Protein AF-A0AAC9XLI1-F1 (afdb_monomer)

Sequence (571 aa):
MSKKYRKLLLIYFIIYIFILFSLFILGKVSRVGYLSDISINTDDTLRLNNINIETTKKLFSSNDKSDYSSLTNYIFTNNSITNYLYNFRISYYDKVFRNSDIYGVYLNTNNLPNYIKDIKFVNKGSPFGTLISSDKIEGNINNIKYSLKLKLTFLITILLFFIFALLIRPIILEFVSLIKIRINLKNIYVYILIIFLCFLIMPNIIYILFGSYFDNTNYENRLKANKPILSINNLSKYPNEYEKYFNDYLPFRNELIQLKNIIDFLIFNNILSQSAILGKNKWVFFKEIRYVIQNYIGIYRFSDEELENAENNLLHFRNELRKKNIDFVFMICPDKTLIYTDYMPYYVKRKTMINAAEQFVNYIRKNTDIKIVYPKEELLKYKDTYLLYYKYDYHWNYLGAYIGYSEFMKTVGINVPEIYNRNIILTNMLPFYKDLTGFINLYSFLKKDIEKIYTISGYNNYNIIEGTNVFSQYVLVKPKLNTNVINRKLFVIRDSFSQAMFEYLSSSFSQASYRHIDRYKNSEIIKEYPDIVLFETVDSFLKERLFKVIPNYKIEEINKDLETNSATSNN

Solvent-accessible surface area (backbone atoms only — not comparable to full-atom values): 31889 Å² total; per-residue (Å²): 131,59,74,67,55,55,52,51,51,49,50,52,51,49,54,48,51,49,51,55,50,50,51,52,54,62,21,61,50,78,42,60,20,25,39,30,78,63,39,77,39,66,67,62,19,33,53,74,53,75,40,62,59,69,65,55,47,51,77,50,32,76,83,91,45,61,47,49,66,60,54,52,48,48,58,77,67,39,84,81,55,58,50,42,33,28,33,34,29,65,43,68,75,67,77,79,81,62,96,39,80,49,49,22,40,44,75,45,73,90,56,57,62,87,49,55,77,48,77,47,57,77,44,95,40,40,48,39,30,38,36,32,20,58,54,90,83,83,72,62,50,69,75,32,38,30,30,34,41,72,29,68,67,40,56,48,54,52,50,50,50,53,50,46,61,59,64,47,42,61,56,52,51,51,53,49,49,60,46,41,79,77,47,89,68,94,53,71,66,56,56,53,49,49,51,52,50,43,65,69,47,44,55,53,54,50,35,72,79,47,43,88,82,49,75,81,77,71,47,74,74,64,89,73,57,65,84,69,80,91,46,92,92,38,64,87,52,44,63,63,46,41,49,49,20,48,68,69,68,42,66,63,47,53,61,52,49,24,54,50,43,49,46,31,43,72,77,66,69,40,54,98,52,72,60,35,38,55,25,44,97,75,27,39,43,68,39,56,64,64,50,38,49,40,28,48,24,32,78,38,69,72,51,71,70,53,48,51,52,38,48,53,44,49,52,50,53,42,49,48,36,43,79,73,67,22,44,56,35,45,34,41,42,71,46,54,64,73,66,50,50,90,36,48,35,88,87,70,62,62,62,33,84,63,31,36,57,58,53,49,51,56,49,46,61,72,77,47,90,68,46,70,38,65,48,52,68,64,48,56,74,41,51,86,83,38,76,31,50,44,55,56,29,67,47,60,30,42,43,36,24,46,50,45,48,47,48,45,35,48,75,76,74,38,91,65,82,56,75,89,80,47,64,71,38,82,46,88,78,71,72,90,63,48,61,48,23,22,54,55,51,39,35,89,68,53,68,73,70,71,69,88,38,43,32,69,69,89,36,78,44,48,41,78,76,39,64,87,45,84,84,76,36,59,29,34,32,30,44,43,88,95,59,87,52,45,94,45,30,39,33,36,38,22,59,76,68,52,63,48,25,42,45,57,54,33,31,39,23,55,26,30,34,40,29,36,56,97,72,62,55,54,68,55,54,62,71,66,60,38,46,28,39,39,41,40,42,46,44,57,46,44,68,53,43,44,71,67,42,61,64,70,55,56,58,60,68,68,46,58,68,58,60,61,54,61,66,63,74,75,114

Secondary structure (DSSP, 8-state):
--HHHHHHHHHHHHHHHHHHHHHHHHHHS-EEEEEEEEEE-HHHHHHHTT--HHHHHHHT-SSS---HHHHHHHHHH-TT---EEEEEEEEESS-TTTT-SSEEEEE-GGGS-TTEEEEEESSTT-SEEEEEESS---S-EEEEEEEEEE-HHHHHHHHHHHHHHHHHHHHHHHHHHHHHHHS--S-HHHHHHHHHHHHHHHHHHHHHHHGGGS----TT--PPPPPPPP-GGGTTTHHHHHHHHHHHS-TTHHHHHHHHHHHHHHTS-----SSEEE-GGG-EEE-SSTTHHHHHHT-----HHHHHHHHHHHHHHHHHHHTTT-EEEEEEEPPHHHH-GGGS-TTS--S-S--HHHHHHHHHHHH---EEE-THHHHHHHTTTS--B-SSSSSB-HHHHHHHHHHHHHHTT-----GGGS-EEEE-------SHHHHTT-HHHHTTS---EEEETT---EEEEE-S-TTTS-EEEEEPTT---EEEEEEEEE-SGGGGGHHHHHTTEEEEEEEEGGG--HHHHHHH--SEEEEEEEGGGHHHIIIIIGGGG-GGGGGHHHHHHHTTTT-

Foldseek 3Di:
DDPVVVVVVVVVVVVVVVVVVVLQVQQADKFWFKKFPWAWDLQVQCVVLVHDPVVLQVVCCPDNWRQLVVSVVCLVPDPSRQKIKIKIFTGHDDPPPPPDLFKFKFWDPVQAPPQWPDWAAPDVSGRITMTMGRDDDDGMGGTTMMGIHTDPVNVVVVVVVVVVVVVCVVVLVVVVVVVCVVPVDPDPVVSVVVVVVCVVVVLVVCCVVPVVVADLDPLQPDDQQDQDDDDPVCPPPNVVSNVSNCQNPPRNNLVVLQVVQVCCVPPVVFFPAQQWGAWPPRFIFGHHQQCPLVQLLAVDADDPVLLVLLLVLVCVLQVLCVVLLAHEEEEAEEWPCLQPVVRGHPVSHHSTNDGHVNVNVVSCVVPHPHHYQDLNVVSNVCVVVDPQCDRQAGEGALVVLVSSVCSVCVSVVHHDDDPVPFDKDFDPDDPPRSPRCSSSSCCVPCVVVDDGGIHTPDLQFKDWPDDDDLQADKTKIAGHPPADEDAWEEEEAEHRRCVSVCSVVRNHHRMYIYHHQVPDALVVCLVRVGNYYYYYDYPSCSSCCSPPRSVVRPNNVSCPVVVVVVVVVPD

Nearest PDB structures (foldseek):
  5v8d-assembly1_A  TM=6.867E-01  e=1.684E-13  Bacillus cereus ATCC 10987
  5v8e-assembly2_B  TM=6.730E-01  e=6.885E-14  Bacillus cereus ATCC 10987
  4nzk-assembly1_A  TM=7.128E-01  e=5.230E-13  [Eubacterium] siraeum DSM 15702
  4o8v-assembly1_A  TM=6.058E-01  e=1.263E-10  Pseudomonas putida KT2440
  4o8v-assembly2_B  TM=6.020E-01  e=9.371E-11  Pseudomonas putida KT2440

pLDDT: mean 86.0, std 11.85, range [36.41, 98.75]

Mean predicted aligned error: 14.26 Å

InterPro domains:
  IPR031811 AlgX/AlgJ, SGNH hydrolase-like domain [PF16822] (277-412)

Radius of gyration: 31.11 Å; Cα contacts (8 Å, |Δi|>4): 840; chains: 1; bounding box: 75×73×107 Å

Organism: NCBI:txid1287055

Structure (mmCIF, N/CA/C/O backbone):
data_AF-A0AAC9XLI1-F1
#
_entry.id   AF-A0AAC9XLI1-F1
#
loop_
_atom_site.group_PDB
_atom_site.id
_atom_site.type_symbol
_atom_site.label_atom_id
_atom_site.label_alt_id
_atom_site.label_comp_id
_atom_site.label_asym_id
_atom_site.label_entity_id
_atom_site.label_seq_id
_atom_site.pdbx_PDB_ins_code
_atom_site.Cartn_x
_atom_site.Cartn_y
_atom_site.Cartn_z
_atom_site.occupancy
_atom_site.B_iso_or_equiv
_atom_site.auth_seq_id
_atom_site.auth_comp_id
_atom_site.auth_asym_id
_atom_site.auth_atom_id
_atom_site.pdbx_PDB_model_num
ATOM 1 N N . MET A 1 1 ? 24.984 16.748 -49.968 1.00 54.59 1 MET A N 1
ATOM 2 C CA . MET A 1 1 ? 25.602 15.724 -49.079 1.00 54.59 1 MET A CA 1
ATOM 3 C C . MET A 1 1 ? 27.012 15.390 -49.583 1.00 54.59 1 MET A C 1
ATOM 5 O O . MET A 1 1 ? 27.127 14.943 -50.724 1.00 54.59 1 MET A O 1
ATOM 9 N N . SER A 1 2 ? 28.081 15.643 -48.810 1.00 65.69 2 SER A N 1
ATOM 10 C CA . SER A 1 2 ? 29.460 15.437 -49.298 1.00 65.69 2 SER A CA 1
ATOM 11 C C . SER A 1 2 ? 29.729 13.958 -49.622 1.00 65.69 2 SER A C 1
ATOM 13 O O . SER A 1 2 ? 29.228 13.058 -48.943 1.00 65.69 2 SER A O 1
ATOM 15 N N . LYS A 1 3 ? 30.507 13.689 -50.677 1.00 65.62 3 LYS A N 1
ATOM 16 C CA . LYS A 1 3 ? 30.817 12.325 -51.156 1.00 65.62 3 LYS A CA 1
ATOM 17 C C . LYS A 1 3 ? 31.483 11.468 -50.062 1.00 65.62 3 LYS A C 1
ATOM 19 O O . LYS A 1 3 ? 31.211 10.277 -49.960 1.00 65.62 3 LYS A O 1
ATOM 24 N N . LYS A 1 4 ? 32.286 12.096 -49.193 1.00 62.53 4 LYS A N 1
ATOM 25 C CA . LYS A 1 4 ? 32.974 11.462 -48.052 1.00 62.53 4 LYS A CA 1
ATOM 26 C C . LYS A 1 4 ? 32.005 11.016 -46.946 1.00 62.53 4 LYS A C 1
ATOM 28 O O . LYS A 1 4 ? 32.154 9.924 -46.416 1.00 62.53 4 LYS A O 1
ATOM 33 N N . TYR A 1 5 ? 30.974 11.812 -46.656 1.00 59.34 5 TYR A N 1
ATOM 34 C CA . TYR A 1 5 ? 29.959 11.465 -45.656 1.00 59.34 5 TYR A CA 1
ATOM 35 C C . TYR A 1 5 ? 29.033 10.335 -46.126 1.00 59.34 5 TYR A C 1
ATOM 37 O O . TYR A 1 5 ? 28.717 9.443 -45.348 1.00 59.34 5 TYR A O 1
ATOM 45 N N . ARG A 1 6 ? 28.665 10.318 -47.418 1.00 62.88 6 ARG A N 1
ATOM 46 C CA . ARG A 1 6 ? 27.916 9.195 -48.011 1.00 62.88 6 ARG A CA 1
ATOM 47 C C . ARG A 1 6 ? 28.679 7.874 -47.894 1.00 62.88 6 ARG A C 1
ATOM 49 O O . ARG A 1 6 ? 28.077 6.870 -47.545 1.00 62.88 6 ARG A O 1
ATOM 56 N N . LYS A 1 7 ? 30.001 7.890 -48.107 1.00 70.88 7 LYS A N 1
ATOM 57 C CA . LYS A 1 7 ? 30.858 6.712 -47.893 1.00 70.88 7 LYS A CA 1
ATOM 58 C C . LYS A 1 7 ? 30.894 6.271 -46.427 1.00 70.88 7 LYS A C 1
ATOM 60 O O . LYS A 1 7 ? 30.792 5.083 -46.163 1.00 70.88 7 LYS A O 1
ATOM 65 N N . LEU A 1 8 ? 31.005 7.207 -45.483 1.00 69.00 8 LEU A N 1
ATOM 66 C CA . LEU A 1 8 ? 31.045 6.879 -44.054 1.00 69.00 8 LEU A CA 1
ATOM 67 C C . LEU A 1 8 ? 29.713 6.293 -43.560 1.00 69.00 8 LEU A C 1
ATOM 69 O O . LEU A 1 8 ? 29.707 5.276 -42.878 1.00 69.00 8 LEU A O 1
ATOM 73 N N . LEU A 1 9 ? 28.583 6.893 -43.950 1.00 66.19 9 LEU A N 1
ATOM 74 C CA . LEU A 1 9 ? 27.252 6.352 -43.657 1.00 6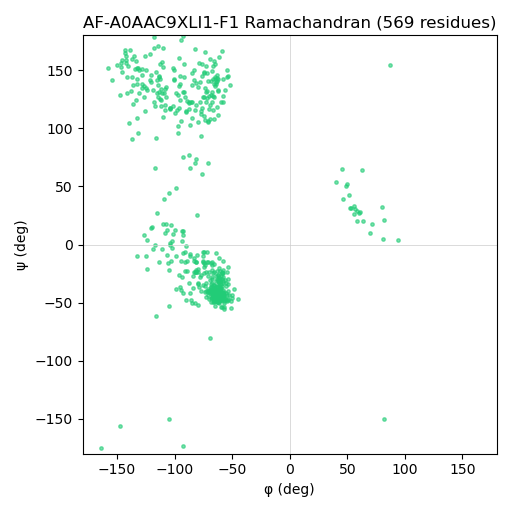6.19 9 LEU A CA 1
ATOM 75 C C . LEU A 1 9 ? 27.042 4.979 -44.280 1.00 66.19 9 LEU A C 1
ATOM 77 O O . LEU A 1 9 ? 26.458 4.121 -43.636 1.00 66.19 9 LEU A O 1
ATOM 81 N N . LEU A 1 10 ? 27.528 4.768 -45.504 1.00 74.75 10 LEU A N 1
ATOM 82 C CA . LEU A 1 10 ? 27.474 3.462 -46.146 1.00 74.75 10 LEU A CA 1
ATOM 83 C C . LEU A 1 10 ? 28.268 2.428 -45.338 1.00 74.75 10 LEU A C 1
ATOM 85 O O . LEU A 1 10 ? 27.761 1.342 -45.097 1.00 74.75 10 LEU A O 1
ATOM 89 N N . ILE A 1 11 ? 29.463 2.777 -44.850 1.00 77.38 11 ILE A N 1
ATOM 90 C CA . ILE A 1 11 ? 30.265 1.900 -43.984 1.00 77.38 11 ILE A CA 1
ATOM 91 C C . ILE A 1 11 ? 29.525 1.596 -42.675 1.00 77.38 11 ILE A C 1
ATOM 93 O O . ILE A 1 11 ? 29.402 0.430 -42.313 1.00 77.38 11 ILE A O 1
ATOM 97 N N . TYR A 1 12 ? 28.980 2.606 -41.988 1.00 74.88 12 TYR A N 1
ATOM 98 C CA . TYR A 1 12 ? 28.197 2.386 -40.766 1.00 74.88 12 TYR A CA 1
ATOM 99 C C . TYR A 1 12 ? 26.956 1.537 -41.018 1.00 74.88 12 TYR A C 1
ATOM 101 O O . TYR A 1 12 ? 26.662 0.651 -40.226 1.00 74.88 12 TYR A O 1
ATOM 109 N N . PHE A 1 13 ? 26.256 1.769 -42.125 1.00 78.06 13 PHE A N 1
ATOM 110 C CA . PHE A 1 13 ? 25.093 0.989 -42.527 1.00 78.06 13 PHE A CA 1
ATOM 111 C C . PHE A 1 13 ? 25.461 -0.466 -42.849 1.00 78.06 13 PHE A C 1
ATOM 113 O O . PHE A 1 13 ? 24.734 -1.379 -42.472 1.00 78.06 13 PHE A O 1
ATOM 120 N N . ILE A 1 14 ? 26.618 -0.705 -43.472 1.00 82.12 14 ILE A N 1
ATOM 121 C CA . ILE A 1 14 ? 27.140 -2.054 -43.725 1.00 82.12 14 ILE A CA 1
ATOM 122 C C . ILE A 1 14 ? 27.492 -2.755 -42.409 1.00 82.12 14 ILE A C 1
ATOM 124 O O . ILE A 1 14 ? 27.047 -3.879 -42.191 1.00 82.12 14 ILE A O 1
ATOM 128 N N . ILE A 1 15 ? 28.235 -2.097 -41.511 1.00 80.69 15 ILE A N 1
ATOM 129 C CA . ILE A 1 15 ? 28.565 -2.640 -40.180 1.00 80.69 15 ILE A CA 1
ATOM 130 C C . ILE A 1 15 ? 27.280 -2.949 -39.408 1.00 80.69 15 ILE A C 1
ATOM 132 O O . ILE A 1 15 ? 27.149 -3.995 -38.780 1.00 80.69 15 ILE A O 1
ATOM 136 N N . TYR A 1 16 ? 26.306 -2.053 -39.495 1.00 79.56 16 TYR A N 1
ATOM 137 C CA . TYR A 1 16 ? 25.006 -2.190 -38.866 1.00 79.56 16 TYR A CA 1
ATOM 138 C C . TYR A 1 16 ? 24.227 -3.410 -39.375 1.00 79.56 16 TYR A C 1
ATOM 140 O O . TYR A 1 16 ? 23.777 -4.231 -38.573 1.00 79.56 16 TYR A O 1
ATOM 148 N N . ILE A 1 17 ? 24.116 -3.570 -40.699 1.00 84.12 17 ILE A N 1
ATOM 149 C CA . ILE A 1 17 ? 23.511 -4.758 -41.312 1.00 84.12 17 ILE A CA 1
ATOM 150 C C . ILE A 1 17 ? 24.264 -6.010 -40.876 1.00 84.12 17 ILE A C 1
ATOM 152 O O . ILE A 1 17 ? 23.636 -7.005 -40.528 1.00 84.12 17 ILE A O 1
ATOM 156 N N . PHE A 1 18 ? 25.595 -5.959 -40.848 1.00 88.06 18 PHE A N 1
ATOM 157 C CA . PHE A 1 18 ? 26.419 -7.088 -40.442 1.00 88.06 18 PHE A CA 1
ATOM 158 C C . PHE A 1 18 ? 26.163 -7.500 -38.985 1.00 88.06 18 PHE A C 1
ATOM 160 O O . PHE A 1 18 ? 26.018 -8.690 -38.706 1.00 88.06 18 PHE A O 1
ATOM 167 N N . ILE A 1 19 ? 26.034 -6.543 -38.058 1.00 83.81 19 ILE A N 1
ATOM 168 C CA . ILE A 1 19 ? 25.693 -6.813 -36.652 1.00 83.81 19 ILE A CA 1
ATOM 169 C C . ILE A 1 19 ? 24.294 -7.425 -36.544 1.00 83.81 19 ILE A C 1
ATOM 171 O O . ILE A 1 19 ? 24.129 -8.452 -35.888 1.00 83.81 19 ILE A O 1
ATOM 175 N N . LEU A 1 20 ? 23.291 -6.840 -37.208 1.00 84.44 20 LEU A N 1
ATOM 176 C CA . LEU A 1 20 ? 21.928 -7.382 -37.213 1.00 84.44 20 LEU A CA 1
ATOM 177 C C . LEU A 1 20 ? 21.878 -8.797 -37.784 1.00 84.44 20 LEU A C 1
ATOM 179 O O . LEU A 1 20 ? 21.208 -9.665 -37.228 1.00 84.44 20 LEU A O 1
ATOM 183 N N . PHE A 1 21 ? 22.604 -9.037 -38.872 1.00 88.44 21 PHE A N 1
ATOM 184 C CA . PHE A 1 21 ? 22.698 -10.342 -39.506 1.00 88.44 21 PHE A CA 1
ATOM 185 C C . PHE A 1 21 ? 23.403 -11.358 -38.602 1.00 88.44 21 PHE A C 1
ATOM 187 O O . PHE A 1 21 ? 22.918 -12.476 -38.440 1.00 88.44 21 PHE A O 1
ATOM 194 N N . SER A 1 22 ? 24.481 -10.951 -37.928 1.00 87.00 22 SER A N 1
ATOM 195 C CA . SER A 1 22 ? 25.189 -11.777 -36.946 1.00 87.00 22 SER A CA 1
ATOM 196 C C . SER A 1 22 ? 24.284 -12.150 -35.770 1.00 87.00 22 SER A C 1
ATOM 198 O O . SER A 1 22 ? 24.196 -13.321 -35.409 1.00 87.00 22 SER A O 1
ATOM 200 N N . LEU A 1 23 ? 23.541 -11.187 -35.213 1.00 86.94 23 LEU A N 1
ATOM 201 C CA . LEU A 1 23 ? 22.548 -11.439 -34.165 1.00 86.94 23 LEU A CA 1
ATOM 202 C C . LEU A 1 23 ? 21.430 -12.366 -34.667 1.00 86.94 23 LEU A C 1
ATOM 204 O O . LEU A 1 23 ? 21.046 -13.325 -34.001 1.00 86.94 23 LEU A O 1
ATOM 208 N N . PHE A 1 24 ? 20.935 -12.150 -35.881 1.00 89.94 24 PHE A N 1
ATOM 209 C CA . PHE A 1 24 ? 19.933 -13.026 -36.477 1.00 89.94 24 PHE A CA 1
ATOM 210 C C . PHE A 1 24 ? 20.428 -14.478 -36.611 1.00 89.94 24 PHE A C 1
ATOM 212 O O . PHE A 1 24 ? 19.702 -15.405 -36.240 1.00 89.94 24 PHE A O 1
ATOM 219 N N . ILE A 1 25 ? 21.666 -14.683 -37.078 1.00 88.81 25 ILE A N 1
ATOM 220 C CA . ILE A 1 25 ? 22.298 -16.008 -37.166 1.00 88.81 25 ILE A CA 1
ATOM 221 C C . ILE A 1 25 ? 22.452 -16.626 -35.773 1.00 88.81 25 ILE A C 1
ATOM 223 O O . ILE A 1 25 ? 22.022 -17.760 -35.559 1.00 88.81 25 ILE A O 1
ATOM 227 N N . LEU A 1 26 ? 22.997 -15.876 -34.810 1.00 86.31 26 LEU A N 1
ATOM 228 C CA . LEU A 1 26 ? 23.167 -16.336 -33.429 1.00 86.31 26 LEU A CA 1
ATOM 229 C C . LEU A 1 26 ? 21.829 -16.727 -32.791 1.00 86.31 26 LEU A C 1
ATOM 231 O O . LEU A 1 26 ? 21.761 -17.691 -32.025 1.00 86.31 26 LEU A O 1
ATOM 235 N N . GLY A 1 27 ? 20.749 -16.017 -33.116 1.00 85.88 27 GLY A N 1
ATOM 236 C CA . GLY A 1 27 ? 19.406 -16.334 -32.646 1.00 85.88 27 GLY A CA 1
ATOM 237 C C . GLY A 1 27 ? 18.931 -17.719 -33.100 1.00 85.88 27 GLY A C 1
ATOM 238 O O . GLY A 1 27 ? 18.426 -18.498 -32.286 1.00 85.88 27 GLY A O 1
ATOM 239 N N . LYS A 1 28 ? 19.173 -18.066 -34.372 1.00 86.06 28 LYS A N 1
ATOM 240 C CA . LYS A 1 28 ? 18.735 -19.332 -34.986 1.00 86.06 28 LYS A CA 1
ATOM 241 C C . LYS A 1 28 ? 19.412 -20.585 -34.431 1.00 86.06 28 LYS A C 1
ATOM 243 O O . LYS A 1 28 ? 18.884 -21.675 -34.637 1.00 86.06 28 LYS A O 1
ATOM 248 N N . VAL A 1 29 ? 20.543 -20.454 -33.739 1.00 87.56 29 VAL A N 1
ATOM 249 C CA . VAL A 1 29 ? 21.232 -21.595 -33.122 1.00 87.56 29 VAL A CA 1
ATOM 250 C C . VAL A 1 29 ? 20.290 -22.299 -32.138 1.00 87.56 29 VAL A C 1
ATOM 252 O O . VAL A 1 29 ? 19.778 -21.680 -31.200 1.00 87.56 29 VAL A O 1
ATOM 255 N N . SER A 1 30 ? 20.050 -23.596 -32.354 1.00 86.56 30 SER A N 1
ATOM 256 C CA . SER A 1 30 ? 19.256 -24.415 -31.433 1.00 86.56 30 SER A CA 1
ATOM 257 C C . SER A 1 30 ? 20.009 -24.579 -30.119 1.00 86.56 30 SER A C 1
ATOM 259 O O . SER A 1 30 ? 21.180 -24.944 -30.105 1.00 86.56 30 SER A O 1
ATOM 261 N N . ARG A 1 31 ? 19.318 -24.341 -29.009 1.00 89.94 31 ARG A N 1
ATOM 262 C CA . ARG A 1 31 ? 19.852 -24.424 -27.648 1.00 89.94 31 ARG A CA 1
ATOM 263 C C . ARG A 1 31 ? 19.060 -25.434 -26.840 1.00 89.94 31 ARG A C 1
ATOM 265 O O . ARG A 1 31 ? 17.952 -25.797 -27.224 1.00 89.94 31 ARG A O 1
ATOM 272 N N . VAL A 1 32 ? 19.631 -25.855 -25.717 1.00 91.69 32 VAL A N 1
ATOM 273 C CA . VAL A 1 32 ? 18.999 -26.781 -24.775 1.00 91.69 32 VAL A CA 1
ATOM 274 C C . VAL A 1 32 ? 18.745 -26.059 -23.450 1.00 91.69 32 VAL A C 1
ATOM 276 O O . VAL A 1 32 ? 19.569 -25.269 -22.980 1.00 91.69 32 VAL A O 1
ATOM 279 N N . GLY A 1 33 ? 17.566 -26.280 -22.879 1.00 91.69 33 GLY A N 1
ATOM 280 C CA . GLY A 1 33 ? 17.107 -25.695 -21.624 1.00 91.69 33 GLY A CA 1
ATOM 281 C C . GLY A 1 33 ? 16.192 -26.652 -20.870 1.00 91.69 33 GLY A C 1
ATOM 282 O O . GLY A 1 33 ? 16.236 -27.862 -21.081 1.00 91.69 33 GLY A O 1
ATOM 283 N N . TYR A 1 34 ? 15.351 -26.099 -20.006 1.00 93.75 34 TYR A N 1
ATOM 284 C CA . TYR A 1 34 ? 14.377 -26.855 -19.224 1.00 93.75 34 TYR A CA 1
ATOM 285 C C . TYR A 1 34 ? 13.106 -26.036 -19.003 1.00 93.75 34 TYR A C 1
ATOM 287 O O . TYR A 1 34 ? 13.150 -24.807 -18.992 1.00 93.75 34 TYR A O 1
ATOM 295 N N . LEU A 1 35 ? 11.968 -26.698 -18.822 1.00 94.31 35 LEU A N 1
ATOM 296 C CA . LEU A 1 35 ? 10.755 -26.055 -18.329 1.00 94.31 35 LEU A CA 1
ATOM 297 C C . LEU A 1 35 ? 10.808 -26.042 -16.800 1.00 94.31 35 LEU A C 1
ATOM 299 O O . LEU A 1 35 ? 10.963 -27.093 -16.182 1.00 94.31 35 LEU A O 1
ATOM 303 N N . SER A 1 36 ? 10.717 -24.855 -16.210 1.00 92.06 36 SER A N 1
ATOM 304 C CA . SER A 1 36 ? 10.694 -24.616 -14.767 1.00 92.06 36 SER A CA 1
ATOM 305 C C . SER A 1 36 ? 9.390 -23.970 -14.328 1.00 92.06 36 SER A C 1
ATOM 307 O O . SER A 1 36 ? 8.537 -23.648 -15.158 1.00 92.06 36 SER A O 1
ATOM 309 N N . ASP A 1 37 ? 9.256 -23.746 -13.019 1.00 90.44 37 ASP A N 1
ATOM 310 C CA . ASP A 1 37 ? 8.090 -23.090 -12.413 1.00 90.44 37 ASP A CA 1
ATOM 311 C C . ASP A 1 37 ? 6.773 -23.798 -12.777 1.00 90.44 37 ASP A C 1
ATOM 313 O O . ASP A 1 37 ? 5.721 -23.168 -12.941 1.00 90.44 37 ASP A O 1
ATOM 317 N N . ILE A 1 38 ? 6.859 -25.128 -12.924 1.00 91.75 38 ILE A N 1
ATOM 318 C CA . ILE A 1 38 ? 5.736 -25.994 -13.261 1.00 91.75 38 ILE A CA 1
ATOM 319 C C . ILE A 1 38 ? 4.707 -25.896 -12.139 1.00 91.75 38 ILE A C 1
ATOM 321 O O . ILE A 1 38 ? 4.950 -26.310 -11.008 1.00 91.75 38 ILE A O 1
ATOM 325 N N . SER A 1 39 ? 3.562 -25.293 -12.447 1.00 90.00 39 SER A N 1
ATOM 326 C CA . SER A 1 39 ? 2.499 -25.047 -11.471 1.00 90.00 39 SER A CA 1
ATOM 327 C C . SER A 1 39 ? 1.143 -25.387 -12.062 1.00 90.00 39 SER A C 1
ATOM 329 O O . SER A 1 39 ? 0.734 -24.819 -13.081 1.00 90.00 39 SER A O 1
ATOM 331 N N . ILE A 1 40 ? 0.444 -26.323 -11.420 1.00 91.12 40 ILE A N 1
ATOM 332 C CA . ILE A 1 40 ? -0.861 -26.784 -11.884 1.00 91.12 40 ILE A CA 1
ATOM 333 C C . ILE A 1 40 ? -1.885 -25.652 -11.831 1.00 91.12 40 ILE A C 1
ATOM 335 O O . ILE A 1 40 ? -1.918 -24.858 -10.889 1.00 91.12 40 ILE A O 1
ATOM 339 N N . ASN A 1 41 ? -2.707 -25.569 -12.869 1.00 89.81 41 ASN A N 1
ATOM 340 C CA . ASN A 1 41 ? -3.867 -24.701 -12.913 1.00 89.81 41 ASN A CA 1
ATOM 341 C C . ASN A 1 41 ? -5.090 -25.534 -12.541 1.00 89.81 41 ASN A C 1
ATOM 343 O O . ASN A 1 41 ? -5.568 -26.327 -13.352 1.00 89.81 41 ASN A O 1
ATOM 347 N N . THR A 1 42 ? -5.554 -25.399 -11.303 1.00 88.56 42 THR A N 1
ATOM 348 C CA . THR A 1 42 ? -6.583 -26.278 -10.742 1.00 88.56 42 THR A CA 1
ATOM 349 C C . THR A 1 42 ? -7.907 -26.161 -11.489 1.00 88.56 42 THR A C 1
ATOM 351 O O . THR A 1 42 ? -8.465 -27.170 -11.908 1.00 88.56 42 THR A O 1
ATOM 354 N N . ASP A 1 43 ? -8.379 -24.938 -11.725 1.00 88.31 43 ASP A N 1
ATOM 355 C CA . ASP A 1 43 ? -9.690 -24.687 -12.331 1.00 88.31 43 ASP A CA 1
ATOM 356 C C . ASP A 1 43 ? -9.721 -25.122 -13.794 1.00 88.31 43 ASP A C 1
ATOM 358 O O . ASP A 1 43 ? -10.642 -25.821 -14.220 1.00 88.31 43 ASP A O 1
ATOM 362 N N . ASP A 1 44 ? -8.684 -24.762 -14.554 1.00 90.31 44 ASP A N 1
ATOM 363 C CA . ASP A 1 44 ? -8.601 -25.152 -15.958 1.00 90.31 44 ASP A CA 1
ATOM 364 C C . ASP A 1 44 ? -8.359 -26.658 -16.113 1.00 90.31 44 ASP A C 1
ATOM 366 O O . ASP A 1 44 ? -8.858 -27.251 -17.065 1.00 90.31 44 ASP A O 1
ATOM 370 N N . THR A 1 45 ? -7.668 -27.305 -15.166 1.00 93.31 45 THR A N 1
ATOM 371 C CA . THR A 1 45 ? -7.529 -28.771 -15.143 1.00 93.31 45 THR A CA 1
ATOM 372 C C . THR A 1 45 ? -8.880 -29.450 -14.918 1.00 93.31 45 THR A C 1
ATOM 374 O O . THR A 1 45 ? -9.224 -30.375 -15.651 1.00 93.31 45 THR A O 1
ATOM 377 N N . LEU A 1 46 ? -9.689 -28.983 -13.963 1.00 91.88 46 LEU A N 1
ATOM 378 C CA . LEU A 1 46 ? -11.037 -29.525 -13.749 1.00 91.88 46 LEU A CA 1
ATOM 379 C C . LEU A 1 46 ? -11.916 -29.333 -14.990 1.00 91.88 46 LEU A C 1
ATOM 381 O O . LEU A 1 46 ? -12.542 -30.287 -15.455 1.00 91.88 46 LEU A O 1
ATOM 385 N N . ARG A 1 47 ? -11.891 -28.132 -15.582 1.00 91.62 47 ARG A N 1
ATOM 386 C CA . ARG A 1 47 ? -12.626 -27.823 -16.817 1.00 91.62 47 ARG A CA 1
ATOM 387 C C . ARG A 1 47 ? -12.208 -28.727 -17.974 1.00 91.62 47 ARG A C 1
ATOM 389 O O . ARG A 1 47 ? -13.068 -29.223 -18.691 1.00 91.62 47 ARG A O 1
ATOM 396 N N . LEU A 1 48 ? -10.906 -28.966 -18.136 1.00 93.94 48 LEU A N 1
ATOM 397 C CA . LEU A 1 48 ? -10.352 -29.811 -19.195 1.00 93.94 48 LEU A CA 1
ATOM 398 C C . LEU A 1 48 ? -10.819 -31.273 -19.099 1.00 93.94 48 LEU A C 1
ATOM 400 O O . LEU A 1 48 ? -10.876 -31.960 -20.113 1.00 93.94 48 LEU A O 1
ATOM 404 N N . ASN A 1 49 ? -11.175 -31.738 -17.898 1.00 94.00 49 ASN A N 1
ATOM 405 C CA . ASN A 1 49 ? -11.689 -33.089 -17.656 1.00 94.00 49 ASN A CA 1
ATOM 406 C C . ASN A 1 49 ? -13.216 -33.116 -17.457 1.00 94.00 49 ASN A C 1
ATOM 408 O O . ASN A 1 49 ? -13.742 -34.100 -16.947 1.00 94.00 49 ASN A O 1
ATOM 412 N N . ASN A 1 50 ? -13.935 -32.056 -17.853 1.00 92.75 50 ASN A N 1
ATOM 413 C CA . ASN A 1 50 ? -15.393 -31.930 -17.715 1.00 92.75 50 ASN A CA 1
ATOM 414 C C . ASN A 1 50 ? -15.908 -32.086 -16.270 1.00 92.75 50 ASN A C 1
ATOM 416 O O . ASN A 1 50 ? -17.032 -32.534 -16.046 1.00 92.75 50 ASN A O 1
ATOM 420 N N . ILE A 1 51 ? -15.102 -31.703 -15.278 1.00 90.00 51 ILE A N 1
ATOM 421 C CA . ILE A 1 51 ? -15.485 -31.733 -13.865 1.00 90.00 51 ILE A CA 1
ATOM 422 C C . ILE A 1 51 ? -16.053 -30.368 -13.467 1.00 90.00 51 ILE A C 1
ATOM 424 O O . ILE A 1 51 ? -15.451 -29.324 -13.735 1.00 90.00 51 ILE A O 1
ATOM 428 N N . ASN A 1 52 ? -17.215 -30.362 -12.803 1.00 88.38 52 ASN A N 1
ATOM 429 C CA . ASN A 1 52 ? -17.850 -29.126 -12.348 1.00 88.38 52 ASN A CA 1
ATOM 430 C C . ASN A 1 52 ? -17.001 -28.446 -11.259 1.00 88.38 52 ASN A C 1
ATOM 432 O O . ASN A 1 52 ? -16.828 -28.978 -10.158 1.00 88.38 52 ASN A O 1
ATOM 436 N N . ILE A 1 53 ? -16.489 -27.254 -11.573 1.00 84.69 53 ILE A N 1
ATOM 437 C CA . ILE A 1 53 ? -15.592 -26.487 -10.701 1.00 84.69 53 ILE A CA 1
ATOM 438 C C . ILE A 1 53 ? -16.301 -26.069 -9.409 1.00 84.69 53 ILE A C 1
ATOM 440 O O . ILE A 1 53 ? -15.725 -26.209 -8.333 1.00 84.69 53 ILE A O 1
ATOM 444 N N . GLU A 1 54 ? -17.536 -25.570 -9.490 1.00 81.81 54 GLU A N 1
ATOM 445 C CA . GLU A 1 54 ? -18.271 -25.062 -8.326 1.00 81.81 54 GLU A CA 1
ATOM 446 C C . GLU A 1 54 ? -18.617 -26.184 -7.351 1.00 81.81 54 GLU A C 1
ATOM 448 O O . GLU A 1 54 ? -18.382 -26.051 -6.151 1.00 81.81 54 GLU A O 1
ATOM 453 N N . THR A 1 55 ? -19.117 -27.313 -7.859 1.00 81.94 55 THR A N 1
ATOM 454 C CA . THR A 1 55 ? -19.425 -28.485 -7.030 1.00 81.94 55 THR A CA 1
ATOM 455 C C . THR A 1 55 ? -18.160 -29.036 -6.380 1.00 81.94 55 THR A C 1
ATOM 457 O O . THR A 1 55 ? -18.153 -29.318 -5.186 1.00 81.94 55 THR A O 1
ATOM 460 N N . THR A 1 56 ? -17.062 -29.122 -7.137 1.00 80.44 56 THR A N 1
ATOM 461 C CA . THR A 1 56 ? -15.783 -29.633 -6.624 1.00 80.44 56 THR A CA 1
ATOM 462 C C . THR A 1 56 ? -15.200 -28.710 -5.562 1.00 80.44 56 THR A C 1
ATOM 464 O O . THR A 1 56 ? -14.785 -29.174 -4.507 1.00 80.44 56 THR A O 1
ATOM 467 N N . LYS A 1 57 ? -15.215 -27.391 -5.780 1.00 79.38 57 LYS A N 1
ATOM 468 C CA . LYS A 1 57 ? -14.753 -26.428 -4.774 1.00 79.38 57 LYS A CA 1
ATOM 469 C C . LYS A 1 57 ? -15.598 -26.488 -3.505 1.00 79.38 57 LYS A C 1
ATOM 471 O O . LYS A 1 57 ? -15.017 -26.434 -2.426 1.00 79.38 57 LYS A O 1
ATOM 476 N N . LYS A 1 58 ? -16.921 -26.672 -3.614 1.00 78.31 58 LYS A N 1
ATOM 477 C CA . LYS A 1 58 ? -17.821 -26.852 -2.458 1.00 78.31 58 LYS A CA 1
ATOM 478 C C . LYS A 1 58 ? -17.454 -28.069 -1.601 1.00 78.31 58 LYS A C 1
ATOM 480 O O . LYS A 1 58 ? -17.497 -27.957 -0.382 1.00 78.31 58 LYS A O 1
ATOM 485 N N . LEU A 1 59 ? -17.021 -29.182 -2.205 1.00 73.56 59 LEU A N 1
ATOM 486 C CA . LEU A 1 59 ? -16.570 -30.376 -1.464 1.00 73.56 59 LEU A CA 1
ATOM 487 C C . LEU A 1 59 ? -15.349 -30.107 -0.570 1.00 73.56 59 LEU A C 1
ATOM 489 O O . LEU A 1 59 ? -15.194 -30.749 0.463 1.00 73.56 59 LEU A O 1
ATOM 493 N N . PHE A 1 60 ? -14.510 -29.142 -0.947 1.00 68.94 60 PHE A N 1
ATOM 494 C CA . PHE A 1 60 ? -13.328 -28.718 -0.184 1.00 68.94 60 PHE A CA 1
ATOM 495 C C . PHE A 1 60 ? -13.521 -27.352 0.485 1.00 68.94 60 PHE A C 1
ATOM 497 O O . PHE A 1 60 ? -12.551 -26.701 0.866 1.00 68.94 60 PHE A O 1
ATOM 504 N N . SER A 1 61 ? -14.776 -26.914 0.604 1.00 55.84 61 SER A N 1
ATOM 505 C CA . SER A 1 61 ? -15.181 -25.683 1.275 1.00 55.84 61 SER A CA 1
ATOM 506 C C . SER A 1 61 ? -16.057 -26.038 2.472 1.00 55.84 61 SER A C 1
ATOM 508 O O . SER A 1 61 ? -17.244 -25.735 2.511 1.00 55.84 61 SER A O 1
ATOM 510 N N . SER A 1 62 ? -15.481 -26.699 3.473 1.00 45.06 62 SER A N 1
ATOM 511 C CA . SER A 1 62 ? -16.064 -26.685 4.814 1.00 45.06 62 SER A CA 1
ATOM 512 C C . SER A 1 62 ? -15.717 -25.336 5.461 1.00 45.06 62 SER A C 1
ATOM 514 O O . SER A 1 62 ? -14.544 -25.073 5.729 1.00 45.06 62 SER A O 1
ATOM 516 N N . ASN A 1 63 ? -16.730 -24.491 5.684 1.00 41.56 63 ASN A N 1
ATOM 517 C CA . ASN A 1 63 ? -16.658 -23.146 6.286 1.00 41.56 63 ASN A CA 1
ATOM 518 C C . ASN A 1 63 ? -15.821 -22.101 5.507 1.00 41.56 63 ASN A C 1
ATOM 520 O O . ASN A 1 63 ? -14.817 -21.604 6.016 1.00 41.56 63 ASN A O 1
ATOM 524 N N . ASP A 1 64 ? -16.252 -21.755 4.284 1.00 42.25 64 ASP A N 1
ATOM 525 C CA . ASP A 1 64 ? -15.807 -20.582 3.491 1.00 42.25 64 ASP A CA 1
ATOM 526 C C . ASP A 1 64 ? -14.300 -20.446 3.205 1.00 42.25 64 ASP A C 1
ATOM 528 O O . ASP A 1 64 ? -13.770 -19.367 2.935 1.00 42.25 64 ASP A O 1
ATOM 532 N N . LYS A 1 65 ? -13.575 -21.565 3.193 1.00 42.91 65 LYS A N 1
ATOM 533 C CA . LYS A 1 65 ? -12.124 -21.589 2.993 1.00 42.91 65 LYS A CA 1
ATOM 534 C C . LYS A 1 65 ? -11.738 -22.633 1.950 1.00 42.91 65 LYS A C 1
ATOM 536 O O . LYS A 1 65 ? -11.560 -23.796 2.284 1.00 42.91 65 LYS A O 1
ATOM 541 N N . SER A 1 66 ? -11.571 -22.226 0.684 1.00 48.12 66 SER A N 1
ATOM 542 C CA . SER A 1 66 ? -11.012 -23.126 -0.335 1.00 48.12 66 SER A CA 1
ATOM 543 C C . SER A 1 66 ? -9.522 -23.339 -0.058 1.00 48.12 66 SER A C 1
ATOM 545 O O . SER A 1 66 ? -8.695 -22.450 -0.300 1.00 48.12 66 SER A O 1
ATOM 547 N N . ASP A 1 67 ? -9.165 -24.510 0.446 1.00 60.84 67 ASP A N 1
ATOM 548 C CA . ASP A 1 67 ? -7.774 -24.901 0.614 1.00 60.84 67 ASP A CA 1
ATOM 549 C C . ASP A 1 67 ? -7.198 -25.368 -0.734 1.00 60.84 67 ASP A C 1
ATOM 551 O O . ASP A 1 67 ? -7.501 -26.450 -1.241 1.00 60.84 67 ASP A O 1
ATOM 555 N N . TYR A 1 68 ? -6.364 -24.523 -1.347 1.00 59.09 68 TYR A N 1
ATOM 556 C CA . TYR A 1 68 ? -5.707 -24.812 -2.627 1.00 59.09 68 TYR A CA 1
ATOM 557 C C . TYR A 1 68 ? -4.855 -26.092 -2.562 1.00 59.09 68 TYR A C 1
ATOM 559 O O . TYR A 1 68 ? -4.685 -26.768 -3.581 1.00 59.09 68 TYR A O 1
ATOM 567 N N . SER A 1 69 ? -4.334 -26.447 -1.378 1.00 66.00 69 SER A N 1
ATOM 568 C CA . SER A 1 69 ? -3.550 -27.671 -1.186 1.00 66.00 69 SER A CA 1
ATOM 569 C C . SER A 1 69 ? -4.432 -28.921 -1.264 1.00 66.00 69 SER A C 1
ATOM 571 O O . SER A 1 69 ? -4.110 -29.846 -2.012 1.00 66.00 69 SER A O 1
ATOM 573 N N . SER A 1 70 ? -5.605 -28.890 -0.629 1.00 74.25 70 SER A N 1
ATOM 574 C CA . SER A 1 70 ? -6.619 -29.948 -0.699 1.00 74.25 70 SER A CA 1
ATOM 575 C C . SER A 1 70 ? -7.177 -30.139 -2.113 1.00 74.25 70 SER A C 1
ATOM 577 O O . SER A 1 70 ? -7.284 -31.270 -2.588 1.00 74.25 70 SER A O 1
ATOM 579 N N . LEU A 1 71 ? -7.448 -29.048 -2.840 1.00 81.56 71 LEU A N 1
ATOM 580 C CA . LEU A 1 71 ? -7.925 -29.125 -4.228 1.00 81.56 71 LEU A CA 1
ATOM 581 C C . LEU A 1 71 ? -6.865 -29.706 -5.175 1.00 81.56 71 LEU A C 1
ATOM 583 O O . LEU A 1 71 ? -7.174 -30.513 -6.051 1.00 81.56 71 LEU A O 1
ATOM 587 N N . THR A 1 72 ? -5.604 -29.316 -4.989 1.00 82.81 72 THR A N 1
ATOM 588 C CA . THR A 1 72 ? -4.482 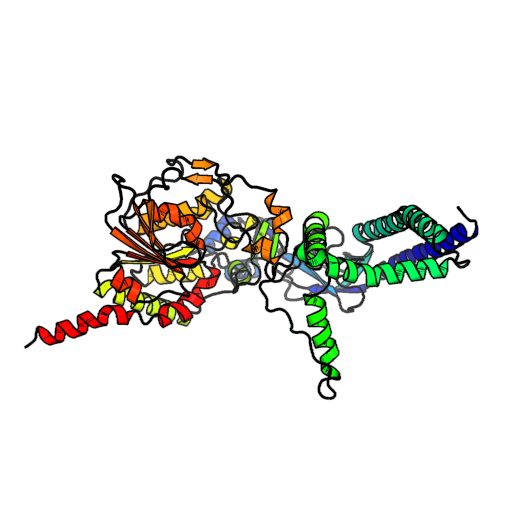-29.876 -5.752 1.00 82.81 72 THR A CA 1
ATOM 589 C C . THR A 1 72 ? -4.313 -31.368 -5.454 1.00 82.81 72 THR A C 1
ATOM 591 O O . THR A 1 72 ? -4.129 -32.160 -6.377 1.00 82.81 72 THR A O 1
ATOM 594 N N . ASN A 1 73 ? -4.445 -31.771 -4.186 1.00 84.38 73 ASN A N 1
ATOM 595 C CA . ASN A 1 73 ? -4.384 -33.174 -3.788 1.00 84.38 73 ASN A CA 1
ATOM 596 C C . ASN A 1 73 ? -5.532 -33.993 -4.401 1.00 84.38 73 ASN A C 1
ATOM 598 O O . ASN A 1 73 ? -5.296 -35.070 -4.943 1.00 84.38 73 ASN A O 1
ATOM 602 N N . TYR A 1 74 ? -6.759 -33.462 -4.412 1.00 87.62 74 TYR A N 1
ATOM 603 C CA . TYR A 1 74 ? -7.888 -34.086 -5.111 1.00 87.62 74 TYR A CA 1
ATOM 604 C C . TYR A 1 74 ? -7.586 -34.302 -6.596 1.00 87.62 74 TYR A C 1
ATOM 606 O O . TYR A 1 74 ? -7.795 -35.393 -7.119 1.00 87.62 74 TYR A O 1
ATOM 614 N N . ILE A 1 75 ? -7.029 -33.290 -7.267 1.00 89.56 75 ILE A N 1
ATOM 615 C CA . ILE A 1 75 ? -6.666 -33.393 -8.683 1.00 89.56 75 ILE A CA 1
ATOM 616 C C . ILE A 1 75 ? -5.638 -34.506 -8.924 1.00 89.56 75 ILE A C 1
ATOM 618 O O . ILE A 1 75 ? -5.745 -35.247 -9.899 1.00 89.56 75 ILE A O 1
ATOM 622 N N . PHE A 1 76 ? -4.653 -34.649 -8.036 1.00 89.25 76 PHE A N 1
ATOM 623 C CA . PHE A 1 76 ? -3.621 -35.673 -8.168 1.00 89.25 76 PHE A CA 1
ATOM 624 C C . PHE A 1 76 ? -4.032 -37.060 -7.672 1.00 89.25 76 PHE A C 1
ATOM 626 O O . PHE A 1 76 ? -3.355 -38.024 -8.016 1.00 89.25 76 PHE A O 1
ATOM 633 N N . THR A 1 77 ? -5.112 -37.207 -6.914 1.00 88.06 77 THR A N 1
ATOM 634 C CA . THR A 1 77 ? -5.570 -38.514 -6.401 1.00 88.06 77 THR A CA 1
ATOM 635 C C . THR A 1 77 ? -6.808 -39.042 -7.118 1.00 88.06 77 THR A C 1
ATOM 637 O O . THR A 1 77 ? -7.091 -40.236 -7.045 1.00 88.06 77 THR A O 1
ATOM 640 N N . ASN A 1 78 ? -7.530 -38.193 -7.854 1.00 89.12 78 ASN A N 1
ATOM 641 C CA . ASN A 1 78 ? -8.712 -38.599 -8.597 1.00 89.12 78 ASN A CA 1
ATOM 642 C C . ASN A 1 78 ? -8.357 -39.236 -9.953 1.00 89.12 78 ASN A C 1
ATOM 644 O O . ASN A 1 78 ? -7.880 -38.570 -10.872 1.00 89.12 78 ASN A O 1
ATOM 648 N N . ASN A 1 79 ? -8.687 -40.520 -10.096 1.00 88.44 79 ASN A N 1
ATOM 649 C CA . ASN A 1 79 ? -8.444 -41.311 -11.303 1.00 88.44 79 ASN A CA 1
ATOM 650 C C . ASN A 1 79 ? -9.277 -40.884 -12.527 1.00 88.44 79 ASN A C 1
ATOM 652 O O . ASN A 1 79 ? -8.948 -41.285 -13.641 1.00 88.44 79 ASN A O 1
ATOM 656 N N . SER A 1 80 ? -10.339 -40.083 -12.363 1.00 89.69 80 SER A N 1
ATOM 657 C CA . SER A 1 80 ? -11.105 -39.554 -13.503 1.00 89.69 80 SER A CA 1
ATOM 658 C C . SER A 1 80 ? -10.385 -38.418 -14.239 1.00 89.69 80 SER A C 1
ATOM 660 O O . SER A 1 80 ? -10.757 -38.076 -15.363 1.00 89.69 80 SER A O 1
ATOM 662 N N . ILE A 1 81 ? -9.348 -37.835 -13.631 1.00 92.44 81 ILE A N 1
ATOM 663 C CA . ILE A 1 81 ? -8.553 -36.756 -14.218 1.00 92.44 81 ILE A CA 1
ATOM 664 C C . ILE A 1 81 ? -7.390 -37.371 -14.989 1.00 92.44 81 ILE A C 1
ATOM 666 O O . ILE A 1 81 ? -6.481 -37.956 -14.410 1.00 92.44 81 ILE A O 1
ATOM 670 N N . THR A 1 82 ? -7.416 -37.202 -16.308 1.00 93.25 82 THR A N 1
ATOM 671 C CA . THR A 1 82 ? -6.441 -37.794 -17.243 1.00 93.25 82 THR A CA 1
ATOM 672 C C . THR A 1 82 ? -5.659 -36.747 -18.036 1.00 93.25 82 THR A C 1
ATOM 674 O O . THR A 1 82 ? -4.781 -37.086 -18.830 1.00 93.25 82 THR A O 1
ATOM 677 N N . ASN A 1 83 ? -5.985 -35.464 -17.855 1.00 95.75 83 ASN A N 1
ATOM 678 C CA . ASN A 1 83 ? -5.292 -34.345 -18.482 1.00 95.75 83 ASN A CA 1
ATOM 679 C C . ASN A 1 83 ? -5.006 -33.261 -17.446 1.00 95.75 83 ASN A C 1
ATOM 681 O O . ASN A 1 83 ? -5.927 -32.739 -16.829 1.00 95.75 83 ASN A O 1
ATOM 685 N N . TYR A 1 84 ? -3.749 -32.874 -17.295 1.00 96.12 84 TYR A N 1
ATOM 686 C CA . TYR A 1 84 ? -3.301 -31.889 -16.318 1.00 96.12 84 TYR A CA 1
ATOM 687 C C . TYR A 1 84 ? -2.818 -30.634 -17.033 1.00 96.12 84 TYR A C 1
ATOM 689 O O . TYR A 1 84 ? -1.937 -30.711 -17.893 1.00 96.12 84 TYR A O 1
ATOM 697 N N . LEU A 1 85 ? -3.377 -29.473 -16.684 1.00 96.25 85 LEU A N 1
ATOM 698 C CA . LEU A 1 85 ? -2.944 -28.199 -17.246 1.00 96.25 85 LEU A CA 1
ATOM 699 C C . LEU A 1 85 ? -1.949 -27.526 -16.301 1.00 96.25 85 LEU A C 1
ATOM 701 O O . LEU A 1 85 ? -2.285 -27.151 -15.178 1.00 96.25 85 LEU A O 1
ATOM 705 N N . TYR A 1 86 ? -0.725 -27.326 -16.776 1.00 95.12 86 TYR A N 1
ATOM 706 C CA . TYR A 1 86 ? 0.350 -26.683 -16.029 1.00 95.12 86 TYR A CA 1
ATOM 707 C C . TYR A 1 86 ? 0.725 -25.350 -16.653 1.00 95.12 86 TYR A C 1
ATOM 709 O O . TYR A 1 86 ? 0.761 -25.207 -17.869 1.00 95.12 86 TYR A O 1
ATOM 717 N N . ASN A 1 87 ? 1.078 -24.378 -15.822 1.00 93.81 87 ASN A N 1
ATOM 718 C CA . ASN A 1 87 ? 1.862 -23.230 -16.251 1.00 93.81 87 ASN A CA 1
ATOM 719 C C . ASN A 1 87 ? 3.340 -23.594 -16.196 1.00 93.81 87 ASN A C 1
ATOM 721 O O . ASN A 1 87 ? 3.747 -24.338 -15.308 1.00 93.81 87 ASN A O 1
ATOM 725 N N . PHE A 1 88 ? 4.136 -23.027 -17.093 1.00 93.94 88 PHE A N 1
ATOM 726 C CA . PHE A 1 88 ? 5.577 -23.231 -17.117 1.00 93.94 88 PHE A CA 1
ATOM 727 C C . PHE A 1 88 ? 6.318 -21.954 -17.513 1.00 93.94 88 PHE A C 1
ATOM 729 O O . PHE A 1 88 ? 5.761 -21.021 -18.106 1.00 93.94 88 PHE A O 1
ATOM 736 N N . ARG A 1 89 ? 7.623 -21.964 -17.250 1.00 92.50 89 ARG A N 1
ATOM 737 C CA . ARG A 1 89 ? 8.600 -21.018 -17.779 1.00 92.50 89 ARG A CA 1
ATOM 738 C C . ARG A 1 89 ? 9.718 -21.768 -18.498 1.00 92.50 89 ARG A C 1
ATOM 740 O O . ARG A 1 89 ? 10.280 -22.709 -17.955 1.00 92.50 89 ARG A O 1
ATOM 747 N N . ILE A 1 90 ? 10.094 -21.330 -19.697 1.00 90.62 90 ILE A N 1
ATOM 748 C CA . ILE A 1 90 ? 11.334 -21.766 -20.338 1.00 90.62 90 ILE A CA 1
ATOM 749 C C . ILE A 1 90 ? 12.501 -21.160 -19.565 1.00 90.62 90 ILE A C 1
ATOM 751 O O . ILE A 1 90 ? 12.695 -19.941 -19.525 1.00 90.62 90 ILE A O 1
ATOM 755 N N . SER A 1 91 ? 13.286 -22.050 -18.989 1.00 88.56 91 SER A N 1
ATOM 756 C CA . SER A 1 91 ? 14.558 -21.791 -18.350 1.00 88.56 91 SER A CA 1
ATOM 757 C C . SER A 1 91 ? 15.675 -22.479 -19.133 1.00 88.56 91 SER A C 1
ATOM 759 O O . SER A 1 91 ? 15.467 -23.195 -20.112 1.00 88.56 91 SER A O 1
ATOM 761 N N . TYR A 1 92 ? 16.910 -22.173 -18.771 1.00 87.81 92 TYR A N 1
ATOM 762 C CA . TYR A 1 92 ? 18.039 -22.319 -19.680 1.00 87.81 92 TYR A CA 1
ATOM 763 C C . TYR A 1 92 ? 19.257 -22.857 -18.903 1.00 87.81 92 TYR A C 1
ATOM 765 O O . TYR A 1 92 ? 19.386 -22.569 -17.706 1.00 87.81 92 TYR A O 1
ATOM 773 N N . TYR A 1 93 ? 20.186 -23.560 -19.571 1.00 85.75 93 TYR A N 1
ATOM 774 C CA . TYR A 1 93 ? 21.453 -24.038 -18.969 1.00 85.75 93 TYR A CA 1
ATOM 775 C C . TYR A 1 93 ? 22.651 -23.097 -19.178 1.00 85.75 93 TYR A C 1
ATOM 777 O O . TYR A 1 93 ? 23.315 -22.750 -18.204 1.00 85.75 93 TYR A O 1
ATOM 785 N N . ASP A 1 94 ? 22.782 -22.487 -20.363 1.00 75.38 94 ASP A N 1
ATOM 786 C CA . ASP A 1 94 ? 23.768 -21.427 -20.667 1.00 75.38 94 ASP A CA 1
ATOM 787 C C . ASP A 1 94 ? 23.232 -20.002 -20.421 1.00 75.38 94 ASP A C 1
ATOM 789 O O . ASP A 1 94 ? 22.137 -19.690 -20.891 1.00 75.38 94 ASP A O 1
ATOM 793 N N . LYS A 1 95 ? 23.939 -19.176 -19.631 1.00 67.00 95 LYS A N 1
ATOM 794 C CA . LYS A 1 95 ? 23.556 -17.805 -19.230 1.00 67.00 95 LYS A CA 1
ATOM 795 C C . LYS A 1 95 ? 23.633 -16.775 -20.363 1.00 67.00 95 LYS A C 1
ATOM 797 O O . LYS A 1 95 ? 23.050 -15.699 -20.226 1.00 67.00 95 LYS A O 1
ATOM 802 N N . VAL A 1 96 ? 24.291 -17.090 -21.473 1.00 59.84 96 VAL A N 1
ATOM 803 C CA . VAL A 1 96 ? 24.496 -16.162 -22.588 1.00 59.84 96 VAL A CA 1
ATOM 804 C C . VAL A 1 96 ? 23.165 -15.902 -23.331 1.00 59.84 96 VAL A C 1
ATOM 806 O O . VAL A 1 96 ? 22.456 -16.826 -23.720 1.00 59.84 96 VAL A O 1
ATOM 809 N N . PHE A 1 97 ? 22.809 -14.620 -23.510 1.00 62.19 97 PHE A N 1
ATOM 810 C CA . PHE A 1 97 ? 21.572 -14.104 -24.146 1.00 62.19 97 PHE A CA 1
ATOM 811 C C . PHE A 1 97 ? 20.229 -14.302 -23.405 1.00 62.19 97 PHE A C 1
ATOM 813 O O . PHE A 1 97 ? 19.172 -13.991 -23.970 1.00 62.19 97 PHE A O 1
ATOM 820 N N . ARG A 1 98 ? 20.223 -14.736 -22.137 1.00 57.12 98 ARG A N 1
ATOM 821 C CA . ARG A 1 98 ? 18.986 -14.809 -21.326 1.00 57.12 98 ARG A CA 1
ATOM 822 C C . ARG A 1 98 ? 18.476 -13.427 -20.917 1.00 57.12 98 ARG A C 1
ATOM 824 O O . ARG A 1 98 ? 19.276 -12.542 -20.645 1.00 57.12 98 ARG A O 1
ATOM 831 N N . ASN A 1 99 ? 17.152 -13.270 -20.798 1.00 55.19 99 ASN A N 1
ATOM 832 C CA . ASN A 1 99 ? 16.484 -12.027 -20.367 1.00 55.19 99 ASN A CA 1
ATOM 833 C C . ASN A 1 99 ? 16.895 -10.781 -21.175 1.00 55.19 99 ASN A C 1
ATOM 835 O O . ASN A 1 99 ? 16.929 -9.678 -20.642 1.00 55.19 99 ASN A O 1
ATOM 839 N N . SER A 1 100 ? 17.221 -10.948 -22.457 1.00 63.19 100 SER A N 1
ATOM 840 C CA . SER A 1 100 ? 17.618 -9.817 -23.286 1.00 63.19 100 SER A CA 1
ATOM 841 C C . SER A 1 100 ? 16.397 -9.075 -23.835 1.00 63.19 100 SER A C 1
ATOM 843 O O . SER A 1 100 ? 15.411 -9.670 -24.290 1.00 63.19 100 SER A O 1
ATOM 845 N N . ASP A 1 101 ? 16.490 -7.749 -23.884 1.00 73.88 101 ASP A N 1
ATOM 846 C CA . ASP A 1 101 ? 15.572 -6.904 -24.659 1.00 73.88 101 ASP A CA 1
ATOM 847 C C . ASP A 1 101 ? 15.675 -7.169 -26.170 1.00 73.88 101 ASP A C 1
ATOM 849 O O . ASP A 1 101 ? 14.845 -6.714 -26.950 1.00 73.88 101 ASP A O 1
ATOM 853 N N . ILE A 1 102 ? 16.659 -7.981 -26.567 1.00 81.44 102 ILE A N 1
ATOM 854 C CA . ILE A 1 102 ? 17.023 -8.327 -27.937 1.00 81.44 102 ILE A CA 1
ATOM 855 C C . ILE A 1 102 ? 16.187 -9.498 -28.473 1.00 81.44 102 ILE A C 1
ATOM 857 O O . ILE A 1 102 ? 15.618 -9.389 -29.560 1.00 81.44 102 ILE A O 1
ATOM 861 N N . TYR A 1 103 ? 16.086 -10.617 -27.740 1.00 88.12 103 TYR A N 1
ATOM 862 C CA . TYR A 1 103 ? 15.480 -11.859 -28.246 1.00 88.12 103 TYR A CA 1
ATOM 863 C C . TYR A 1 103 ? 14.197 -12.271 -27.518 1.00 88.12 103 TYR A C 1
ATOM 865 O O . TYR A 1 103 ? 14.084 -12.181 -26.297 1.00 88.12 103 TYR A O 1
ATOM 873 N N . GLY A 1 104 ? 13.233 -12.783 -28.284 1.00 89.12 104 GLY A N 1
ATOM 874 C CA . GLY A 1 104 ? 12.157 -13.644 -27.800 1.00 89.12 104 GLY A CA 1
ATOM 875 C C . GLY A 1 104 ? 12.557 -15.116 -27.911 1.00 89.12 104 GLY A C 1
ATOM 876 O O . GLY A 1 104 ? 13.395 -15.475 -28.743 1.00 89.12 104 GLY A O 1
ATOM 877 N N . VAL A 1 105 ? 11.948 -15.963 -27.088 1.00 89.56 105 VAL A N 1
ATOM 878 C CA . VAL A 1 105 ? 12.281 -17.390 -26.972 1.00 89.56 105 VAL A CA 1
ATOM 879 C C . VAL A 1 105 ? 11.189 -18.243 -27.604 1.00 89.56 105 VAL A C 1
ATOM 881 O O . VAL A 1 105 ? 10.003 -17.985 -27.415 1.00 89.56 105 VAL A O 1
ATOM 884 N N . TYR A 1 106 ? 11.596 -19.248 -28.377 1.00 90.56 106 TYR A N 1
ATOM 885 C CA . TYR A 1 106 ? 10.704 -20.100 -29.158 1.00 90.56 106 TYR A CA 1
ATOM 886 C C . TYR A 1 106 ? 11.078 -21.562 -28.949 1.00 90.56 106 TYR A C 1
ATOM 888 O O . TYR A 1 106 ? 12.117 -22.022 -29.429 1.00 90.56 106 TYR A O 1
ATOM 896 N N . LEU A 1 107 ? 10.226 -22.279 -28.227 1.00 91.06 107 LEU A N 1
ATOM 897 C CA . LEU A 1 107 ? 10.381 -23.704 -27.966 1.00 91.06 107 LEU A CA 1
ATOM 898 C C . LEU A 1 107 ? 10.222 -24.524 -29.248 1.00 91.06 107 LEU A C 1
ATOM 900 O O . LEU A 1 107 ? 9.373 -24.218 -30.084 1.00 91.06 107 LEU A O 1
ATOM 904 N N . ASN A 1 108 ? 11.012 -25.586 -29.379 1.00 91.12 108 ASN A N 1
ATOM 905 C CA . ASN A 1 108 ? 10.773 -26.623 -30.369 1.00 91.12 108 ASN A CA 1
ATOM 906 C C . ASN A 1 108 ? 9.801 -27.654 -29.780 1.00 91.12 108 ASN A C 1
ATOM 908 O O . ASN A 1 108 ? 10.192 -28.495 -28.973 1.00 91.12 108 ASN A O 1
ATOM 912 N N . THR A 1 109 ? 8.537 -27.582 -30.188 1.00 88.50 109 THR A N 1
ATOM 913 C CA . THR A 1 109 ? 7.462 -28.445 -29.680 1.00 88.50 109 THR A CA 1
ATOM 914 C C . THR A 1 109 ? 7.652 -29.917 -30.042 1.00 88.50 109 THR A C 1
ATOM 916 O O . THR A 1 109 ? 7.191 -30.781 -29.310 1.00 88.50 109 THR A O 1
ATOM 919 N N . ASN A 1 110 ? 8.404 -30.219 -31.104 1.00 87.75 110 ASN A N 1
ATOM 920 C CA . ASN A 1 110 ? 8.663 -31.594 -31.548 1.00 87.75 110 ASN A CA 1
ATOM 921 C C . ASN A 1 110 ? 9.660 -32.341 -30.645 1.00 87.75 110 ASN A C 1
ATOM 923 O O . ASN A 1 110 ? 9.939 -33.513 -30.868 1.00 87.75 110 ASN A O 1
ATOM 927 N N . ASN A 1 111 ? 10.265 -31.653 -29.675 1.00 90.06 111 ASN A N 1
ATOM 928 C CA . ASN A 1 111 ? 11.251 -32.211 -28.751 1.00 90.06 111 ASN A CA 1
ATOM 929 C C . ASN A 1 111 ? 10.682 -32.405 -27.334 1.00 90.06 111 ASN A C 1
ATOM 931 O O . ASN A 1 111 ? 11.434 -32.620 -26.388 1.00 90.06 111 ASN A O 1
ATOM 935 N N . LEU A 1 112 ? 9.365 -32.300 -27.173 1.00 92.69 112 LEU A N 1
ATOM 936 C CA . LEU A 1 112 ? 8.722 -32.479 -25.880 1.00 92.69 112 LEU A CA 1
ATOM 937 C C . LEU A 1 112 ? 8.490 -33.963 -25.568 1.00 92.69 112 LEU A C 1
ATOM 939 O O . LEU A 1 112 ? 8.311 -34.755 -26.493 1.00 92.69 112 LEU A O 1
ATOM 943 N N . PRO A 1 113 ? 8.496 -34.351 -24.279 1.00 92.62 113 PRO A N 1
ATOM 944 C CA . PRO A 1 113 ? 8.088 -35.688 -23.866 1.00 92.62 113 PRO A CA 1
ATOM 945 C C . PRO A 1 113 ? 6.694 -36.053 -24.387 1.00 92.62 113 PRO A C 1
ATOM 947 O O . PRO A 1 113 ? 5.806 -35.203 -24.420 1.00 92.62 113 PRO A O 1
ATOM 950 N N . ASN A 1 114 ? 6.488 -37.330 -24.717 1.00 94.12 114 ASN A N 1
ATOM 951 C CA . ASN A 1 114 ? 5.249 -37.823 -25.336 1.00 94.12 114 ASN A CA 1
ATOM 952 C C . ASN A 1 114 ? 3.992 -37.610 -24.477 1.00 94.12 114 ASN A C 1
ATOM 954 O O . ASN A 1 114 ? 2.889 -37.571 -25.015 1.00 94.12 114 ASN A O 1
ATOM 958 N N . TYR A 1 115 ? 4.146 -37.464 -23.157 1.00 94.00 115 TYR A N 1
ATOM 959 C CA . TYR A 1 115 ? 3.032 -37.165 -22.259 1.00 94.00 115 TYR A CA 1
ATOM 960 C C . TYR A 1 115 ? 2.516 -35.723 -22.402 1.00 94.00 115 TYR A C 1
ATOM 962 O O . TYR A 1 115 ? 1.424 -35.417 -21.930 1.00 94.00 115 TYR A O 1
ATOM 970 N N . ILE A 1 116 ? 3.257 -34.817 -23.051 1.00 94.94 116 ILE A N 1
ATOM 971 C CA . ILE A 1 116 ? 2.814 -33.441 -23.298 1.00 94.94 116 ILE A CA 1
ATOM 972 C C . ILE A 1 116 ? 1.970 -33.408 -24.572 1.00 94.94 116 ILE A C 1
ATOM 974 O O . ILE A 1 116 ? 2.485 -33.542 -25.679 1.00 94.94 116 ILE A O 1
ATOM 978 N N . LYS A 1 117 ? 0.662 -33.201 -24.405 1.00 93.75 117 LYS A N 1
ATOM 979 C CA . LYS A 1 117 ? -0.333 -33.228 -25.488 1.00 93.75 117 LYS A CA 1
ATOM 980 C C . LYS A 1 117 ? -0.446 -31.907 -26.237 1.00 93.75 117 LYS A C 1
ATOM 982 O O . LYS A 1 117 ? -0.669 -31.902 -27.441 1.00 93.75 117 LYS A O 1
ATOM 987 N N . ASP A 1 118 ? -0.344 -30.794 -25.518 1.00 94.31 118 ASP A N 1
ATOM 988 C CA . ASP A 1 118 ? -0.477 -29.454 -26.090 1.00 94.31 118 ASP A CA 1
ATOM 989 C C . ASP A 1 118 ? 0.369 -28.451 -25.305 1.00 94.31 118 ASP A C 1
ATOM 991 O O . ASP A 1 118 ? 0.653 -28.642 -24.119 1.00 94.31 118 ASP A O 1
ATOM 995 N N . ILE A 1 119 ? 0.767 -27.367 -25.964 1.00 93.81 119 ILE A N 1
ATOM 996 C CA . ILE A 1 119 ? 1.531 -26.285 -25.356 1.00 93.81 119 ILE A CA 1
ATOM 997 C C . ILE A 1 119 ? 1.183 -24.939 -25.992 1.00 93.81 119 ILE A C 1
ATOM 999 O O . ILE A 1 119 ? 1.236 -24.753 -27.207 1.00 93.81 119 ILE A O 1
ATOM 1003 N N . LYS A 1 120 ? 0.860 -23.957 -25.150 1.00 92.75 120 LYS A N 1
ATOM 1004 C CA . LYS A 1 120 ? 0.472 -22.603 -25.548 1.00 92.75 120 LYS A CA 1
ATOM 1005 C C . LYS A 1 120 ? 1.336 -21.576 -24.839 1.00 92.75 120 LYS A C 1
ATOM 1007 O O . LYS A 1 120 ? 1.581 -21.657 -23.643 1.00 92.75 120 LYS A O 1
ATOM 1012 N N . PHE A 1 121 ? 1.791 -20.571 -25.574 1.00 89.62 121 PHE A N 1
ATOM 1013 C CA . PHE A 1 121 ? 2.570 -19.466 -25.014 1.00 89.62 121 PHE A CA 1
ATOM 1014 C C . PHE A 1 121 ? 1.665 -18.288 -24.678 1.00 89.62 121 PHE A C 1
ATOM 1016 O O . PHE A 1 121 ? 0.730 -18.011 -25.423 1.00 89.62 121 PHE A O 1
ATOM 1023 N N . VAL A 1 122 ? 1.982 -17.560 -23.599 1.00 84.19 122 VAL A N 1
ATOM 1024 C CA . VAL A 1 122 ? 1.223 -16.360 -23.193 1.00 84.19 122 VAL A CA 1
ATOM 1025 C C . VAL A 1 122 ? 1.196 -15.333 -24.324 1.00 84.19 122 VAL A C 1
ATOM 1027 O O . VAL A 1 122 ? 0.147 -14.798 -24.645 1.00 84.19 122 VAL A O 1
ATOM 1030 N N . ASN A 1 123 ? 2.358 -15.087 -24.935 1.00 85.00 123 ASN A N 1
ATOM 1031 C CA . ASN A 1 123 ? 2.546 -14.213 -26.089 1.00 85.00 123 ASN A CA 1
ATOM 1032 C C . ASN A 1 123 ? 3.657 -14.788 -26.978 1.00 85.00 123 ASN A C 1
ATOM 1034 O O . ASN A 1 123 ? 4.525 -15.531 -26.511 1.00 85.00 123 ASN A O 1
ATOM 1038 N N . LYS A 1 124 ? 3.690 -14.404 -28.256 1.00 82.94 124 LYS A N 1
ATOM 1039 C CA . LYS A 1 124 ? 4.731 -14.842 -29.198 1.00 82.94 124 LYS A CA 1
ATOM 1040 C C . LYS A 1 124 ? 6.127 -14.414 -28.716 1.00 82.94 124 LYS A C 1
ATOM 1042 O O . LYS A 1 124 ? 6.384 -13.228 -28.526 1.00 82.94 124 LYS A O 1
ATOM 1047 N N . GLY A 1 125 ? 7.032 -15.377 -28.533 1.00 86.19 125 GLY A N 1
ATOM 1048 C CA . GLY A 1 125 ? 8.387 -15.129 -28.025 1.00 86.19 125 GLY A CA 1
ATOM 1049 C C . GLY A 1 125 ? 8.491 -14.984 -26.499 1.00 86.19 125 GLY A C 1
ATOM 1050 O O . GLY A 1 125 ? 9.574 -14.670 -26.000 1.00 86.19 125 GLY A O 1
ATOM 1051 N N . SER A 1 126 ? 7.389 -15.183 -25.765 1.00 86.62 126 SER A N 1
ATOM 1052 C CA . SER A 1 126 ? 7.376 -15.231 -24.301 1.00 86.62 126 SER A CA 1
ATOM 1053 C C . SER A 1 126 ? 8.045 -16.514 -23.798 1.00 86.62 126 SER A C 1
ATOM 1055 O O . SER A 1 126 ? 7.790 -17.580 -24.357 1.00 86.62 126 SER A O 1
ATOM 1057 N N . PRO A 1 127 ? 8.834 -16.463 -22.710 1.00 89.62 127 PRO A N 1
ATOM 1058 C CA . PRO A 1 127 ? 9.296 -17.677 -22.050 1.00 89.62 127 PRO A CA 1
ATOM 1059 C C . PRO A 1 127 ? 8.188 -18.343 -21.220 1.00 89.62 127 PRO A C 1
ATOM 1061 O O . PRO A 1 127 ? 8.392 -19.446 -20.737 1.00 89.62 127 PRO A O 1
ATOM 1064 N N . PHE A 1 128 ? 7.039 -17.693 -21.021 1.00 91.75 128 PHE A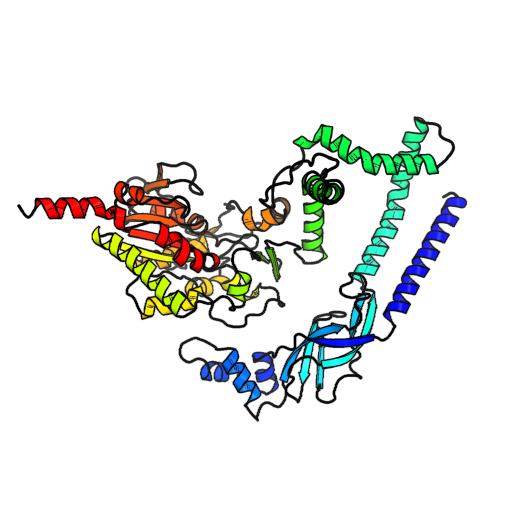 N 1
ATOM 1065 C CA . PHE A 1 128 ? 5.939 -18.207 -20.204 1.00 91.75 128 PHE A CA 1
ATOM 1066 C C . PHE A 1 128 ? 4.830 -18.808 -21.065 1.00 91.75 128 PHE A C 1
ATOM 1068 O O . PHE A 1 128 ? 4.468 -18.243 -22.106 1.00 91.75 128 PHE A O 1
ATOM 1075 N N . GLY A 1 129 ? 4.241 -19.900 -20.586 1.00 93.25 129 GLY A N 1
ATOM 1076 C CA . GLY A 1 129 ? 3.135 -20.574 -21.252 1.00 93.25 129 GLY A CA 1
ATOM 1077 C C . GLY A 1 129 ? 2.381 -21.545 -20.351 1.00 93.25 129 GLY A C 1
ATOM 1078 O O . GLY A 1 129 ? 2.654 -21.654 -19.155 1.00 93.25 129 GLY A O 1
ATOM 1079 N N . THR A 1 130 ? 1.431 -22.249 -20.955 1.00 95.75 130 THR A N 1
ATOM 1080 C CA . THR A 1 130 ? 0.707 -23.379 -20.384 1.00 95.75 130 THR A CA 1
ATOM 1081 C C . THR A 1 130 ? 0.917 -24.630 -21.227 1.00 95.75 130 THR A C 1
ATOM 1083 O O . THR A 1 130 ? 1.054 -24.549 -22.444 1.00 95.75 130 THR A O 1
ATOM 1086 N N . LEU A 1 131 ? 0.967 -25.793 -20.591 1.00 96.00 131 LEU A N 1
ATOM 1087 C CA . LEU A 1 131 ? 1.051 -27.091 -21.251 1.00 96.00 131 LEU A CA 1
ATOM 1088 C C . LEU A 1 131 ? -0.031 -28.021 -20.710 1.00 96.00 131 LEU A C 1
ATOM 1090 O O . LEU A 1 131 ? -0.443 -27.887 -19.557 1.00 96.00 131 LEU A O 1
ATOM 1094 N N . ILE A 1 132 ? -0.476 -28.954 -21.544 1.00 96.81 132 ILE A N 1
ATOM 1095 C CA . ILE A 1 132 ? -1.391 -30.034 -21.180 1.00 96.81 132 ILE A CA 1
ATOM 1096 C C . ILE A 1 132 ? -0.595 -31.336 -21.159 1.00 96.81 132 ILE A C 1
ATOM 1098 O O . ILE A 1 132 ? 0.066 -31.666 -22.141 1.00 96.81 132 ILE A O 1
ATOM 1102 N N . SER A 1 133 ? -0.673 -32.074 -20.056 1.00 96.25 133 SER A N 1
ATOM 1103 C CA . SER A 1 133 ? 0.039 -33.334 -19.834 1.00 96.25 133 SER A CA 1
ATOM 1104 C C . SER A 1 133 ? -0.938 -34.485 -19.572 1.00 96.25 133 SER A C 1
ATOM 1106 O O . SER A 1 133 ? -1.917 -34.274 -18.859 1.00 96.25 133 SER A O 1
ATOM 1108 N N . SER A 1 134 ? -0.698 -35.691 -20.102 1.00 95.50 134 SER A N 1
ATOM 1109 C CA . SER A 1 134 ? -1.372 -36.915 -19.617 1.00 95.50 134 SER A CA 1
ATOM 1110 C C . SER A 1 134 ? -0.881 -37.340 -18.240 1.00 95.50 134 SER A C 1
ATOM 1112 O O . SER A 1 134 ? -1.622 -37.968 -17.492 1.00 95.50 134 SER A O 1
ATOM 1114 N N . ASP A 1 135 ? 0.361 -36.990 -17.917 1.00 94.25 135 ASP A N 1
ATOM 1115 C CA . ASP A 1 135 ? 1.059 -37.494 -16.743 1.00 94.25 135 ASP A CA 1
ATOM 1116 C C . ASP A 1 135 ? 1.220 -36.375 -15.714 1.00 94.25 135 ASP A C 1
ATOM 1118 O O . ASP A 1 135 ? 1.285 -35.185 -16.053 1.00 94.25 135 ASP A O 1
ATOM 1122 N N . LYS A 1 136 ? 1.312 -36.752 -14.439 1.00 93.44 136 LYS A N 1
ATOM 1123 C CA . LYS A 1 136 ? 1.609 -35.812 -13.355 1.00 93.44 136 LYS A CA 1
ATOM 1124 C C . LYS A 1 136 ? 3.075 -35.402 -13.463 1.00 93.44 136 LYS A C 1
ATOM 1126 O O . LYS A 1 136 ? 3.956 -36.255 -13.515 1.00 93.44 136 LYS A O 1
ATOM 1131 N N . ILE A 1 137 ? 3.334 -34.099 -13.505 1.00 91.69 137 ILE A N 1
ATOM 1132 C CA . ILE A 1 137 ? 4.692 -33.558 -13.599 1.00 91.69 137 ILE A CA 1
ATOM 1133 C C . ILE A 1 137 ? 5.133 -33.075 -12.221 1.00 91.69 137 ILE A C 1
ATOM 1135 O O . ILE A 1 137 ? 4.546 -32.142 -11.668 1.00 91.69 137 ILE A O 1
ATOM 1139 N N . GLU A 1 138 ? 6.206 -33.676 -11.713 1.00 83.44 138 GLU A N 1
ATOM 1140 C CA . GLU A 1 138 ? 6.899 -33.240 -10.504 1.00 83.44 138 GLU A CA 1
ATOM 1141 C C . GLU A 1 138 ? 8.251 -32.621 -10.880 1.00 83.44 138 GLU A C 1
ATOM 1143 O O . GLU A 1 138 ? 9.136 -33.275 -11.430 1.00 83.44 138 GLU A O 1
ATOM 1148 N N . GLY A 1 139 ? 8.409 -31.326 -10.604 1.00 87.75 139 GLY A N 1
ATOM 1149 C CA . GLY A 1 139 ? 9.650 -30.601 -10.870 1.00 87.75 139 GLY A CA 1
ATOM 1150 C C . GLY A 1 139 ? 9.813 -30.127 -12.319 1.00 87.75 139 GLY A C 1
ATOM 1151 O O . GLY A 1 139 ? 8.849 -29.764 -12.990 1.00 87.75 139 GLY A O 1
ATOM 1152 N N . ASN A 1 140 ? 11.067 -30.041 -12.770 1.00 93.50 140 ASN A N 1
ATOM 1153 C CA . ASN A 1 140 ? 11.431 -29.433 -14.052 1.00 93.50 140 ASN A CA 1
ATOM 1154 C C . ASN A 1 140 ? 11.471 -30.465 -15.188 1.00 93.50 140 ASN A C 1
ATOM 1156 O O . ASN A 1 140 ? 11.974 -31.572 -15.010 1.00 93.50 140 ASN A O 1
ATOM 1160 N N . ILE A 1 141 ? 11.068 -30.058 -16.395 1.00 93.38 141 ILE A N 1
ATOM 1161 C CA . ILE A 1 141 ? 11.222 -30.879 -17.606 1.00 93.38 141 ILE A CA 1
ATOM 1162 C C . ILE A 1 141 ? 12.521 -30.483 -18.298 1.00 93.38 141 ILE A C 1
ATOM 1164 O O . ILE A 1 141 ? 12.620 -29.409 -18.889 1.00 93.38 141 ILE A O 1
ATOM 1168 N N . ASN A 1 142 ? 13.528 -31.342 -18.204 1.00 93.81 142 ASN A N 1
ATOM 1169 C CA . ASN A 1 142 ? 14.873 -31.071 -18.702 1.00 93.81 142 ASN A CA 1
ATOM 1170 C C . ASN A 1 142 ? 15.027 -31.335 -20.207 1.00 93.81 142 ASN A C 1
ATOM 1172 O O . ASN A 1 142 ? 14.186 -31.966 -20.840 1.00 93.81 142 ASN A O 1
ATOM 1176 N N . ASN A 1 143 ? 16.152 -30.881 -20.761 1.00 91.88 143 ASN A N 1
ATOM 1177 C CA . ASN A 1 143 ? 16.609 -31.182 -22.122 1.00 91.88 143 ASN A CA 1
ATOM 1178 C C . ASN A 1 143 ? 15.681 -30.744 -23.266 1.00 91.88 143 ASN A C 1
ATOM 1180 O O . ASN A 1 143 ? 15.748 -31.299 -24.362 1.00 91.88 143 ASN A O 1
ATOM 1184 N N . ILE A 1 144 ? 14.881 -29.700 -23.054 1.00 92.12 144 ILE A N 1
ATOM 1185 C CA . ILE A 1 144 ? 14.033 -29.134 -24.106 1.00 92.12 144 ILE A CA 1
ATOM 1186 C C . ILE A 1 144 ? 14.824 -28.222 -25.046 1.00 92.12 144 ILE A C 1
ATOM 1188 O O . ILE A 1 144 ? 15.604 -27.363 -24.619 1.00 92.12 144 ILE A O 1
ATOM 1192 N N . LYS A 1 145 ? 14.597 -28.368 -26.350 1.00 93.06 145 LYS A N 1
ATOM 1193 C CA . LYS A 1 145 ? 15.221 -27.524 -27.373 1.00 93.06 145 LYS A CA 1
ATOM 1194 C C . LYS A 1 145 ? 14.443 -26.234 -27.598 1.00 93.06 145 LYS A C 1
ATOM 1196 O O . LYS A 1 145 ? 13.224 -26.245 -27.740 1.00 93.06 145 LYS A O 1
ATOM 1201 N N . TYR A 1 146 ? 15.151 -25.119 -27.718 1.00 91.50 146 TYR A N 1
ATOM 1202 C CA . TYR A 1 146 ? 14.566 -23.827 -28.075 1.00 91.50 146 TYR A CA 1
ATOM 1203 C C . TYR A 1 146 ? 15.485 -23.032 -29.005 1.00 91.50 146 TYR A C 1
ATOM 1205 O O . TYR A 1 146 ? 16.683 -23.290 -29.120 1.00 91.50 146 TYR A O 1
ATOM 1213 N N . SER A 1 147 ? 14.908 -22.038 -29.667 1.00 90.38 147 SER A N 1
ATOM 1214 C CA . SER A 1 147 ? 15.600 -21.063 -30.508 1.00 90.38 147 SER A CA 1
ATOM 1215 C C . SER A 1 147 ? 15.261 -19.645 -30.060 1.00 90.38 147 SER A C 1
ATOM 1217 O O . SER A 1 147 ? 14.283 -19.417 -29.341 1.00 90.38 147 SER A O 1
ATOM 1219 N N . LEU A 1 148 ? 16.076 -18.681 -30.478 1.00 90.50 148 LEU A N 1
ATOM 1220 C CA . LEU A 1 148 ? 15.876 -17.268 -30.188 1.00 90.50 148 LEU A CA 1
ATOM 1221 C C . LEU A 1 148 ? 15.545 -16.523 -31.486 1.00 90.50 148 LEU A C 1
ATOM 1223 O O . LEU A 1 148 ? 16.100 -16.809 -32.545 1.00 90.50 148 LEU A O 1
ATOM 1227 N N . LYS A 1 149 ? 14.646 -15.539 -31.428 1.00 89.75 149 LYS A N 1
ATOM 1228 C CA . LYS A 1 149 ? 14.387 -14.634 -32.564 1.00 89.75 149 LYS A CA 1
ATOM 1229 C C . LYS A 1 149 ? 14.380 -13.195 -32.088 1.00 89.75 149 LYS A C 1
ATOM 1231 O O . LYS A 1 149 ? 13.894 -12.926 -30.993 1.00 89.75 149 LYS A O 1
ATOM 1236 N N . LEU A 1 150 ? 14.914 -12.286 -32.902 1.00 89.50 150 LEU A N 1
ATOM 1237 C CA . LEU A 1 150 ? 14.933 -10.859 -32.581 1.00 89.50 150 LEU A CA 1
ATOM 1238 C C . LEU A 1 150 ? 13.509 -10.356 -32.326 1.00 89.50 150 LEU A C 1
ATOM 1240 O O . LEU A 1 150 ? 12.586 -10.664 -33.085 1.00 89.50 150 LEU A O 1
ATOM 1244 N N . LYS A 1 151 ? 13.326 -9.605 -31.240 1.00 87.31 151 LYS A N 1
ATOM 1245 C CA . LYS A 1 151 ? 12.047 -8.970 -30.926 1.00 87.31 151 LYS A CA 1
ATOM 1246 C C . LYS A 1 151 ? 11.769 -7.872 -31.945 1.00 87.31 151 LYS A C 1
ATOM 1248 O O . LYS A 1 151 ? 12.656 -7.103 -32.308 1.00 87.31 151 LYS A O 1
ATOM 1253 N N . LEU A 1 152 ? 10.508 -7.757 -32.355 1.00 83.12 152 LEU A N 1
ATOM 1254 C CA . LEU A 1 152 ? 10.081 -6.665 -33.226 1.00 83.12 152 LEU A CA 1
ATOM 1255 C C . LEU A 1 152 ? 10.305 -5.302 -32.555 1.00 83.12 152 LEU A C 1
ATOM 1257 O O . LEU A 1 152 ? 10.747 -4.368 -33.212 1.00 83.12 152 LEU A O 1
ATOM 1261 N N . THR A 1 153 ? 10.083 -5.213 -31.240 1.00 80.12 153 THR A N 1
ATOM 1262 C CA . THR A 1 153 ? 10.351 -4.001 -30.453 1.00 80.12 153 THR A CA 1
ATOM 1263 C C . THR A 1 153 ? 11.808 -3.567 -30.564 1.00 80.12 153 THR A C 1
ATOM 1265 O O . THR A 1 153 ? 12.062 -2.410 -30.866 1.00 80.12 153 THR A O 1
ATOM 1268 N N . PHE A 1 154 ? 12.756 -4.496 -30.428 1.00 82.62 154 PHE A N 1
ATOM 1269 C CA . PHE A 1 154 ? 14.184 -4.221 -30.587 1.00 82.62 154 PHE A CA 1
ATOM 1270 C C . PHE A 1 154 ? 14.524 -3.703 -31.989 1.00 82.62 154 PHE A C 1
ATOM 1272 O O . PHE A 1 154 ? 15.204 -2.688 -32.122 1.00 82.62 154 PHE A O 1
ATOM 1279 N N . LEU A 1 155 ? 14.006 -4.353 -33.038 1.00 83.50 155 LEU A N 1
ATOM 1280 C CA . LEU A 1 155 ? 14.207 -3.910 -34.423 1.00 83.50 155 LEU A CA 1
ATOM 1281 C C . LEU A 1 155 ? 13.668 -2.489 -34.650 1.00 83.50 155 LEU A C 1
ATOM 1283 O O . LEU A 1 155 ? 14.339 -1.674 -35.279 1.00 83.50 155 LEU A O 1
ATOM 1287 N N . ILE A 1 156 ? 12.490 -2.179 -34.098 1.00 80.94 156 ILE A N 1
ATOM 1288 C CA . ILE A 1 156 ? 11.890 -0.841 -34.164 1.00 80.94 156 ILE A CA 1
ATOM 1289 C C . ILE A 1 156 ? 12.745 0.176 -33.401 1.00 80.94 156 ILE A C 1
ATOM 1291 O O . ILE A 1 156 ? 13.039 1.233 -33.948 1.00 80.94 156 ILE A O 1
ATOM 1295 N N . THR A 1 157 ? 13.185 -0.124 -32.175 1.00 77.00 157 THR A N 1
ATOM 1296 C CA . THR A 1 157 ? 14.024 0.784 -31.373 1.00 77.00 157 THR A CA 1
ATOM 1297 C C . THR A 1 157 ? 15.305 1.152 -32.108 1.00 77.00 157 THR A C 1
ATOM 1299 O O . THR A 1 157 ? 15.691 2.319 -32.153 1.00 77.00 157 THR A O 1
ATOM 1302 N N . ILE A 1 158 ? 15.949 0.169 -32.730 1.00 78.56 158 ILE A N 1
ATOM 1303 C CA . ILE A 1 158 ? 17.168 0.410 -33.486 1.00 78.56 158 ILE A CA 1
ATOM 1304 C C . ILE A 1 158 ? 16.885 1.212 -34.763 1.00 78.56 158 ILE A C 1
ATOM 1306 O O . ILE A 1 158 ? 17.631 2.140 -35.077 1.00 78.56 158 ILE A O 1
ATOM 1310 N N . LEU A 1 159 ? 15.803 0.908 -35.484 1.00 80.94 159 LEU A N 1
ATOM 1311 C CA . LEU A 1 159 ? 15.391 1.699 -36.643 1.00 80.94 159 LEU A CA 1
ATOM 1312 C C . LEU A 1 159 ? 15.135 3.162 -36.254 1.00 80.94 159 LEU A C 1
ATOM 1314 O O . LEU A 1 159 ? 15.6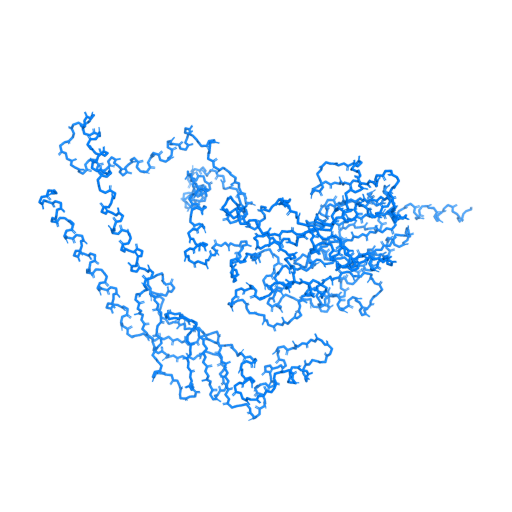06 4.067 -36.937 1.00 80.94 159 LEU A O 1
ATOM 1318 N N . LEU A 1 160 ? 14.447 3.397 -35.135 1.00 78.50 160 LEU A N 1
ATOM 1319 C CA . LEU A 1 160 ? 14.211 4.735 -34.595 1.00 78.50 160 LEU A CA 1
ATOM 1320 C C . LEU A 1 160 ? 15.520 5.434 -34.223 1.00 78.50 160 LEU A C 1
ATOM 1322 O O . LEU A 1 160 ? 15.673 6.609 -34.535 1.00 78.50 160 LEU A O 1
ATOM 1326 N N . PHE A 1 161 ? 16.486 4.726 -33.631 1.00 76.19 161 PHE A N 1
ATOM 1327 C CA . PHE A 1 161 ? 17.814 5.276 -33.353 1.00 76.19 161 PHE A CA 1
ATOM 1328 C C . PHE A 1 161 ? 18.554 5.664 -34.641 1.00 76.19 161 PHE A C 1
ATOM 1330 O O . PHE A 1 161 ? 19.153 6.736 -34.716 1.00 76.19 161 PHE A O 1
ATOM 1337 N N . PHE A 1 162 ? 18.475 4.831 -35.682 1.00 74.06 162 PHE A N 1
ATOM 1338 C CA . PHE A 1 162 ? 19.062 5.131 -36.987 1.00 74.06 162 PHE A CA 1
ATOM 1339 C C . PHE A 1 162 ? 18.402 6.353 -37.643 1.00 74.06 162 PHE A C 1
ATOM 1341 O O . PHE A 1 162 ? 19.097 7.250 -38.119 1.00 74.06 162 PHE A O 1
ATOM 1348 N N . ILE A 1 163 ? 17.068 6.436 -37.614 1.00 76.81 163 ILE A N 1
ATOM 1349 C CA . ILE A 1 163 ? 16.312 7.599 -38.101 1.00 76.81 163 ILE A CA 1
ATOM 1350 C C . ILE A 1 163 ? 16.680 8.847 -37.292 1.00 76.81 163 ILE A C 1
ATOM 1352 O O . ILE A 1 163 ? 16.973 9.885 -37.876 1.00 76.81 163 ILE A O 1
ATOM 1356 N N . PHE A 1 164 ? 16.743 8.751 -35.965 1.00 72.75 164 PHE A N 1
ATOM 1357 C CA . PHE A 1 164 ? 17.153 9.847 -35.090 1.00 72.75 164 PHE A CA 1
ATOM 1358 C C . PHE A 1 164 ? 18.571 10.334 -35.411 1.00 72.75 164 PHE A C 1
ATOM 1360 O O . PHE A 1 164 ? 18.788 11.535 -35.543 1.00 72.75 164 PHE A O 1
ATOM 1367 N N . ALA A 1 165 ? 19.522 9.422 -35.638 1.00 68.19 165 ALA A N 1
ATOM 1368 C CA . ALA A 1 165 ? 20.882 9.764 -36.053 1.00 68.19 165 ALA A CA 1
ATOM 1369 C C . ALA A 1 165 ? 20.924 10.495 -37.412 1.00 68.19 165 ALA A C 1
ATOM 1371 O O . ALA A 1 165 ? 21.771 11.367 -37.625 1.00 68.19 165 ALA A O 1
ATOM 1372 N N . LEU A 1 166 ? 20.000 10.184 -38.328 1.00 71.12 166 LEU A N 1
ATOM 1373 C CA . LEU A 1 166 ? 19.840 10.917 -39.587 1.00 71.12 166 LEU A CA 1
ATOM 1374 C C . LEU A 1 166 ? 19.193 12.296 -39.380 1.00 71.12 166 LEU A C 1
ATOM 1376 O O . LEU A 1 166 ? 19.645 13.270 -39.986 1.00 71.12 166 LEU A O 1
ATOM 1380 N N . LEU A 1 167 ? 18.176 12.390 -38.518 1.00 72.31 167 LEU A N 1
ATOM 1381 C CA . LEU A 1 167 ? 17.423 13.617 -38.228 1.00 72.31 167 LEU A CA 1
ATOM 1382 C C . LEU A 1 167 ? 18.213 14.632 -37.394 1.00 72.31 167 LEU A C 1
ATOM 1384 O O . LEU A 1 167 ? 18.074 15.832 -37.606 1.00 72.31 167 LEU A O 1
ATOM 1388 N N . ILE A 1 168 ? 19.083 14.181 -36.488 1.00 69.81 168 ILE A N 1
ATOM 1389 C CA . ILE A 1 168 ? 19.911 15.073 -35.665 1.00 69.81 168 ILE A CA 1
ATOM 1390 C C . ILE A 1 168 ? 21.061 15.698 -36.465 1.00 69.81 168 ILE A C 1
ATOM 1392 O O . ILE A 1 168 ? 21.645 16.700 -36.064 1.00 69.81 168 ILE A O 1
ATOM 1396 N N . ARG A 1 169 ? 21.384 15.144 -37.640 1.00 68.31 169 ARG A N 1
ATOM 1397 C CA . ARG A 1 169 ? 22.462 15.628 -38.506 1.00 68.31 169 ARG A CA 1
ATOM 1398 C C . ARG A 1 169 ? 22.310 17.087 -38.953 1.00 68.31 169 ARG A C 1
ATOM 1400 O O . ARG A 1 169 ? 23.295 17.805 -38.813 1.00 68.31 169 ARG A O 1
ATOM 1407 N N . PRO A 1 170 ? 21.191 17.537 -39.558 1.00 67.81 170 PRO A N 1
ATOM 1408 C CA . PRO A 1 170 ? 21.022 18.943 -39.927 1.00 67.81 170 PRO A CA 1
ATOM 1409 C C . PRO A 1 170 ? 21.212 19.861 -38.720 1.00 67.81 170 PRO A C 1
ATOM 1411 O O . PRO A 1 170 ? 21.962 20.819 -38.838 1.00 67.81 170 PRO A O 1
ATOM 1414 N N . ILE A 1 171 ? 20.677 19.484 -37.556 1.00 66.50 171 ILE A N 1
ATOM 1415 C CA . ILE A 1 171 ? 20.828 20.230 -36.299 1.00 66.50 171 ILE A CA 1
ATOM 1416 C C . ILE A 1 171 ? 22.307 20.317 -35.894 1.00 66.50 171 ILE A C 1
ATOM 1418 O O . ILE A 1 171 ? 22.810 21.399 -35.613 1.00 66.50 171 ILE A O 1
ATOM 1422 N N . ILE A 1 172 ? 23.043 19.200 -35.933 1.00 65.38 172 ILE A N 1
ATOM 1423 C CA . ILE A 1 172 ? 24.489 19.182 -35.662 1.00 65.38 172 ILE A CA 1
ATOM 1424 C C . ILE A 1 172 ? 25.244 20.041 -36.680 1.00 65.38 172 ILE A C 1
ATOM 1426 O O . ILE A 1 172 ? 26.144 20.777 -36.301 1.00 65.38 172 ILE A O 1
ATOM 1430 N N . LEU A 1 173 ? 24.919 19.959 -37.972 1.00 67.62 173 LEU A N 1
ATOM 1431 C CA . LEU A 1 173 ? 25.603 20.733 -39.011 1.00 67.62 173 LEU A CA 1
ATOM 1432 C C . LEU A 1 173 ? 25.333 22.232 -38.884 1.00 67.62 173 LEU A C 1
ATOM 1434 O O . LEU A 1 173 ? 26.257 23.019 -39.068 1.00 67.62 173 LEU A O 1
ATOM 1438 N N . GLU A 1 174 ? 24.105 22.613 -38.553 1.00 67.88 174 GLU A N 1
ATOM 1439 C CA . GLU A 1 174 ? 23.699 23.990 -38.301 1.00 67.88 174 GLU A CA 1
ATOM 1440 C C . GLU A 1 174 ? 24.395 24.528 -37.048 1.00 67.88 174 GLU A C 1
ATOM 1442 O O . GLU A 1 174 ? 25.061 25.559 -37.107 1.00 67.88 174 GLU A O 1
ATOM 1447 N N . PHE A 1 175 ? 24.411 23.753 -35.963 1.00 64.38 175 PHE A N 1
ATOM 1448 C CA . PHE A 1 175 ? 25.166 24.070 -34.752 1.00 64.38 175 PHE A CA 1
ATOM 1449 C C . PHE A 1 175 ? 26.677 24.207 -35.016 1.00 64.38 175 PHE A C 1
ATOM 1451 O O . PHE A 1 175 ? 27.302 25.184 -34.605 1.00 64.38 175 PHE A O 1
ATOM 1458 N N . VAL A 1 176 ? 27.277 23.285 -35.779 1.00 65.19 176 VAL A N 1
ATOM 1459 C CA . VAL A 1 176 ? 28.683 23.376 -36.210 1.00 65.19 176 VAL A CA 1
ATOM 1460 C C . VAL A 1 176 ? 28.915 24.595 -37.098 1.00 65.19 176 VAL A C 1
ATOM 1462 O O . VAL A 1 176 ? 29.975 25.205 -36.997 1.00 65.19 176 VAL A O 1
ATOM 1465 N N . SER A 1 177 ? 27.964 24.968 -37.958 1.00 65.56 177 SER A N 1
ATOM 1466 C CA . SER A 1 177 ? 28.073 26.164 -38.800 1.00 65.56 177 SER A CA 1
ATOM 1467 C C . SER A 1 177 ? 28.057 27.449 -37.967 1.00 65.56 177 SER A C 1
ATOM 1469 O O . SER A 1 177 ? 28.908 28.312 -38.177 1.00 65.56 177 SER A O 1
ATOM 1471 N N . LEU A 1 178 ? 27.198 27.522 -36.946 1.00 64.06 178 LEU A N 1
ATOM 1472 C CA . LEU A 1 178 ? 27.139 28.628 -35.989 1.00 64.06 178 LEU A CA 1
ATOM 1473 C C . LEU A 1 178 ? 28.440 28.746 -35.179 1.00 64.06 178 LEU A C 1
ATOM 1475 O O . LEU A 1 178 ? 28.954 29.849 -34.991 1.00 64.06 178 LEU A O 1
ATOM 1479 N N . ILE A 1 179 ? 29.025 27.618 -34.758 1.00 61.28 179 ILE A N 1
ATOM 1480 C CA . ILE A 1 179 ? 30.332 27.605 -34.083 1.00 61.28 179 ILE A CA 1
ATOM 1481 C C . ILE A 1 179 ? 31.458 27.965 -35.058 1.00 61.28 179 ILE A C 1
ATOM 1483 O O . ILE A 1 179 ? 32.352 28.714 -34.682 1.00 61.28 179 ILE A O 1
ATOM 1487 N N . LYS A 1 180 ? 31.428 27.487 -36.310 1.00 60.41 180 LYS A N 1
ATOM 1488 C CA . LYS A 1 180 ? 32.423 27.807 -37.353 1.00 60.41 180 LYS A CA 1
ATOM 1489 C C . LYS A 1 180 ? 32.534 29.297 -37.634 1.00 60.41 180 LYS A C 1
ATOM 1491 O O . LYS A 1 180 ? 33.644 29.780 -37.831 1.00 60.41 180 LYS A O 1
ATOM 1496 N N . ILE A 1 181 ? 31.403 30.003 -37.633 1.00 59.34 181 ILE A N 1
ATOM 1497 C CA . ILE A 1 181 ? 31.352 31.463 -37.790 1.00 59.34 181 ILE A CA 1
ATOM 1498 C C . ILE A 1 181 ? 32.119 32.164 -36.655 1.00 59.34 181 ILE A C 1
ATOM 1500 O O . ILE A 1 181 ? 32.708 33.216 -36.880 1.00 59.34 181 ILE A O 1
ATOM 1504 N N . ARG A 1 182 ? 32.167 31.571 -35.453 1.00 56.78 182 ARG A N 1
ATOM 1505 C CA . ARG A 1 182 ? 32.876 32.121 -34.284 1.00 56.78 182 ARG A CA 1
ATOM 1506 C C . ARG A 1 182 ? 34.289 31.556 -34.073 1.00 56.78 182 ARG A C 1
ATOM 1508 O O . ARG A 1 182 ? 35.116 32.231 -33.473 1.00 56.78 182 ARG A O 1
ATOM 1515 N N . ILE A 1 183 ? 34.577 30.337 -34.537 1.00 57.31 183 ILE A N 1
ATOM 1516 C CA . ILE A 1 183 ? 35.847 29.620 -34.338 1.00 57.31 183 ILE A CA 1
ATOM 1517 C C . ILE A 1 183 ? 36.234 28.904 -35.647 1.00 57.31 183 ILE A C 1
ATOM 1519 O O . ILE A 1 183 ? 35.669 27.866 -36.012 1.00 57.31 183 ILE A O 1
ATOM 1523 N N . ASN A 1 184 ? 37.220 29.452 -36.364 1.00 59.44 184 ASN A N 1
ATOM 1524 C CA . ASN A 1 184 ? 37.649 28.987 -37.689 1.00 59.44 184 ASN A CA 1
ATOM 1525 C C . ASN A 1 184 ? 38.606 27.775 -37.610 1.00 59.44 184 ASN A C 1
ATOM 1527 O O . ASN A 1 184 ? 39.813 27.899 -37.817 1.00 59.44 184 ASN A O 1
ATOM 1531 N N . LEU A 1 185 ? 38.085 26.585 -37.287 1.00 61.06 185 LEU A N 1
ATOM 1532 C CA . LEU A 1 185 ? 38.865 25.341 -37.225 1.00 61.06 185 LEU A CA 1
ATOM 1533 C C . LEU A 1 185 ? 38.686 24.513 -38.509 1.00 61.06 185 LEU A C 1
ATOM 1535 O O . LEU A 1 185 ? 37.575 24.223 -38.957 1.00 61.06 185 LEU A O 1
ATOM 1539 N N . LYS A 1 186 ? 39.799 24.070 -39.110 1.00 64.25 186 LYS A N 1
ATOM 1540 C CA . LYS A 1 186 ? 39.791 23.333 -40.392 1.00 64.25 186 LYS A CA 1
ATOM 1541 C C . LYS A 1 186 ? 39.314 21.872 -40.275 1.00 64.25 186 LYS A C 1
ATOM 1543 O O . LYS A 1 186 ? 38.918 21.285 -41.281 1.00 64.25 186 LYS A O 1
ATOM 1548 N N . ASN A 1 187 ? 39.324 21.271 -39.079 1.00 74.56 187 ASN A N 1
ATOM 1549 C CA . ASN A 1 187 ? 39.088 19.833 -38.882 1.00 74.56 187 ASN A CA 1
ATOM 1550 C C . ASN A 1 187 ? 37.718 19.519 -38.238 1.00 74.56 187 ASN A C 1
ATOM 1552 O O . ASN A 1 187 ? 37.453 19.903 -37.102 1.00 74.56 187 ASN A O 1
ATOM 1556 N N . ILE A 1 188 ? 36.870 18.755 -38.944 1.00 69.94 188 ILE A N 1
ATOM 1557 C CA . ILE A 1 188 ? 35.523 18.336 -38.499 1.00 69.94 188 ILE A CA 1
ATOM 1558 C C . ILE A 1 188 ? 35.537 17.549 -37.175 1.00 69.94 188 ILE A C 1
ATOM 1560 O O . ILE A 1 188 ? 34.602 17.672 -36.388 1.00 69.94 188 ILE A O 1
ATOM 1564 N N . TYR A 1 189 ? 36.599 16.785 -36.896 1.00 72.75 189 TYR A N 1
ATOM 1565 C CA . TYR A 1 189 ? 36.703 15.992 -35.667 1.00 72.75 189 TYR A CA 1
ATOM 1566 C C . TYR A 1 189 ? 36.823 16.860 -34.415 1.00 72.75 189 TYR A C 1
ATOM 1568 O O . TYR A 1 189 ? 36.348 16.462 -33.357 1.00 72.75 189 TYR A O 1
ATOM 1576 N N . VAL A 1 190 ? 37.379 18.069 -34.540 1.00 74.00 190 VAL A N 1
ATOM 1577 C CA . VAL A 1 190 ? 37.460 19.009 -33.415 1.00 74.00 190 VAL A CA 1
ATOM 1578 C C . VAL A 1 190 ? 36.067 19.507 -33.036 1.00 74.00 190 VAL A C 1
ATOM 1580 O O . VAL A 1 190 ? 35.764 19.614 -31.858 1.00 74.00 190 VAL A O 1
ATOM 1583 N N . TYR A 1 191 ? 35.173 19.713 -34.005 1.00 68.88 191 TYR A N 1
ATOM 1584 C CA . TYR A 1 191 ? 33.781 20.071 -33.714 1.00 68.88 191 TYR A CA 1
ATOM 1585 C C . TYR A 1 191 ? 33.015 18.935 -33.039 1.00 68.88 191 TYR A C 1
ATOM 1587 O O . TYR A 1 191 ? 32.257 19.185 -32.110 1.00 68.88 191 TYR A O 1
ATOM 1595 N N . ILE A 1 192 ? 33.228 17.691 -33.478 1.00 74.81 192 ILE A N 1
ATOM 1596 C CA . ILE A 1 192 ? 32.632 16.514 -32.828 1.00 74.81 192 ILE A CA 1
ATOM 1597 C C . ILE A 1 192 ? 33.134 16.405 -31.385 1.00 74.81 192 ILE A C 1
ATOM 1599 O O . ILE A 1 192 ? 32.330 16.191 -30.483 1.00 74.81 192 ILE A O 1
ATOM 1603 N N . LEU A 1 193 ? 34.436 16.609 -31.161 1.00 79.56 193 LEU A N 1
ATOM 1604 C CA . LEU A 1 193 ? 35.024 16.629 -29.825 1.00 79.56 193 LEU A CA 1
ATOM 1605 C C . LEU A 1 193 ? 34.441 17.758 -28.966 1.00 79.56 193 LEU A C 1
ATOM 1607 O O . LEU A 1 193 ? 34.060 17.502 -27.832 1.00 79.56 193 LEU A O 1
ATOM 1611 N N . ILE A 1 194 ? 34.313 18.976 -29.503 1.00 78.25 194 ILE A N 1
ATOM 1612 C CA . ILE A 1 194 ? 33.689 20.107 -28.800 1.00 78.25 194 ILE A CA 1
ATOM 1613 C C . ILE A 1 194 ? 32.247 19.767 -28.429 1.00 78.25 194 ILE A C 1
ATOM 1615 O O . ILE A 1 194 ? 31.874 19.944 -27.281 1.00 78.25 194 ILE A O 1
ATOM 1619 N N . ILE A 1 195 ? 31.449 19.230 -29.355 1.00 78.44 195 ILE A N 1
ATOM 1620 C CA . ILE A 1 195 ? 30.060 18.838 -29.080 1.00 78.44 195 ILE A CA 1
ATOM 1621 C C . ILE A 1 195 ? 29.998 17.752 -28.008 1.00 78.44 195 ILE A C 1
ATOM 1623 O O . ILE A 1 195 ? 29.165 17.835 -27.113 1.00 78.44 195 ILE A O 1
ATOM 1627 N N . PHE A 1 196 ? 30.878 16.754 -28.072 1.00 79.44 196 PHE A N 1
ATOM 1628 C CA . PHE A 1 196 ? 30.958 15.699 -27.067 1.00 79.44 196 PHE A CA 1
ATOM 1629 C C . PHE A 1 196 ? 31.325 16.260 -25.686 1.00 79.44 196 PHE A C 1
ATOM 1631 O O . PHE A 1 196 ? 30.650 15.965 -24.705 1.00 79.44 196 PHE A O 1
ATOM 1638 N N . LEU A 1 197 ? 32.334 17.130 -25.609 1.00 84.62 197 LEU A N 1
ATOM 1639 C CA . LEU A 1 197 ? 32.716 17.801 -24.366 1.00 84.62 197 LEU A CA 1
ATOM 1640 C C . LEU A 1 197 ? 31.596 18.714 -23.853 1.00 84.62 197 LEU A C 1
ATOM 1642 O O . LEU A 1 197 ? 31.289 18.686 -22.667 1.00 84.62 197 LEU A O 1
ATOM 1646 N N . CYS A 1 198 ? 30.927 19.465 -24.731 1.00 80.44 198 CYS A N 1
ATOM 1647 C CA . CYS A 1 198 ? 29.744 20.244 -24.381 1.00 80.44 198 CYS A CA 1
ATOM 1648 C C . CYS A 1 198 ? 28.636 19.338 -23.841 1.00 80.44 198 CYS A C 1
ATOM 1650 O O . CYS A 1 198 ? 28.050 19.656 -22.819 1.00 80.44 198 CYS A O 1
ATOM 1652 N N . PHE A 1 199 ? 28.374 18.187 -24.454 1.00 82.50 199 PHE A N 1
ATOM 1653 C CA . PHE A 1 199 ? 27.369 17.245 -23.967 1.00 82.50 199 PHE A CA 1
ATOM 1654 C C . PHE A 1 199 ? 27.688 16.714 -22.559 1.00 82.50 199 PHE A C 1
ATOM 1656 O O . PHE A 1 199 ? 26.776 16.542 -21.758 1.00 82.50 199 PHE A O 1
ATOM 1663 N N . LEU A 1 200 ? 28.967 16.511 -22.224 1.00 82.69 200 LEU A N 1
ATOM 1664 C CA . LEU A 1 200 ? 29.387 16.079 -20.885 1.00 82.69 200 LEU A CA 1
ATOM 1665 C C . LEU A 1 200 ? 29.359 17.214 -19.846 1.00 82.69 200 LEU A C 1
ATOM 1667 O O . LEU A 1 200 ? 28.979 17.007 -18.693 1.00 82.69 200 LEU A O 1
ATOM 1671 N N . ILE A 1 201 ? 29.780 18.417 -20.237 1.00 85.88 201 ILE A N 1
ATOM 1672 C CA . ILE A 1 201 ? 30.029 19.529 -19.308 1.00 85.88 201 ILE A CA 1
ATOM 1673 C C . ILE A 1 201 ? 28.791 20.421 -19.155 1.00 85.88 201 ILE A C 1
ATOM 1675 O O . ILE A 1 201 ? 28.454 20.840 -18.049 1.00 85.88 201 ILE A O 1
ATOM 1679 N N . MET A 1 202 ? 28.093 20.711 -20.251 1.00 83.62 202 MET A N 1
ATOM 1680 C CA . MET A 1 202 ? 27.002 21.685 -20.293 1.00 83.62 202 MET A CA 1
ATOM 1681 C C . MET A 1 202 ? 25.828 21.328 -19.371 1.00 83.62 202 MET A C 1
ATOM 1683 O O . MET A 1 202 ? 25.340 22.248 -18.721 1.00 83.62 202 MET A O 1
ATOM 1687 N N . PRO A 1 203 ? 25.402 20.056 -19.206 1.00 84.50 203 PRO A N 1
ATOM 1688 C CA . PRO A 1 203 ? 24.377 19.714 -18.222 1.00 84.50 203 PRO A CA 1
ATOM 1689 C C . PRO A 1 203 ? 24.754 20.143 -16.799 1.00 84.50 203 PRO A C 1
ATOM 1691 O O . PRO A 1 203 ? 23.925 20.707 -16.092 1.00 84.50 203 PRO A O 1
ATOM 1694 N N . ASN A 1 204 ? 26.018 19.959 -16.402 1.00 84.38 204 ASN A N 1
ATOM 1695 C CA . ASN A 1 204 ? 26.508 20.397 -15.095 1.00 84.38 204 ASN A CA 1
ATOM 1696 C C . ASN A 1 204 ? 26.484 21.926 -14.974 1.00 84.38 204 ASN A C 1
ATOM 1698 O O . ASN A 1 204 ? 26.019 22.448 -13.966 1.00 84.38 204 ASN A O 1
ATOM 1702 N N . ILE A 1 205 ? 26.926 22.650 -16.009 1.00 86.19 205 ILE A N 1
ATOM 1703 C CA . ILE A 1 205 ? 26.893 24.124 -16.021 1.00 86.19 205 ILE A CA 1
ATOM 1704 C C . ILE A 1 205 ? 25.452 24.640 -15.923 1.00 86.19 205 ILE A C 1
ATOM 1706 O O . ILE A 1 205 ? 25.169 25.507 -15.100 1.00 86.19 205 ILE A O 1
ATOM 1710 N N . ILE A 1 206 ? 24.532 24.096 -16.726 1.00 85.50 206 ILE A N 1
ATOM 1711 C CA . ILE A 1 206 ? 23.115 24.482 -16.698 1.00 85.50 206 ILE A CA 1
ATOM 1712 C C . ILE A 1 206 ? 22.537 24.214 -15.309 1.00 85.50 206 ILE A C 1
ATOM 1714 O O . ILE A 1 206 ? 21.851 25.069 -14.763 1.00 85.50 206 ILE A O 1
ATOM 1718 N N . TYR A 1 207 ? 22.837 23.063 -14.712 1.00 84.38 207 TYR A N 1
ATOM 1719 C CA . TYR A 1 207 ? 22.330 22.725 -13.387 1.00 84.38 207 TYR A CA 1
ATOM 1720 C C . TYR A 1 207 ? 22.923 23.599 -12.277 1.00 84.38 207 TYR A C 1
ATOM 1722 O O . TYR A 1 207 ? 22.219 23.950 -11.340 1.00 84.38 207 TYR A O 1
ATOM 1730 N N . ILE A 1 208 ? 24.185 24.022 -12.383 1.00 86.56 208 ILE A N 1
ATOM 1731 C CA . ILE A 1 208 ? 24.771 24.993 -11.446 1.00 86.56 208 ILE A CA 1
ATOM 1732 C C . ILE A 1 208 ? 24.050 26.346 -11.540 1.00 86.56 208 ILE A C 1
ATOM 1734 O O . ILE A 1 208 ? 23.757 26.952 -10.514 1.00 86.56 208 ILE A O 1
ATOM 1738 N N . LEU A 1 209 ? 23.751 26.815 -12.755 1.00 85.44 209 LEU A N 1
ATOM 1739 C CA . LEU A 1 209 ? 23.144 28.132 -12.982 1.00 85.44 209 LEU A CA 1
ATOM 1740 C C . LEU A 1 209 ? 21.629 28.162 -12.729 1.00 85.44 209 LEU A C 1
ATOM 1742 O O . LEU A 1 209 ? 21.099 29.172 -12.276 1.00 85.44 209 LEU A O 1
ATOM 1746 N N . PHE A 1 210 ? 20.932 27.067 -13.030 1.00 85.56 210 PHE A N 1
ATOM 1747 C CA . PHE A 1 210 ? 19.468 27.002 -13.068 1.00 85.56 210 PHE A CA 1
ATOM 1748 C C . PHE A 1 210 ? 18.887 25.866 -12.213 1.00 85.56 210 PHE A C 1
ATOM 1750 O O . PHE A 1 210 ? 17.687 25.614 -12.268 1.00 85.56 210 PHE A O 1
ATOM 1757 N N . GLY A 1 211 ? 19.703 25.183 -11.405 1.00 80.00 211 GLY A N 1
ATOM 1758 C CA . GLY A 1 211 ? 19.322 24.019 -10.591 1.00 80.00 211 GLY A CA 1
ATOM 1759 C C . GLY A 1 211 ? 18.118 24.236 -9.677 1.00 80.00 211 GLY A C 1
ATOM 1760 O O . GLY A 1 211 ? 17.365 23.299 -9.425 1.00 80.00 211 GLY A O 1
ATOM 1761 N N . SER A 1 212 ? 17.902 25.470 -9.216 1.00 84.50 212 SER A N 1
ATOM 1762 C CA . SER A 1 212 ? 16.750 25.850 -8.388 1.00 84.50 212 SER A CA 1
ATOM 1763 C C . SER A 1 212 ? 15.408 25.785 -9.124 1.00 84.50 212 SER A C 1
ATOM 1765 O O . SER A 1 212 ? 14.376 25.659 -8.471 1.00 84.50 212 SER A O 1
ATOM 1767 N N . TYR A 1 213 ? 15.411 25.848 -10.459 1.00 83.31 213 TYR A N 1
ATOM 1768 C CA . TYR A 1 213 ? 14.213 25.711 -11.293 1.00 83.31 213 TYR A CA 1
ATOM 1769 C C . TYR A 1 213 ? 13.879 24.249 -11.628 1.00 83.31 213 TYR A C 1
ATOM 1771 O O . TYR A 1 213 ? 12.803 23.984 -12.164 1.00 83.31 213 TYR A O 1
ATOM 1779 N N . PHE A 1 214 ? 14.782 23.309 -11.328 1.00 84.75 214 PHE A N 1
ATOM 1780 C CA . PHE A 1 214 ? 14.600 21.876 -11.568 1.00 84.75 214 PHE A CA 1
ATOM 1781 C C . PHE A 1 214 ? 14.086 21.148 -10.323 1.00 84.75 214 PHE A C 1
ATOM 1783 O O . PHE A 1 214 ? 14.177 21.638 -9.191 1.00 84.75 214 PHE A O 1
ATOM 1790 N N . ASP A 1 215 ? 13.512 19.966 -10.533 1.00 84.38 215 ASP A N 1
ATOM 1791 C CA . ASP A 1 215 ? 12.898 19.194 -9.464 1.00 84.38 215 ASP A CA 1
ATOM 1792 C C . ASP A 1 215 ? 13.964 18.543 -8.577 1.00 84.38 215 ASP A C 1
ATOM 1794 O O . ASP A 1 215 ? 14.635 17.588 -8.964 1.00 84.38 215 ASP A O 1
ATOM 1798 N N . ASN A 1 216 ? 14.081 19.024 -7.340 1.00 83.56 216 ASN A N 1
ATOM 1799 C CA . ASN A 1 216 ? 15.026 18.521 -6.342 1.00 83.56 216 ASN A CA 1
ATOM 1800 C C . ASN A 1 216 ? 14.372 17.591 -5.298 1.00 83.56 216 ASN A C 1
ATOM 1802 O O . ASN A 1 216 ? 15.005 17.225 -4.301 1.00 83.56 216 ASN A O 1
ATOM 1806 N N . THR A 1 217 ? 13.109 17.205 -5.504 1.00 84.50 217 THR A N 1
ATOM 1807 C CA . THR A 1 217 ? 12.320 16.416 -4.548 1.00 84.50 217 THR A CA 1
ATOM 1808 C C . THR A 1 217 ? 12.926 15.028 -4.329 1.00 84.50 217 THR A C 1
ATOM 1810 O O . THR A 1 217 ? 13.367 14.359 -5.265 1.00 84.50 217 THR A O 1
ATOM 1813 N N . ASN A 1 218 ? 12.927 14.559 -3.079 1.00 82.69 218 ASN A N 1
ATOM 1814 C CA . ASN A 1 218 ? 13.338 13.200 -2.733 1.00 82.69 218 ASN A CA 1
ATOM 1815 C C . ASN A 1 218 ? 12.159 12.217 -2.831 1.00 82.69 218 ASN A C 1
ATOM 1817 O O . ASN A 1 218 ? 11.580 11.822 -1.822 1.00 82.69 218 ASN A O 1
ATOM 1821 N N . TYR A 1 219 ? 11.802 11.838 -4.057 1.00 79.69 219 TYR A N 1
ATOM 1822 C CA . TYR A 1 219 ? 10.688 10.928 -4.349 1.00 79.69 219 TYR A CA 1
ATOM 1823 C C . TYR A 1 219 ? 10.833 9.533 -3.732 1.00 79.69 219 TYR A C 1
ATOM 1825 O O . TYR A 1 219 ? 9.853 8.953 -3.279 1.00 79.69 219 TYR A O 1
ATOM 1833 N N . GLU A 1 220 ? 12.056 9.006 -3.677 1.00 72.75 220 GLU A N 1
ATOM 1834 C CA . GLU A 1 220 ? 12.355 7.679 -3.121 1.00 72.75 220 GLU A CA 1
ATOM 1835 C C . GLU A 1 220 ? 12.310 7.663 -1.576 1.00 72.75 220 GLU A C 1
ATOM 1837 O O . GLU A 1 220 ? 12.437 6.600 -0.975 1.00 72.75 220 GLU A O 1
ATOM 1842 N N . ASN A 1 221 ? 12.146 8.828 -0.928 1.00 74.69 221 ASN A N 1
ATOM 1843 C CA . ASN A 1 221 ? 12.144 9.016 0.529 1.00 74.69 221 ASN A CA 1
ATOM 1844 C C . ASN A 1 221 ? 13.293 8.285 1.255 1.00 74.69 221 ASN A C 1
ATOM 1846 O O . ASN A 1 221 ? 13.121 7.715 2.333 1.00 74.69 221 ASN A O 1
ATOM 1850 N N . ARG A 1 222 ? 14.483 8.289 0.644 1.00 78.62 222 ARG A N 1
ATOM 1851 C CA . ARG A 1 222 ? 15.695 7.672 1.200 1.00 78.62 222 ARG A CA 1
ATOM 1852 C C . ARG A 1 222 ? 16.724 8.713 1.603 1.00 78.62 222 ARG A C 1
ATOM 1854 O O . ARG A 1 222 ? 16.757 9.814 1.060 1.00 78.62 222 ARG A O 1
ATOM 1861 N N . LEU A 1 223 ? 17.616 8.349 2.514 1.00 86.31 223 LEU A N 1
ATOM 1862 C CA . LEU A 1 223 ? 18.771 9.182 2.831 1.00 86.31 223 LEU A CA 1
ATOM 1863 C C . LEU A 1 223 ? 19.712 9.236 1.616 1.00 86.31 223 LEU A C 1
ATOM 1865 O O . LEU A 1 223 ? 20.073 8.194 1.061 1.00 86.31 223 LEU A O 1
ATOM 1869 N N . LYS A 1 224 ? 20.078 10.450 1.189 1.00 88.25 224 LYS A N 1
ATOM 1870 C CA . LYS A 1 224 ? 21.066 10.655 0.122 1.00 88.25 224 LYS A CA 1
ATOM 1871 C C . LYS A 1 224 ? 22.476 10.422 0.666 1.00 88.25 224 LYS A C 1
ATOM 1873 O O . LYS A 1 224 ? 22.756 10.722 1.826 1.00 88.25 224 LYS A O 1
ATOM 1878 N N . ALA A 1 225 ? 23.354 9.876 -0.163 1.00 90.69 225 ALA A N 1
ATOM 1879 C CA . ALA A 1 225 ? 24.746 9.640 0.172 1.00 90.69 225 ALA A CA 1
ATOM 1880 C C . ALA A 1 225 ? 25.486 10.966 0.391 1.00 90.69 225 ALA A C 1
ATOM 1882 O O . ALA A 1 225 ? 25.360 11.900 -0.392 1.00 90.69 225 ALA A O 1
ATOM 1883 N N . ASN A 1 226 ? 26.307 11.047 1.434 1.00 91.81 226 ASN A N 1
ATOM 1884 C CA . ASN A 1 226 ? 27.181 12.201 1.630 1.00 91.81 226 ASN A CA 1
ATOM 1885 C C . ASN A 1 226 ? 28.340 12.176 0.624 1.00 91.81 226 ASN A C 1
ATOM 1887 O O . ASN A 1 226 ? 28.763 11.107 0.184 1.00 91.81 226 ASN A O 1
ATOM 1891 N N . LYS A 1 227 ? 28.891 13.352 0.293 1.00 92.88 227 LYS A N 1
ATOM 1892 C CA . LYS A 1 227 ? 30.084 13.450 -0.559 1.00 92.88 227 LYS A CA 1
ATOM 1893 C C . LYS A 1 227 ? 31.277 12.784 0.145 1.00 92.88 227 LYS A C 1
ATOM 1895 O O . LYS A 1 227 ? 31.661 13.261 1.215 1.00 92.88 227 LYS A O 1
ATOM 1900 N N . PRO A 1 228 ? 31.879 11.723 -0.421 1.00 92.06 228 PRO A N 1
ATOM 1901 C CA . PRO A 1 228 ? 33.000 11.048 0.220 1.00 92.06 228 PRO A CA 1
ATOM 1902 C C . PRO A 1 228 ? 34.284 11.873 0.114 1.00 92.06 228 PRO A C 1
ATOM 1904 O O . PRO A 1 228 ? 34.521 12.572 -0.876 1.00 92.06 228 PRO A O 1
ATOM 1907 N N . ILE A 1 229 ? 35.139 11.751 1.128 1.00 93.94 229 ILE A N 1
ATOM 1908 C CA . ILE A 1 229 ? 36.469 12.364 1.163 1.00 93.94 229 ILE A CA 1
ATOM 1909 C C . ILE A 1 229 ? 37.484 11.311 0.721 1.00 93.94 229 ILE A C 1
ATOM 1911 O O . ILE A 1 229 ? 37.487 10.190 1.231 1.00 93.94 229 ILE A O 1
ATOM 1915 N N . LEU A 1 230 ? 38.333 11.661 -0.244 1.00 93.19 230 LEU A N 1
ATOM 1916 C CA . LEU A 1 230 ? 39.406 10.782 -0.694 1.00 93.19 230 LEU A CA 1
ATOM 1917 C C . LEU A 1 230 ? 40.522 10.763 0.357 1.00 93.19 230 LEU A C 1
ATOM 1919 O O . LEU A 1 230 ? 41.021 11.815 0.751 1.00 93.19 230 LEU A O 1
ATOM 1923 N N . SER A 1 231 ? 40.923 9.573 0.794 1.00 92.19 231 SER A N 1
ATOM 1924 C CA . SER A 1 231 ? 42.009 9.354 1.748 1.00 92.19 231 SER A CA 1
ATOM 1925 C C . SER A 1 231 ? 42.806 8.104 1.379 1.00 92.19 231 SER A C 1
ATOM 1927 O O . SER A 1 231 ? 42.298 7.196 0.720 1.00 92.19 231 SER A O 1
ATOM 1929 N N . ILE A 1 232 ? 44.048 8.012 1.859 1.00 92.00 232 ILE A N 1
ATOM 1930 C CA . ILE A 1 232 ? 44.896 6.835 1.617 1.00 92.00 232 ILE A CA 1
ATOM 1931 C C . ILE A 1 232 ? 44.243 5.543 2.157 1.00 92.00 232 ILE A C 1
ATOM 1933 O O . ILE A 1 232 ? 44.399 4.471 1.583 1.00 92.00 232 ILE A O 1
ATOM 1937 N N . ASN A 1 233 ? 43.436 5.662 3.217 1.00 90.38 233 ASN A N 1
ATOM 1938 C CA . ASN A 1 233 ? 42.819 4.538 3.921 1.00 90.38 233 ASN A CA 1
ATOM 1939 C C . ASN A 1 233 ? 41.522 4.029 3.260 1.00 90.38 233 ASN A C 1
ATOM 1941 O O . ASN A 1 233 ? 41.056 2.944 3.606 1.00 90.38 233 ASN A O 1
ATOM 1945 N N . ASN A 1 234 ? 40.920 4.780 2.324 1.00 89.75 234 ASN A N 1
ATOM 1946 C CA . ASN A 1 234 ? 39.674 4.394 1.643 1.00 89.75 234 ASN A CA 1
ATOM 1947 C C . ASN A 1 234 ? 39.802 4.268 0.118 1.00 89.75 234 ASN A C 1
ATOM 1949 O O . ASN A 1 234 ? 38.779 4.151 -0.548 1.00 89.75 234 ASN A O 1
ATOM 1953 N N . LEU A 1 235 ? 41.017 4.213 -0.440 1.00 91.62 235 LEU A N 1
ATOM 1954 C CA . LEU A 1 235 ? 41.267 4.095 -1.888 1.00 91.62 235 LEU A CA 1
ATOM 1955 C C . LEU A 1 235 ? 40.443 2.992 -2.579 1.00 91.62 235 LEU A C 1
ATOM 1957 O O . LEU A 1 235 ? 39.946 3.197 -3.683 1.00 91.62 235 LEU A O 1
ATOM 1961 N N . SER A 1 236 ? 40.251 1.840 -1.927 1.00 90.31 236 SER A N 1
ATOM 1962 C CA . SER A 1 236 ? 39.469 0.721 -2.475 1.00 90.31 236 SER A CA 1
ATOM 1963 C C . SER A 1 236 ? 37.949 0.905 -2.372 1.00 90.31 236 SER A C 1
ATOM 1965 O O . SER A 1 236 ? 37.212 0.361 -3.192 1.00 90.31 236 SER A O 1
ATOM 1967 N N . LYS A 1 237 ? 37.460 1.665 -1.383 1.00 89.94 237 LYS A N 1
ATOM 1968 C CA . LYS A 1 237 ? 36.023 1.907 -1.145 1.00 89.94 237 LYS A CA 1
ATOM 1969 C C . LYS A 1 237 ? 35.518 3.180 -1.824 1.00 89.94 237 LYS A C 1
ATOM 1971 O O . LYS A 1 237 ? 3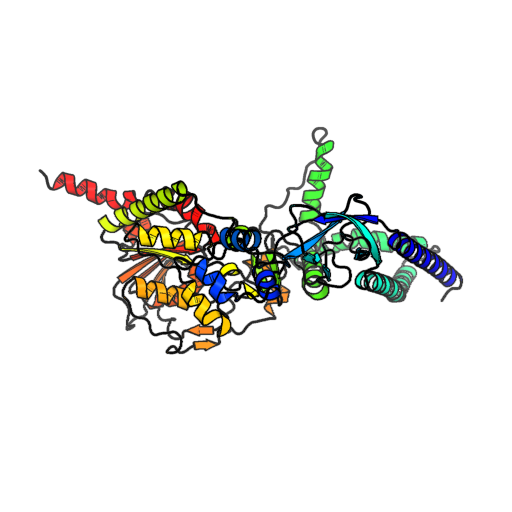4.348 3.241 -2.205 1.00 89.94 237 LYS A O 1
ATOM 1976 N N . TYR A 1 238 ? 36.404 4.155 -2.018 1.00 92.19 238 TYR A N 1
ATOM 1977 C CA . TYR A 1 238 ? 36.098 5.479 -2.546 1.00 92.19 238 TYR A CA 1
ATOM 1978 C C . TYR A 1 238 ? 35.324 5.450 -3.873 1.00 92.19 238 TYR A C 1
ATOM 1980 O O . TYR A 1 238 ? 34.344 6.183 -3.964 1.00 92.19 238 TYR A O 1
ATOM 1988 N N . PRO A 1 239 ? 35.655 4.605 -4.876 1.00 91.50 239 PRO A N 1
ATOM 1989 C CA . PRO A 1 239 ? 34.895 4.578 -6.127 1.00 91.50 239 PRO A CA 1
ATOM 1990 C C . PRO A 1 239 ? 33.406 4.262 -5.927 1.00 91.50 239 PRO A C 1
ATOM 1992 O O . PRO A 1 239 ? 32.561 4.949 -6.488 1.00 91.50 239 PRO A O 1
ATOM 1995 N N . ASN A 1 240 ? 33.077 3.283 -5.078 1.00 90.56 240 ASN A N 1
ATOM 1996 C CA . ASN A 1 240 ? 31.690 2.899 -4.790 1.00 90.56 240 ASN A CA 1
ATOM 1997 C C . ASN A 1 240 ? 30.968 3.972 -3.952 1.00 90.56 240 ASN A C 1
ATOM 1999 O O . ASN A 1 240 ? 29.810 4.300 -4.199 1.00 90.56 240 ASN A O 1
ATOM 2003 N N . GLU A 1 241 ? 31.653 4.563 -2.969 1.00 90.69 241 GLU A N 1
ATOM 2004 C CA . GLU A 1 241 ? 31.106 5.684 -2.190 1.00 90.69 241 GLU A CA 1
ATOM 2005 C C . GLU A 1 241 ? 30.828 6.905 -3.079 1.00 90.69 241 GLU A C 1
ATOM 2007 O O . GLU A 1 241 ? 29.778 7.541 -2.958 1.00 90.69 241 GLU A O 1
ATOM 2012 N N . TYR A 1 242 ? 31.739 7.202 -4.009 1.00 91.69 242 TYR A N 1
ATOM 2013 C CA . TYR A 1 242 ? 31.592 8.296 -4.960 1.00 91.69 242 TYR A CA 1
ATOM 2014 C C . TYR A 1 242 ? 30.488 8.006 -5.969 1.00 91.69 242 TYR A C 1
ATOM 2016 O O . TYR A 1 242 ? 29.712 8.903 -6.261 1.00 91.69 242 TYR A O 1
ATOM 2024 N N . GLU A 1 243 ? 30.361 6.773 -6.461 1.00 89.50 243 GLU A N 1
ATOM 2025 C CA . GLU A 1 243 ? 29.276 6.372 -7.359 1.00 89.50 243 GLU A CA 1
ATOM 2026 C C . GLU A 1 243 ? 27.901 6.554 -6.701 1.00 89.50 243 GLU A C 1
ATOM 2028 O O . GLU A 1 243 ? 26.988 7.098 -7.322 1.00 89.50 243 GLU A O 1
ATOM 2033 N N . LYS A 1 244 ? 27.750 6.179 -5.424 1.00 88.31 244 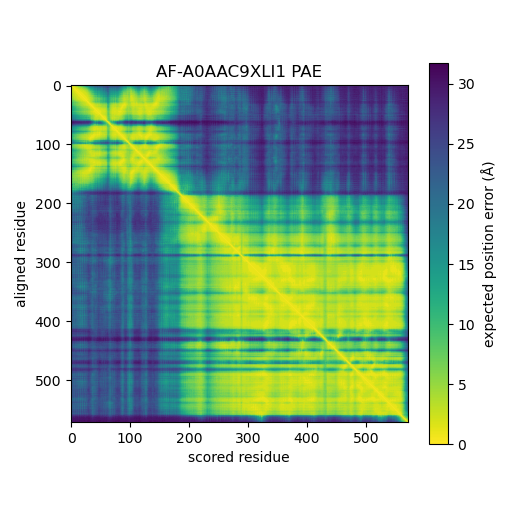LYS A N 1
ATOM 2034 C CA . LYS A 1 244 ? 26.511 6.421 -4.663 1.00 88.31 244 LYS A CA 1
ATOM 2035 C C . LYS A 1 244 ? 26.193 7.909 -4.552 1.00 88.31 244 LYS A C 1
ATOM 2037 O O . LYS A 1 244 ? 25.065 8.306 -4.827 1.00 88.31 244 LYS A O 1
ATOM 2042 N N . TYR A 1 245 ? 27.182 8.726 -4.190 1.00 91.38 245 TYR A N 1
ATOM 2043 C CA . TYR A 1 245 ? 27.029 10.180 -4.172 1.00 91.38 245 TYR A CA 1
ATOM 2044 C C . TYR A 1 245 ? 26.674 10.714 -5.566 1.00 91.38 245 TYR A C 1
ATOM 2046 O O . TYR A 1 245 ? 25.653 11.362 -5.741 1.00 91.38 245 TYR A O 1
ATOM 2054 N N . PHE A 1 246 ? 27.450 10.392 -6.594 1.00 88.75 246 PHE A N 1
ATOM 2055 C CA . PHE A 1 246 ? 27.221 10.852 -7.959 1.00 88.75 246 PHE A CA 1
ATOM 2056 C C . PHE A 1 246 ? 25.809 10.513 -8.453 1.00 88.75 246 PHE A C 1
ATOM 2058 O O . PHE A 1 246 ? 25.124 11.376 -8.997 1.00 88.75 246 PHE A O 1
ATOM 2065 N N . ASN A 1 247 ? 25.334 9.295 -8.187 1.00 86.00 247 ASN A N 1
ATOM 2066 C CA . ASN A 1 247 ? 23.981 8.882 -8.535 1.00 86.00 247 ASN A CA 1
ATOM 2067 C C . ASN A 1 247 ? 22.906 9.732 -7.842 1.00 86.00 247 ASN A C 1
ATOM 2069 O O . ASN A 1 247 ? 21.869 9.974 -8.452 1.00 86.00 247 ASN A O 1
ATOM 2073 N N . ASP A 1 248 ? 23.134 10.227 -6.626 1.00 86.12 248 ASP A N 1
ATOM 2074 C CA . ASP A 1 248 ? 22.160 11.016 -5.855 1.00 86.12 248 ASP A CA 1
ATOM 2075 C C . ASP A 1 248 ? 22.094 12.494 -6.252 1.00 86.12 248 ASP A C 1
ATOM 2077 O O . ASP A 1 248 ? 21.068 13.147 -6.026 1.00 86.12 248 ASP A O 1
ATOM 2081 N N . TYR A 1 249 ? 23.174 13.007 -6.844 1.00 85.56 249 TYR A N 1
ATOM 2082 C CA . TYR A 1 249 ? 23.346 14.418 -7.207 1.00 85.56 249 TYR A CA 1
ATOM 2083 C C . TYR A 1 249 ? 23.546 14.630 -8.715 1.00 85.56 249 TYR A C 1
ATOM 2085 O O . TYR A 1 249 ? 23.971 15.706 -9.134 1.00 85.56 249 TYR A O 1
ATOM 2093 N N . LEU A 1 250 ? 23.236 13.624 -9.538 1.00 87.25 250 LEU A N 1
ATOM 2094 C CA . LEU A 1 250 ? 23.286 13.734 -10.993 1.00 87.25 250 LEU A CA 1
ATOM 2095 C C . LEU A 1 250 ? 22.362 14.878 -11.475 1.00 87.25 250 LEU A C 1
ATOM 2097 O O . LEU A 1 250 ? 21.173 14.874 -11.136 1.00 87.25 250 LEU A O 1
ATOM 2101 N N . PRO A 1 251 ? 22.860 15.831 -12.288 1.00 87.12 251 PRO A N 1
ATOM 2102 C CA . PRO A 1 251 ? 22.027 16.859 -12.901 1.00 87.12 251 PRO A CA 1
ATOM 2103 C C . PRO A 1 251 ? 20.820 16.274 -13.635 1.00 87.12 251 PRO A C 1
ATOM 2105 O O . PRO A 1 251 ? 20.953 15.294 -14.369 1.00 87.12 251 PRO A O 1
ATOM 2108 N N . PHE A 1 252 ? 19.654 16.899 -13.469 1.00 87.19 252 PHE A N 1
ATOM 2109 C CA . PHE A 1 252 ? 18.391 16.481 -14.099 1.00 87.19 252 PHE A CA 1
ATOM 2110 C C . PHE A 1 252 ? 17.941 15.055 -13.757 1.00 87.19 252 PHE A C 1
ATOM 2112 O O . PHE A 1 252 ? 17.170 14.444 -14.503 1.00 87.19 252 PHE A O 1
ATOM 2119 N N . ARG A 1 253 ? 18.445 14.474 -12.658 1.00 86.75 253 ARG A N 1
ATOM 2120 C CA . ARG A 1 253 ? 18.119 13.099 -12.262 1.00 86.75 253 ARG A CA 1
ATOM 2121 C C . ARG A 1 253 ? 16.612 12.864 -12.242 1.00 86.75 253 ARG A C 1
ATOM 2123 O O . ARG A 1 253 ? 16.154 11.867 -12.794 1.00 86.75 253 ARG A O 1
ATOM 2130 N N . ASN A 1 254 ? 15.853 13.752 -11.606 1.00 88.88 254 ASN A N 1
ATOM 2131 C CA . ASN A 1 254 ? 14.416 13.569 -11.442 1.00 88.88 254 ASN A CA 1
ATOM 2132 C C . ASN A 1 254 ? 13.683 13.638 -12.788 1.00 88.88 254 ASN A C 1
ATOM 2134 O O . ASN A 1 254 ? 12.828 12.799 -13.053 1.00 88.88 254 ASN A O 1
ATOM 2138 N N . GLU A 1 255 ? 14.055 14.551 -13.677 1.00 88.75 255 GLU A N 1
ATOM 2139 C CA . GLU A 1 255 ? 13.478 14.679 -15.015 1.00 88.75 255 GLU A CA 1
ATOM 2140 C C . GLU A 1 255 ? 13.795 13.453 -15.883 1.00 88.75 255 GLU A C 1
ATOM 2142 O O . GLU A 1 255 ? 12.912 12.912 -16.549 1.00 88.75 255 GLU A O 1
ATOM 2147 N N . LEU A 1 256 ? 15.040 12.965 -15.837 1.00 88.81 256 LEU A N 1
ATOM 2148 C CA . LEU A 1 256 ? 15.473 11.779 -16.579 1.00 88.81 256 LEU A CA 1
ATOM 2149 C C . LEU A 1 256 ? 14.803 10.502 -16.059 1.00 88.81 256 LEU A C 1
ATOM 2151 O O . LEU A 1 256 ? 14.349 9.677 -16.855 1.00 88.81 256 LEU A O 1
ATOM 2155 N N . ILE A 1 257 ? 14.700 10.342 -14.736 1.00 88.62 257 ILE A N 1
ATOM 2156 C CA . ILE A 1 257 ? 13.989 9.216 -14.115 1.00 88.62 257 ILE A CA 1
ATOM 2157 C C . ILE A 1 257 ? 12.505 9.267 -14.467 1.00 88.62 257 ILE A C 1
ATOM 2159 O O . ILE A 1 257 ? 11.942 8.240 -14.834 1.00 88.62 257 ILE A O 1
ATOM 2163 N N . GLN A 1 258 ? 11.876 10.441 -14.404 1.00 89.81 258 GLN A N 1
ATOM 2164 C CA . GLN A 1 258 ? 10.476 10.601 -14.784 1.00 89.81 258 GLN A CA 1
ATOM 2165 C C . GLN A 1 258 ? 10.260 10.243 -16.254 1.00 89.81 258 GLN A C 1
ATOM 2167 O O . GLN A 1 258 ? 9.376 9.446 -16.554 1.00 89.81 258 GLN A O 1
ATOM 2172 N N . LEU A 1 259 ? 11.088 10.761 -17.168 1.00 90.31 259 LEU A N 1
ATOM 2173 C CA . LEU A 1 259 ? 11.003 10.435 -18.592 1.00 90.31 259 LEU A CA 1
ATOM 2174 C C . LEU A 1 259 ? 11.143 8.928 -18.830 1.00 90.31 259 LEU A C 1
ATOM 2176 O O . LEU A 1 259 ? 10.321 8.336 -19.532 1.00 90.31 259 LEU A O 1
ATOM 2180 N N . LYS A 1 260 ? 12.144 8.294 -18.208 1.00 91.44 260 LYS A N 1
ATOM 2181 C CA . LYS A 1 260 ? 12.324 6.840 -18.256 1.00 91.44 260 LYS A CA 1
ATOM 2182 C C . LYS A 1 260 ? 11.078 6.115 -17.742 1.00 91.44 260 LYS A C 1
ATOM 2184 O O . LYS A 1 260 ? 10.587 5.211 -18.409 1.00 91.44 260 LYS A O 1
ATOM 2189 N N . ASN A 1 261 ? 10.551 6.506 -16.585 1.00 90.50 261 ASN A N 1
ATOM 2190 C CA . ASN A 1 261 ? 9.402 5.842 -15.977 1.00 90.50 261 ASN A CA 1
ATOM 2191 C C . ASN A 1 261 ? 8.120 6.051 -16.798 1.00 90.50 261 ASN A C 1
ATOM 2193 O O . ASN A 1 261 ? 7.305 5.138 -16.870 1.00 90.50 261 ASN A O 1
ATOM 2197 N N . ILE A 1 262 ? 7.950 7.201 -17.464 1.00 91.56 262 ILE A N 1
ATOM 2198 C CA . ILE A 1 262 ? 6.848 7.446 -18.409 1.00 91.56 262 ILE A CA 1
ATOM 2199 C C . ILE A 1 262 ? 6.972 6.502 -19.607 1.00 91.56 262 ILE A C 1
ATOM 2201 O O . ILE A 1 262 ? 5.981 5.895 -20.010 1.00 91.56 262 ILE A O 1
ATOM 2205 N N . ILE A 1 263 ? 8.177 6.347 -20.163 1.00 88.75 263 ILE A N 1
ATOM 2206 C CA . ILE A 1 263 ? 8.447 5.415 -21.265 1.00 88.75 263 ILE A CA 1
ATOM 2207 C C . ILE A 1 263 ? 8.146 3.973 -20.837 1.00 88.75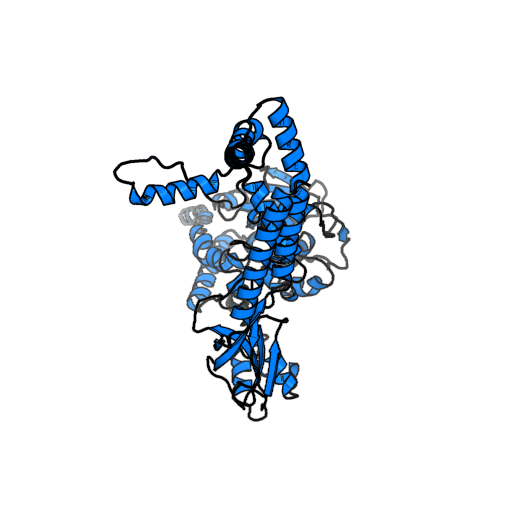 263 ILE A C 1
ATOM 2209 O O . ILE A 1 263 ? 7.415 3.270 -21.536 1.00 88.75 263 ILE A O 1
ATOM 2213 N N . ASP A 1 264 ? 8.641 3.547 -19.674 1.00 89.81 264 ASP A N 1
ATOM 2214 C CA . ASP A 1 264 ? 8.376 2.214 -19.124 1.00 89.81 264 ASP A CA 1
ATOM 2215 C C . ASP A 1 264 ? 6.882 1.978 -18.908 1.00 89.81 264 ASP A C 1
ATOM 2217 O O . ASP A 1 264 ? 6.340 0.940 -19.301 1.00 89.81 264 ASP A O 1
ATOM 2221 N N . PHE A 1 265 ? 6.194 2.972 -18.351 1.00 90.06 265 PHE A N 1
ATOM 2222 C CA . PHE A 1 265 ? 4.772 2.901 -18.084 1.00 90.06 265 PHE A CA 1
ATOM 2223 C C . PHE A 1 265 ? 3.954 2.845 -19.376 1.00 90.06 265 PHE A C 1
ATOM 2225 O O . PHE A 1 265 ? 3.105 1.965 -19.503 1.00 90.06 265 PHE A O 1
ATOM 2232 N N . LEU A 1 266 ? 4.185 3.734 -20.348 1.00 87.56 266 LEU A N 1
ATOM 2233 C CA . LEU A 1 266 ? 3.382 3.836 -21.572 1.00 87.56 266 LEU A CA 1
ATOM 2234 C C . LEU A 1 266 ? 3.746 2.776 -22.614 1.00 87.56 266 LEU A C 1
ATOM 2236 O O . LEU A 1 266 ? 2.855 2.077 -23.097 1.00 87.56 266 LEU A O 1
ATOM 2240 N N . ILE A 1 267 ? 5.035 2.657 -22.945 1.00 85.81 267 ILE A N 1
ATOM 2241 C CA . ILE A 1 267 ? 5.531 1.851 -24.069 1.00 85.81 267 ILE A CA 1
ATOM 2242 C C . ILE A 1 267 ? 5.736 0.400 -23.642 1.00 85.81 267 ILE A C 1
ATOM 2244 O O . ILE A 1 267 ? 5.287 -0.518 -24.327 1.00 85.81 267 ILE A O 1
ATOM 2248 N N . PHE A 1 268 ? 6.403 0.181 -22.508 1.00 86.19 268 PHE A N 1
ATOM 2249 C CA . PHE A 1 268 ? 6.778 -1.166 -22.068 1.00 86.19 268 PHE A CA 1
ATOM 2250 C C . PHE A 1 268 ? 5.760 -1.815 -21.131 1.00 86.19 268 PHE A C 1
ATOM 2252 O O . PHE A 1 268 ? 5.881 -3.004 -20.837 1.00 86.19 268 PHE A O 1
ATOM 2259 N N . ASN A 1 269 ? 4.741 -1.064 -20.698 1.00 86.00 269 ASN A N 1
ATOM 2260 C CA . ASN A 1 269 ? 3.731 -1.514 -19.747 1.00 86.00 269 ASN A CA 1
ATOM 2261 C C . ASN A 1 269 ? 4.373 -2.156 -18.506 1.00 86.00 269 ASN A C 1
ATOM 2263 O O . ASN A 1 269 ? 4.044 -3.285 -18.136 1.00 86.00 269 ASN A O 1
ATOM 2267 N N . ASN A 1 270 ? 5.314 -1.436 -17.891 1.00 86.50 270 ASN A N 1
ATOM 2268 C CA . ASN A 1 270 ? 6.068 -1.897 -16.733 1.00 86.50 270 ASN A CA 1
ATOM 2269 C C . ASN A 1 270 ? 6.323 -0.759 -15.727 1.00 86.50 270 ASN A C 1
ATOM 2271 O O . ASN A 1 270 ? 6.335 0.414 -16.089 1.00 86.50 270 ASN A O 1
ATOM 2275 N N . ILE A 1 271 ? 6.555 -1.119 -14.463 1.00 86.69 271 ILE A N 1
ATOM 2276 C CA . ILE A 1 271 ? 7.097 -0.238 -13.425 1.00 86.69 271 ILE A CA 1
ATOM 2277 C C . ILE A 1 271 ? 8.322 -0.934 -12.830 1.00 86.69 271 ILE A C 1
ATOM 2279 O O . ILE A 1 271 ? 8.211 -1.981 -12.195 1.00 86.69 271 ILE A O 1
ATOM 2283 N N . LEU A 1 272 ? 9.495 -0.334 -13.027 1.00 82.75 272 LEU A N 1
ATOM 2284 C CA . LEU A 1 272 ? 10.755 -0.796 -12.447 1.00 82.75 272 LEU A CA 1
ATOM 2285 C C . LEU A 1 272 ? 11.000 -0.078 -11.117 1.00 82.75 272 LEU A C 1
ATOM 2287 O O . LEU A 1 272 ? 11.797 0.853 -11.041 1.00 82.75 272 LEU A O 1
ATOM 2291 N N . SER A 1 273 ? 10.274 -0.495 -10.080 1.00 82.12 273 SER A N 1
ATOM 2292 C CA . SER A 1 273 ? 10.377 0.071 -8.734 1.00 82.12 273 SER A CA 1
ATOM 2293 C C . SER A 1 273 ? 10.437 -1.016 -7.661 1.00 82.12 273 SER A C 1
ATOM 2295 O O . SER A 1 273 ? 9.901 -2.118 -7.810 1.00 82.12 273 SER A O 1
ATOM 2297 N N . GLN A 1 274 ? 11.111 -0.679 -6.565 1.00 79.12 274 GLN A N 1
ATOM 2298 C CA . GLN A 1 274 ? 11.051 -1.425 -5.314 1.00 79.12 274 GLN A CA 1
ATOM 2299 C C . GLN A 1 274 ? 9.671 -1.252 -4.663 1.00 79.12 274 GLN A C 1
ATOM 2301 O O . GLN A 1 274 ? 8.998 -2.228 -4.354 1.00 79.12 274 GLN A O 1
ATOM 2306 N N . SER A 1 275 ? 9.167 -0.022 -4.578 1.00 82.81 275 SER A N 1
ATOM 2307 C CA . SER A 1 275 ? 7.941 0.292 -3.837 1.00 82.81 275 SER A CA 1
ATOM 2308 C C . SER A 1 275 ? 6.643 -0.096 -4.548 1.00 82.81 275 SER A C 1
ATOM 2310 O O . SER A 1 275 ? 5.646 -0.349 -3.876 1.00 82.81 275 SER A O 1
ATOM 2312 N N . ALA A 1 276 ? 6.626 -0.159 -5.883 1.00 88.75 276 ALA A N 1
ATOM 2313 C CA . ALA A 1 276 ? 5.391 -0.315 -6.656 1.00 88.75 276 ALA A CA 1
ATOM 2314 C C . ALA A 1 276 ? 5.476 -1.391 -7.746 1.00 88.75 276 ALA A C 1
ATOM 2316 O O . ALA A 1 276 ? 6.537 -1.654 -8.310 1.00 88.75 276 ALA A O 1
ATOM 2317 N N . ILE A 1 277 ? 4.327 -1.982 -8.070 1.00 91.19 277 ILE A N 1
ATOM 2318 C CA . ILE A 1 277 ? 4.154 -2.970 -9.137 1.00 91.19 277 ILE A CA 1
ATOM 2319 C C . ILE A 1 277 ? 3.001 -2.559 -10.056 1.00 91.19 277 ILE A C 1
ATOM 2321 O O . ILE A 1 277 ? 1.953 -2.102 -9.596 1.00 91.19 277 ILE A O 1
ATOM 2325 N N . LEU A 1 278 ? 3.194 -2.728 -11.366 1.00 92.31 278 LEU A N 1
ATOM 2326 C CA . LEU A 1 278 ? 2.154 -2.468 -12.357 1.00 92.31 278 LEU A CA 1
ATOM 2327 C C . LEU A 1 278 ? 1.257 -3.699 -12.533 1.00 92.31 278 LEU A C 1
ATOM 2329 O O . LEU A 1 278 ? 1.725 -4.787 -12.875 1.00 92.31 278 LEU A O 1
ATOM 2333 N N . GLY A 1 279 ? -0.036 -3.502 -12.320 1.00 92.94 279 GLY A N 1
ATOM 2334 C CA . GLY A 1 279 ? -1.104 -4.445 -12.609 1.00 92.94 279 GLY A CA 1
ATOM 2335 C C . GLY A 1 279 ? -1.723 -4.256 -13.996 1.00 92.94 279 GLY A C 1
ATOM 2336 O O . GLY A 1 279 ? -1.264 -3.476 -14.835 1.00 92.94 279 GLY A O 1
ATOM 2337 N N . LYS A 1 280 ? -2.800 -4.997 -14.251 1.00 92.31 280 LYS A N 1
ATOM 2338 C CA . LYS A 1 280 ? -3.597 -4.881 -15.477 1.00 92.31 280 LYS A CA 1
ATOM 2339 C C . LYS A 1 280 ? -4.263 -3.507 -15.548 1.00 92.31 280 LYS A C 1
ATOM 2341 O O . LYS A 1 280 ? -4.486 -2.849 -14.534 1.00 92.31 280 LYS A O 1
ATOM 2346 N N . ASN A 1 281 ? -4.584 -3.064 -16.761 1.00 91.06 281 ASN A N 1
ATOM 2347 C CA . ASN A 1 281 ? -5.278 -1.796 -17.023 1.00 91.06 281 ASN A CA 1
ATOM 2348 C C . ASN A 1 281 ? -4.617 -0.574 -16.357 1.00 91.06 281 ASN A C 1
ATOM 2350 O O . ASN A 1 281 ? -5.296 0.383 -15.986 1.00 91.06 281 ASN A O 1
ATOM 2354 N N . LYS A 1 282 ? -3.284 -0.610 -16.217 1.00 90.25 282 LYS A N 1
ATOM 2355 C CA . LYS A 1 282 ? -2.453 0.424 -15.584 1.00 90.25 282 LYS A CA 1
ATOM 2356 C C . LYS A 1 282 ? -2.719 0.660 -14.090 1.00 90.25 282 LYS A C 1
ATOM 2358 O O . LYS A 1 282 ? -2.355 1.710 -13.576 1.00 90.25 282 LYS A O 1
ATOM 2363 N N . TRP A 1 283 ? -3.333 -0.282 -13.377 1.00 92.25 283 TRP A N 1
ATOM 2364 C CA . TRP A 1 283 ? -3.432 -0.190 -11.918 1.00 92.25 283 TRP A CA 1
ATOM 2365 C C . TRP A 1 283 ? -2.053 -0.293 -11.274 1.00 92.25 283 TRP A C 1
ATOM 2367 O O . TRP A 1 283 ? -1.245 -1.123 -11.683 1.00 92.25 283 TRP A O 1
ATOM 2377 N N . VAL A 1 284 ? -1.773 0.532 -10.268 1.00 91.56 284 VAL A N 1
ATOM 2378 C CA . VAL A 1 284 ? -0.484 0.515 -9.564 1.00 91.56 284 VAL A CA 1
ATOM 2379 C C . VAL A 1 284 ? -0.709 0.011 -8.152 1.00 91.56 284 VAL A C 1
ATOM 2381 O O . VAL A 1 284 ? -1.520 0.570 -7.425 1.00 91.56 284 VAL A O 1
ATOM 2384 N N . PHE A 1 285 ? -0.005 -1.041 -7.752 1.00 91.81 285 PHE A N 1
ATOM 2385 C CA . PHE A 1 285 ? -0.115 -1.625 -6.416 1.00 91.81 285 PHE A CA 1
ATOM 2386 C C . PHE A 1 285 ? 1.173 -1.431 -5.625 1.00 91.81 285 PHE A C 1
ATOM 2388 O O . PHE A 1 285 ? 2.256 -1.299 -6.197 1.00 91.81 285 PHE A O 1
ATOM 2395 N N . PHE A 1 286 ? 1.051 -1.448 -4.301 1.00 87.88 286 PHE A N 1
ATOM 2396 C CA . PHE A 1 286 ? 2.199 -1.429 -3.405 1.00 87.88 286 PHE A CA 1
ATOM 2397 C C . PHE A 1 286 ? 2.906 -2.788 -3.425 1.00 87.88 286 PHE A C 1
ATOM 2399 O O . PHE A 1 286 ? 2.255 -3.827 -3.326 1.00 87.88 286 PHE A O 1
ATOM 2406 N N . LYS A 1 287 ? 4.234 -2.785 -3.588 1.00 82.62 287 LYS A N 1
ATOM 2407 C CA . LYS A 1 287 ? 5.048 -3.999 -3.736 1.00 82.62 287 LYS A CA 1
ATOM 2408 C C . LYS A 1 287 ? 5.839 -4.355 -2.473 1.00 82.62 287 LYS A C 1
ATOM 2410 O O . LYS A 1 287 ? 5.749 -5.493 -2.026 1.00 82.62 287 LYS A O 1
ATOM 2415 N N . GLU A 1 288 ? 6.615 -3.423 -1.914 1.00 68.25 288 GLU A N 1
ATOM 2416 C CA . GLU A 1 288 ? 7.644 -3.767 -0.907 1.00 68.25 288 GLU A CA 1
ATOM 2417 C C . GLU A 1 288 ? 7.385 -3.299 0.532 1.00 68.25 288 GLU A C 1
ATOM 2419 O O . GLU A 1 288 ? 8.131 -3.698 1.425 1.00 68.25 288 GLU A O 1
ATOM 2424 N N . ILE A 1 289 ? 6.319 -2.549 0.834 1.00 64.06 289 ILE A N 1
ATOM 2425 C CA . ILE A 1 289 ? 5.960 -2.345 2.247 1.00 64.06 289 ILE A CA 1
ATOM 2426 C C . ILE A 1 289 ? 5.458 -3.675 2.817 1.00 64.06 289 ILE A C 1
ATOM 2428 O O . ILE A 1 289 ? 4.482 -4.244 2.334 1.00 64.06 289 ILE A O 1
ATOM 2432 N N . ARG A 1 290 ? 6.166 -4.154 3.849 1.00 63.84 290 ARG A N 1
ATOM 2433 C CA . ARG A 1 290 ? 5.702 -5.090 4.890 1.00 63.84 290 ARG A CA 1
ATOM 2434 C C . ARG A 1 290 ? 4.808 -6.216 4.383 1.00 63.84 290 ARG A C 1
ATOM 2436 O O . ARG A 1 290 ? 3.736 -6.468 4.913 1.00 63.84 290 ARG A O 1
ATOM 2443 N N . TYR A 1 291 ? 5.301 -6.941 3.389 1.00 78.50 291 TYR A N 1
ATOM 2444 C CA . TYR A 1 291 ? 4.702 -8.194 2.951 1.00 78.50 291 TYR A CA 1
ATOM 2445 C C . TYR A 1 291 ? 3.362 -8.072 2.197 1.00 78.50 291 TYR A C 1
ATOM 2447 O O . TYR A 1 291 ? 2.698 -9.089 2.048 1.00 78.50 291 TYR A O 1
ATOM 2455 N N . VAL A 1 292 ? 2.963 -6.902 1.664 1.00 87.62 292 VAL A N 1
ATOM 2456 C CA . VAL A 1 292 ? 1.687 -6.726 0.915 1.00 87.62 292 VAL A CA 1
ATOM 2457 C C . VAL A 1 292 ? 1.499 -7.787 -0.180 1.00 87.62 292 VAL A C 1
ATOM 2459 O O . VAL A 1 292 ? 0.439 -8.408 -0.293 1.00 87.62 292 VAL A O 1
ATOM 2462 N N . ILE A 1 293 ? 2.538 -8.046 -0.980 1.00 90.69 293 ILE A N 1
ATOM 2463 C CA . ILE A 1 293 ? 2.479 -9.052 -2.050 1.00 90.69 293 ILE A CA 1
ATOM 2464 C C . ILE A 1 293 ? 2.417 -10.467 -1.473 1.00 90.69 293 ILE A C 1
ATOM 2466 O O . ILE A 1 293 ? 1.659 -11.298 -1.962 1.00 90.69 293 ILE A O 1
ATOM 2470 N N . GLN A 1 294 ? 3.165 -10.751 -0.411 1.00 89.69 294 GLN A N 1
ATOM 2471 C CA . GLN A 1 294 ? 3.149 -12.035 0.286 1.00 89.69 294 GLN A CA 1
ATOM 2472 C C . GLN A 1 294 ? 1.797 -12.296 0.975 1.00 89.69 294 GLN A C 1
ATOM 2474 O O . GLN A 1 294 ? 1.344 -13.441 0.989 1.00 89.69 294 GLN A O 1
ATOM 2479 N N . ASN A 1 295 ? 1.136 -11.256 1.490 1.00 90.19 295 ASN A N 1
ATOM 2480 C CA . ASN A 1 295 ? -0.210 -11.286 2.060 1.00 90.19 295 ASN A CA 1
ATOM 2481 C C . ASN A 1 295 ? -1.255 -11.562 0.974 1.00 90.19 295 ASN A C 1
ATOM 2483 O O . ASN A 1 295 ? -2.082 -12.456 1.128 1.00 90.19 295 ASN A O 1
ATOM 2487 N N . TYR A 1 296 ? -1.146 -10.895 -0.180 1.00 92.00 296 TYR A N 1
ATOM 2488 C CA . TYR A 1 296 ? -1.987 -11.177 -1.346 1.00 92.00 296 TYR A CA 1
ATOM 2489 C C . TYR A 1 296 ? -1.814 -12.613 -1.873 1.00 92.00 296 TYR A C 1
ATOM 2491 O O . TYR A 1 296 ? -2.800 -13.319 -2.108 1.00 92.00 296 TYR A O 1
ATOM 2499 N N . ILE A 1 297 ? -0.562 -13.063 -2.033 1.00 91.50 297 ILE A N 1
ATOM 2500 C CA . ILE A 1 297 ? -0.233 -14.448 -2.406 1.00 91.50 297 ILE A CA 1
ATOM 2501 C C . ILE A 1 297 ? -0.768 -15.418 -1.338 1.00 91.50 297 ILE A C 1
ATOM 2503 O O . ILE A 1 297 ? -1.148 -16.543 -1.662 1.00 91.50 297 ILE A O 1
ATOM 2507 N N . GLY A 1 298 ? -0.815 -14.975 -0.079 1.00 88.81 298 GLY A N 1
ATOM 2508 C CA . GLY A 1 298 ? -1.275 -15.728 1.081 1.00 88.81 298 GLY A CA 1
ATOM 2509 C C . GLY A 1 298 ? -0.228 -16.689 1.645 1.00 88.81 298 GLY A C 1
ATOM 2510 O O . GLY A 1 298 ? -0.541 -17.765 2.148 1.00 88.81 298 GLY A O 1
ATOM 2511 N N . ILE A 1 299 ? 1.042 -16.303 1.534 1.00 88.25 299 ILE A N 1
ATOM 2512 C CA . ILE A 1 299 ? 2.168 -16.944 2.232 1.00 88.25 299 ILE A CA 1
ATOM 2513 C C . ILE A 1 299 ? 2.573 -16.180 3.496 1.00 88.25 299 ILE A C 1
ATOM 2515 O O . ILE A 1 299 ? 3.360 -16.688 4.285 1.00 88.25 299 ILE A O 1
ATOM 2519 N N . TYR A 1 300 ? 2.033 -14.978 3.699 1.00 90.38 300 TYR A N 1
ATOM 2520 C CA . TYR A 1 300 ? 2.096 -14.275 4.973 1.00 90.38 300 TYR A CA 1
ATOM 2521 C C . TYR A 1 300 ? 0.910 -14.716 5.835 1.00 90.38 300 TYR A C 1
ATOM 2523 O O . TYR A 1 300 ? -0.237 -14.528 5.432 1.00 90.38 300 TYR A O 1
ATOM 2531 N N . ARG A 1 301 ? 1.182 -15.363 6.972 1.00 91.00 301 ARG A N 1
ATOM 2532 C CA . ARG A 1 301 ? 0.179 -15.981 7.856 1.00 91.00 301 ARG A CA 1
ATOM 2533 C C . ARG A 1 301 ? 0.596 -15.889 9.311 1.00 91.00 301 ARG A C 1
ATOM 2535 O O . ARG A 1 301 ? 1.790 -15.779 9.575 1.00 91.00 301 ARG A O 1
ATOM 2542 N N . PHE A 1 302 ? -0.371 -15.941 10.218 1.00 94.44 302 PHE A N 1
ATOM 2543 C CA . PHE A 1 302 ? -0.110 -16.108 11.645 1.00 94.44 302 PHE A CA 1
ATOM 2544 C C . PHE A 1 302 ? 0.132 -17.588 11.970 1.00 94.44 302 PHE A C 1
ATOM 2546 O O . PHE A 1 302 ? -0.575 -18.445 11.429 1.00 94.44 302 PHE A O 1
ATOM 2553 N N . SER A 1 303 ? 1.109 -17.882 12.828 1.00 95.75 303 SER A N 1
ATOM 2554 C CA . SER A 1 303 ? 1.139 -19.140 13.583 1.00 95.75 303 SER A CA 1
ATOM 2555 C C . SER A 1 303 ? 0.083 -19.125 14.694 1.00 95.75 303 SER A C 1
ATOM 2557 O O . SER A 1 303 ? -0.442 -18.064 15.035 1.00 95.75 303 SER A O 1
ATOM 2559 N N . ASP A 1 304 ? -0.214 -20.286 15.276 1.00 95.81 304 ASP A N 1
ATOM 2560 C CA . ASP A 1 304 ? -1.161 -20.376 16.396 1.00 95.81 304 ASP A CA 1
ATOM 2561 C C . ASP A 1 304 ? -0.666 -19.583 17.618 1.00 95.81 304 ASP A C 1
ATOM 2563 O O . ASP A 1 304 ? -1.426 -18.816 18.199 1.00 95.81 304 ASP A O 1
ATOM 2567 N N . GLU A 1 305 ? 0.635 -19.650 17.922 1.00 96.25 305 GLU A N 1
ATOM 2568 C CA . GLU A 1 305 ? 1.272 -18.835 18.969 1.00 96.25 305 GLU A CA 1
ATOM 2569 C C . GLU A 1 305 ? 1.163 -17.327 18.678 1.00 96.25 305 GLU A C 1
ATOM 2571 O O . GLU A 1 305 ? 0.903 -16.520 19.568 1.00 96.25 305 GLU A O 1
ATOM 2576 N N . GLU A 1 306 ? 1.336 -16.909 17.418 1.00 98.06 306 GLU A N 1
ATOM 2577 C CA . GLU A 1 306 ? 1.146 -15.507 17.037 1.00 98.06 306 GLU A CA 1
ATOM 2578 C C . GLU A 1 306 ? -0.323 -15.069 17.192 1.00 98.06 306 GLU A C 1
ATOM 2580 O O . GLU A 1 306 ? -0.573 -13.922 17.564 1.00 98.06 306 GLU A O 1
ATOM 2585 N N . LEU A 1 307 ? -1.294 -15.948 16.915 1.00 98.50 307 LEU A N 1
ATOM 2586 C CA . LEU A 1 307 ? -2.719 -15.662 17.118 1.00 98.50 307 LEU A CA 1
ATOM 2587 C C . LEU A 1 307 ? -3.053 -15.498 18.604 1.00 98.50 307 LEU A C 1
ATOM 2589 O O . LEU A 1 307 ? -3.690 -14.509 18.965 1.00 98.50 307 LEU A O 1
ATOM 2593 N N . GLU A 1 308 ? -2.573 -16.406 19.453 1.00 98.06 308 GLU A N 1
ATOM 2594 C CA . GLU A 1 308 ? -2.753 -16.348 20.908 1.00 98.06 308 GLU A CA 1
ATOM 2595 C C . GLU A 1 308 ? -2.107 -15.087 21.506 1.00 98.06 308 GLU A C 1
ATOM 2597 O O . GLU A 1 308 ? -2.728 -14.347 22.269 1.00 98.06 308 GLU A O 1
ATOM 2602 N N . ASN A 1 309 ? -0.880 -14.759 21.092 1.00 98.12 309 ASN A N 1
ATOM 2603 C CA . ASN A 1 309 ? -0.207 -13.538 21.534 1.00 98.12 309 ASN A CA 1
ATOM 2604 C C . ASN A 1 309 ? -0.961 -12.270 21.107 1.00 98.12 309 ASN A C 1
ATOM 2606 O O . ASN A 1 309 ? -1.063 -11.311 21.874 1.00 98.12 309 ASN A O 1
ATOM 2610 N N . ALA A 1 310 ? -1.497 -12.241 19.886 1.00 98.38 310 ALA A N 1
ATOM 2611 C CA . ALA A 1 310 ? -2.272 -11.104 19.406 1.00 98.38 310 ALA A CA 1
ATOM 2612 C C . ALA A 1 310 ? -3.596 -10.946 20.168 1.00 98.38 310 ALA A C 1
ATOM 2614 O O . ALA A 1 310 ? -3.980 -9.823 20.500 1.00 98.38 310 ALA A O 1
ATOM 2615 N N . GLU A 1 311 ? -4.265 -12.061 20.465 1.00 98.44 311 GLU A N 1
ATOM 2616 C CA . GLU A 1 311 ? -5.443 -12.117 21.329 1.00 98.44 311 GLU A CA 1
ATOM 2617 C C . GLU A 1 311 ? -5.141 -11.537 22.712 1.00 98.44 311 GLU A C 1
ATOM 2619 O O . GLU A 1 311 ? -5.795 -10.577 23.119 1.00 98.44 311 GLU A O 1
ATOM 2624 N N . ASN A 1 312 ? -4.101 -12.032 23.387 1.00 98.44 312 ASN A N 1
ATOM 2625 C CA . ASN A 1 312 ? -3.707 -11.568 24.718 1.00 98.44 312 ASN A CA 1
ATOM 2626 C C . ASN A 1 312 ? -3.411 -10.060 24.741 1.00 98.44 312 ASN A C 1
ATOM 2628 O O . ASN A 1 312 ? -3.906 -9.339 25.611 1.00 98.44 312 ASN A O 1
ATOM 2632 N N . ASN A 1 313 ? -2.675 -9.554 23.746 1.00 98.44 313 ASN A N 1
ATOM 2633 C CA . ASN A 1 313 ? -2.351 -8.129 23.642 1.00 98.44 313 ASN A CA 1
ATOM 2634 C C . ASN A 1 313 ? -3.600 -7.253 23.467 1.00 98.44 313 ASN A C 1
ATOM 2636 O O . ASN A 1 313 ? -3.701 -6.188 24.082 1.00 98.44 313 ASN A O 1
ATOM 2640 N N . LEU A 1 314 ? -4.563 -7.684 22.646 1.00 98.50 314 LEU A N 1
ATOM 2641 C CA . LEU A 1 314 ? -5.811 -6.943 22.463 1.00 98.50 314 LEU A CA 1
ATOM 2642 C C . LEU A 1 314 ? -6.738 -7.044 23.672 1.00 98.50 314 LEU A C 1
ATOM 2644 O O . LEU A 1 314 ? -7.345 -6.040 24.043 1.00 98.50 314 LEU A O 1
ATOM 2648 N N . LEU A 1 315 ? -6.848 -8.220 24.296 1.00 98.62 315 LEU A N 1
ATOM 2649 C CA . LEU A 1 315 ? -7.652 -8.412 25.501 1.00 98.62 315 LEU A CA 1
ATOM 2650 C C . LEU A 1 315 ? -7.134 -7.531 26.637 1.00 98.62 315 LEU A C 1
ATOM 2652 O O . LEU A 1 315 ? -7.957 -6.888 27.292 1.00 98.62 315 LEU A O 1
ATOM 2656 N N . HIS A 1 316 ? -5.808 -7.455 26.825 1.00 98.38 316 HIS A N 1
ATOM 2657 C CA . HIS A 1 316 ? -5.161 -6.539 27.773 1.00 98.38 316 HIS A CA 1
ATOM 2658 C C . HIS A 1 316 ? -5.536 -5.089 27.475 1.00 98.38 316 HIS A C 1
ATOM 2660 O O . HIS A 1 316 ? -6.130 -4.416 28.316 1.00 98.38 316 HIS A O 1
ATOM 2666 N N . PHE A 1 317 ? -5.293 -4.634 26.240 1.00 98.38 317 PHE A N 1
ATOM 2667 C CA . PHE A 1 317 ? -5.585 -3.260 25.831 1.00 98.38 317 PHE A CA 1
ATOM 2668 C C . PHE A 1 317 ? -7.054 -2.874 26.066 1.00 98.38 317 PHE A C 1
ATOM 2670 O O . PHE A 1 317 ? -7.359 -1.846 26.672 1.00 98.38 317 PHE A O 1
ATOM 2677 N N . ARG A 1 318 ? -7.974 -3.746 25.645 1.00 98.19 318 ARG A N 1
ATOM 2678 C CA . ARG A 1 318 ? -9.420 -3.595 25.833 1.00 98.19 318 ARG A CA 1
ATOM 2679 C C . ARG A 1 318 ? -9.813 -3.598 27.311 1.00 98.19 318 ARG A C 1
ATOM 2681 O O . ARG A 1 318 ? -10.671 -2.812 27.703 1.00 98.19 318 ARG A O 1
ATOM 2688 N N . ASN A 1 319 ? -9.232 -4.476 28.130 1.00 98.31 319 ASN A N 1
ATOM 2689 C CA . ASN A 1 319 ? -9.569 -4.596 29.552 1.00 98.31 319 ASN A CA 1
ATOM 2690 C C . ASN A 1 319 ? -9.169 -3.354 30.347 1.00 98.31 319 ASN A C 1
ATOM 2692 O O . ASN A 1 319 ? -9.960 -2.883 31.163 1.00 98.31 319 ASN A O 1
ATOM 2696 N N . GLU A 1 320 ? -7.988 -2.790 30.084 1.00 98.00 320 GLU A N 1
ATOM 2697 C CA . GLU A 1 320 ? -7.555 -1.560 30.751 1.00 98.00 320 GLU A CA 1
ATOM 2698 C C . GLU A 1 320 ? -8.452 -0.369 30.396 1.00 98.00 320 GLU A C 1
ATOM 2700 O O . GLU A 1 320 ? -8.812 0.401 31.284 1.00 98.00 320 GLU A O 1
ATOM 2705 N N . LEU A 1 321 ? -8.896 -0.255 29.139 1.00 98.12 321 LEU A N 1
ATOM 2706 C CA . LEU A 1 321 ? -9.891 0.746 28.727 1.00 98.12 321 LEU A CA 1
ATOM 2707 C C . LEU A 1 321 ? -11.247 0.533 29.418 1.00 98.12 321 LEU A C 1
ATOM 2709 O O . LEU A 1 321 ? -11.867 1.484 29.903 1.00 98.12 321 LEU A O 1
ATOM 2713 N N . ARG A 1 322 ? -11.693 -0.723 29.530 1.00 97.56 322 ARG A N 1
ATOM 2714 C CA . ARG A 1 322 ? -12.979 -1.074 30.146 1.00 97.56 322 ARG A CA 1
ATOM 2715 C C . ARG A 1 322 ? -13.060 -0.679 31.622 1.00 97.56 322 ARG A C 1
ATOM 2717 O O . ARG A 1 322 ? -14.139 -0.302 32.066 1.00 97.56 322 ARG A O 1
ATOM 2724 N N . LYS A 1 323 ? -11.945 -0.686 32.367 1.00 97.44 323 LYS A N 1
ATOM 2725 C CA . LYS A 1 323 ? -11.891 -0.192 33.763 1.00 97.44 323 LYS A CA 1
ATOM 2726 C C . LYS A 1 323 ? -12.304 1.283 33.892 1.00 97.44 323 LYS A C 1
ATOM 2728 O O . LYS A 1 323 ? -12.774 1.695 34.948 1.00 97.44 323 LYS A O 1
ATOM 2733 N N . LYS A 1 324 ? -12.179 2.067 32.816 1.00 95.69 324 LYS A N 1
ATOM 2734 C CA . LYS A 1 324 ? -12.622 3.469 32.714 1.00 95.69 324 LYS A CA 1
ATOM 2735 C C . LYS A 1 324 ? -13.967 3.629 32.001 1.00 95.69 324 LYS A C 1
ATOM 2737 O O . LYS A 1 324 ? -14.319 4.747 31.645 1.00 95.69 324 LYS A O 1
ATOM 2742 N N . ASN A 1 325 ? -14.712 2.541 31.789 1.00 96.75 325 ASN A N 1
ATOM 2743 C CA . ASN A 1 325 ? -15.941 2.501 30.987 1.00 96.75 325 ASN A CA 1
ATOM 2744 C C . ASN A 1 325 ? -15.751 2.950 29.526 1.00 96.75 325 ASN A C 1
ATOM 2746 O O . ASN A 1 325 ? -16.687 3.444 28.902 1.00 96.75 325 ASN A O 1
ATOM 2750 N N . ILE A 1 326 ? -14.554 2.751 28.968 1.00 98.38 326 ILE A N 1
ATOM 2751 C CA . ILE A 1 326 ? -14.241 3.096 27.579 1.00 98.38 326 ILE A CA 1
ATOM 2752 C C . ILE A 1 326 ? -14.421 1.854 26.700 1.00 98.38 326 ILE A C 1
ATOM 2754 O O . ILE A 1 326 ? -13.814 0.810 26.948 1.00 98.38 326 ILE A O 1
ATOM 2758 N N . ASP A 1 327 ? -15.253 1.965 25.665 1.00 98.06 327 ASP A N 1
ATOM 2759 C CA . ASP A 1 327 ? -15.492 0.895 24.693 1.00 98.06 327 ASP A CA 1
ATOM 2760 C C . ASP A 1 327 ? -14.328 0.817 23.692 1.00 98.06 327 ASP A C 1
ATOM 2762 O O . ASP A 1 327 ? -13.823 1.844 23.238 1.00 98.06 327 ASP A O 1
ATOM 2766 N N . PHE A 1 328 ? -13.899 -0.387 23.316 1.00 98.69 328 PHE A N 1
ATOM 2767 C CA . PHE A 1 328 ? -12.778 -0.580 22.391 1.00 98.69 328 PHE A CA 1
ATOM 2768 C C . PHE A 1 328 ? -13.241 -1.245 21.100 1.00 98.69 328 PHE A C 1
ATOM 2770 O O . PHE A 1 328 ? -13.889 -2.293 21.132 1.00 98.69 328 PHE A O 1
ATOM 2777 N N . VAL A 1 329 ? -12.859 -0.654 19.969 1.00 98.75 329 VAL A N 1
ATOM 2778 C CA . VAL A 1 329 ? -13.095 -1.208 18.636 1.00 98.75 329 VAL A CA 1
ATOM 2779 C C . VAL A 1 329 ? -11.778 -1.281 17.877 1.00 98.75 329 VAL A C 1
ATOM 2781 O O . VAL A 1 329 ? -11.072 -0.282 17.737 1.00 98.75 329 VAL A O 1
ATOM 2784 N N . PHE A 1 330 ? -11.468 -2.465 17.354 1.00 98.75 330 PHE A N 1
ATOM 2785 C CA . PHE A 1 330 ? -10.292 -2.697 16.525 1.00 98.75 330 PHE A CA 1
ATOM 2786 C C . PHE A 1 330 ? -10.711 -2.806 15.058 1.00 98.75 330 PHE A C 1
ATOM 2788 O O . PHE A 1 330 ? -11.478 -3.691 14.677 1.00 98.75 330 PHE A O 1
ATOM 2795 N N . MET A 1 331 ? -10.235 -1.887 14.227 1.00 98.62 331 MET A N 1
ATOM 2796 C CA . MET A 1 331 ? -10.581 -1.799 12.817 1.00 98.62 331 MET A CA 1
ATOM 2797 C C . MET A 1 331 ? -9.373 -2.094 11.945 1.00 98.62 331 MET A C 1
ATOM 2799 O O . MET A 1 331 ? -8.304 -1.509 12.119 1.00 98.62 331 MET A O 1
ATOM 2803 N N . ILE A 1 332 ? -9.583 -2.978 10.974 1.00 98.31 332 ILE A N 1
ATOM 2804 C CA . ILE A 1 332 ? -8.568 -3.368 10.010 1.00 98.31 332 ILE A CA 1
ATOM 2805 C C . ILE A 1 332 ? -9.030 -2.955 8.613 1.00 98.31 332 ILE A C 1
ATOM 2807 O O . ILE A 1 332 ? -10.086 -3.382 8.144 1.00 98.31 332 ILE A O 1
ATOM 2811 N N . CYS A 1 333 ? -8.259 -2.099 7.952 1.00 97.25 333 CYS A N 1
ATOM 2812 C CA . CYS A 1 333 ? -8.545 -1.618 6.606 1.00 97.25 333 CYS A CA 1
ATOM 2813 C C . CYS A 1 333 ? -7.945 -2.586 5.569 1.00 97.25 333 CYS A C 1
ATOM 2815 O O . CYS A 1 333 ? -6.727 -2.783 5.572 1.00 97.25 333 CYS A O 1
ATOM 2817 N N . PRO A 1 334 ? -8.742 -3.180 4.658 1.00 96.25 334 PRO A N 1
ATOM 2818 C CA . PRO A 1 334 ? -8.219 -4.146 3.698 1.00 96.25 334 PRO A CA 1
ATOM 2819 C C . PRO A 1 334 ? -7.215 -3.525 2.722 1.00 96.25 334 PRO A C 1
ATOM 2821 O O . PRO A 1 334 ? -7.415 -2.412 2.226 1.00 96.25 334 PRO A O 1
ATOM 2824 N N . ASP A 1 335 ? -6.164 -4.268 2.372 1.00 94.25 335 ASP A N 1
ATOM 2825 C CA . ASP A 1 335 ? -5.223 -3.823 1.340 1.00 94.25 335 ASP A CA 1
ATOM 2826 C C . ASP A 1 335 ? -5.921 -3.745 -0.030 1.00 94.25 335 ASP A C 1
ATOM 2828 O O . ASP A 1 335 ? -6.702 -4.625 -0.410 1.00 94.25 335 ASP A O 1
ATOM 2832 N N . LYS A 1 336 ? -5.553 -2.754 -0.854 1.00 94.88 336 LYS A N 1
ATOM 2833 C CA . LYS A 1 336 ? -6.069 -2.618 -2.231 1.00 94.88 336 LYS A CA 1
ATOM 2834 C C . LYS A 1 336 ? -5.895 -3.890 -3.067 1.00 94.88 336 LYS A C 1
ATOM 2836 O O . LYS A 1 336 ? -6.736 -4.206 -3.908 1.00 94.88 336 LYS A O 1
ATOM 2841 N N . THR A 1 337 ? -4.806 -4.626 -2.834 1.00 93.88 337 THR A N 1
ATOM 2842 C CA . THR A 1 337 ? -4.494 -5.895 -3.511 1.00 93.88 337 THR A CA 1
ATOM 2843 C C . THR A 1 337 ? -5.532 -6.982 -3.234 1.00 93.88 337 THR A C 1
ATOM 2845 O O . THR A 1 337 ? -5.705 -7.868 -4.065 1.00 93.88 337 THR A O 1
ATOM 2848 N N . LEU A 1 338 ? -6.236 -6.918 -2.099 1.00 94.25 338 LEU A N 1
ATOM 2849 C CA . LEU A 1 338 ? -7.245 -7.891 -1.678 1.00 94.25 338 LEU A CA 1
ATOM 2850 C C . LEU A 1 338 ? -8.652 -7.553 -2.185 1.00 94.25 338 LEU A C 1
ATOM 2852 O O . LEU A 1 338 ? -9.473 -8.460 -2.301 1.00 94.25 338 LEU A O 1
ATOM 2856 N N . ILE A 1 339 ? -8.913 -6.283 -2.508 1.00 96.62 339 ILE A N 1
ATOM 2857 C CA . ILE A 1 339 ? -10.188 -5.820 -3.076 1.00 96.62 339 ILE A CA 1
ATOM 2858 C C . ILE A 1 339 ? -10.153 -5.879 -4.608 1.00 96.62 339 ILE A C 1
ATOM 2860 O O . ILE A 1 339 ? -11.033 -6.459 -5.237 1.00 96.62 339 ILE A O 1
ATOM 2864 N N . TYR A 1 340 ? -9.091 -5.356 -5.224 1.00 96.25 340 TYR A N 1
ATOM 2865 C CA . TYR A 1 340 ? -8.941 -5.258 -6.680 1.00 96.25 340 TYR A CA 1
ATOM 2866 C C . TYR A 1 340 ? -8.076 -6.384 -7.266 1.00 96.25 340 TYR A C 1
ATOM 2868 O O . TYR A 1 340 ? -7.166 -6.153 -8.066 1.00 96.25 340 TYR A O 1
ATOM 2876 N N . THR A 1 341 ? -8.377 -7.626 -6.875 1.00 94.12 341 THR A N 1
ATOM 2877 C CA . THR A 1 341 ? -7.603 -8.820 -7.268 1.00 94.12 341 THR A CA 1
ATOM 2878 C C . THR A 1 341 ? -7.561 -9.040 -8.788 1.00 94.12 341 THR A C 1
ATOM 2880 O O . THR A 1 341 ? -6.525 -9.430 -9.326 1.00 94.12 341 THR A O 1
ATOM 2883 N N . ASP A 1 342 ? -8.633 -8.691 -9.509 1.00 93.62 342 ASP A N 1
ATOM 2884 C CA . ASP A 1 342 ? -8.744 -8.841 -10.969 1.00 93.62 342 ASP A CA 1
ATOM 2885 C C . ASP A 1 342 ? -7.689 -8.028 -11.735 1.00 93.62 342 ASP A C 1
ATOM 2887 O O . ASP A 1 342 ? -7.245 -8.420 -12.824 1.00 93.62 342 ASP A O 1
ATOM 2891 N N . TYR A 1 343 ? -7.243 -6.925 -11.130 1.00 95.06 343 TYR A N 1
ATOM 2892 C CA . TYR A 1 343 ? -6.253 -6.004 -11.675 1.00 95.06 343 TYR A CA 1
ATOM 2893 C C . TYR A 1 343 ? -4.817 -6.361 -11.285 1.00 95.06 343 TYR A C 1
ATOM 2895 O O . TYR A 1 343 ? -3.882 -5.766 -11.822 1.00 95.06 343 TYR A O 1
ATOM 2903 N N . MET A 1 344 ? -4.597 -7.347 -10.412 1.00 93.94 344 MET A N 1
ATOM 2904 C CA . MET A 1 344 ? -3.247 -7.809 -10.092 1.00 93.94 344 MET A CA 1
ATOM 2905 C C . MET A 1 344 ? -2.558 -8.405 -11.332 1.00 93.94 344 MET A C 1
ATOM 2907 O O . MET A 1 344 ? -3.211 -9.000 -12.200 1.00 93.94 344 MET A O 1
ATOM 2911 N N . PRO A 1 345 ? -1.229 -8.246 -11.466 1.00 90.12 345 PRO A N 1
ATOM 2912 C CA . PRO A 1 345 ? -0.502 -8.796 -12.603 1.00 90.12 345 PRO A CA 1
ATOM 2913 C C . PRO A 1 345 ? -0.583 -10.326 -12.627 1.00 90.12 345 PRO A C 1
ATOM 2915 O O . PRO A 1 345 ? -0.451 -10.984 -11.599 1.00 90.12 345 PRO A O 1
ATOM 2918 N N . TYR A 1 346 ? -0.734 -10.904 -13.823 1.00 85.06 346 TYR A N 1
ATOM 2919 C CA . TYR A 1 346 ? -0.967 -12.347 -14.014 1.00 85.06 346 TYR A CA 1
ATOM 2920 C C . TYR A 1 346 ? 0.136 -13.252 -13.433 1.00 85.06 346 TYR A C 1
ATOM 2922 O O . TYR A 1 346 ? -0.101 -14.429 -13.164 1.00 85.06 346 TYR A O 1
ATOM 2930 N N . TYR A 1 347 ? 1.349 -12.717 -13.273 1.00 83.81 347 TYR A N 1
ATOM 2931 C CA . TYR A 1 347 ? 2.495 -13.443 -12.732 1.00 83.81 347 TYR A CA 1
ATOM 2932 C C . TYR A 1 347 ? 2.521 -13.472 -11.194 1.00 83.81 347 TYR A C 1
ATOM 2934 O O . TYR A 1 347 ? 3.278 -14.255 -10.626 1.00 83.81 347 TYR A O 1
ATOM 2942 N N . VAL A 1 348 ? 1.693 -12.673 -10.506 1.00 88.88 348 VAL A N 1
ATOM 2943 C CA . VAL A 1 348 ? 1.517 -12.737 -9.047 1.00 88.88 348 VAL A CA 1
ATOM 2944 C C . VAL A 1 348 ? 0.281 -13.581 -8.751 1.00 88.88 348 VAL A C 1
ATOM 2946 O O . VAL A 1 348 ? -0.851 -13.102 -8.791 1.00 88.88 348 VAL A O 1
ATOM 2949 N N . LYS A 1 349 ? 0.501 -14.868 -8.478 1.00 84.50 349 LYS A N 1
ATOM 2950 C CA . LYS A 1 349 ? -0.573 -15.845 -8.258 1.00 84.50 349 LYS A CA 1
ATOM 2951 C C . LYS A 1 349 ? -0.862 -16.038 -6.777 1.00 84.50 349 LYS A C 1
ATOM 2953 O O . LYS A 1 349 ? 0.061 -16.191 -5.978 1.00 84.50 349 LYS A O 1
ATOM 2958 N N . ARG A 1 350 ? -2.148 -16.084 -6.426 1.00 87.12 350 ARG A N 1
ATOM 2959 C CA . ARG A 1 350 ? -2.593 -16.441 -5.076 1.00 87.12 350 ARG A CA 1
ATOM 2960 C C . ARG A 1 350 ? -2.407 -17.939 -4.853 1.00 87.12 350 ARG A C 1
ATOM 2962 O O . ARG A 1 350 ? -2.759 -18.735 -5.715 1.00 87.12 350 ARG A O 1
ATOM 2969 N N . LYS A 1 351 ? -1.868 -18.310 -3.693 1.00 86.31 351 LYS A N 1
ATOM 2970 C CA . LYS A 1 351 ? -1.848 -19.691 -3.191 1.00 86.31 351 LYS A CA 1
ATOM 2971 C C . LYS A 1 351 ? -3.065 -20.010 -2.323 1.00 86.31 351 LYS A C 1
ATOM 2973 O O . LYS A 1 351 ? -3.304 -21.165 -2.015 1.00 86.31 351 LYS A O 1
ATOM 2978 N N . THR A 1 352 ? -3.799 -18.997 -1.872 1.00 84.62 352 THR A N 1
ATOM 2979 C CA . THR A 1 352 ? -4.963 -19.130 -0.985 1.00 84.62 352 THR A CA 1
ATOM 2980 C C . THR A 1 352 ? -5.854 -17.896 -1.111 1.00 84.62 352 THR A C 1
ATOM 2982 O O . THR A 1 352 ? -5.372 -16.796 -1.400 1.00 84.62 352 THR A O 1
ATOM 2985 N N . MET A 1 353 ? -7.152 -18.069 -0.860 1.00 80.00 353 MET A N 1
ATOM 2986 C CA . MET A 1 353 ? -8.115 -16.964 -0.813 1.00 80.00 353 MET A CA 1
ATOM 2987 C C . MET A 1 353 ? -8.117 -16.229 0.534 1.00 80.00 353 MET A C 1
ATOM 2989 O O . MET A 1 353 ? -8.423 -15.035 0.572 1.00 80.00 353 MET A O 1
ATOM 2993 N N . ILE A 1 354 ? -7.678 -16.903 1.597 1.00 85.31 354 ILE A N 1
ATOM 2994 C CA . ILE A 1 354 ? -7.611 -16.356 2.958 1.00 85.31 354 ILE A CA 1
ATOM 2995 C C . ILE A 1 354 ? -6.258 -15.686 3.154 1.00 85.31 354 ILE A C 1
ATOM 2997 O O . ILE A 1 354 ? -5.218 -16.328 2.969 1.00 85.31 354 ILE A O 1
ATOM 3001 N N . ASN A 1 355 ? -6.290 -14.413 3.526 1.00 90.38 355 ASN A N 1
ATOM 3002 C CA . ASN A 1 355 ? -5.113 -13.618 3.870 1.00 90.38 355 ASN A CA 1
ATOM 3003 C C . ASN A 1 355 ? -4.869 -13.629 5.398 1.00 90.38 355 ASN A C 1
ATOM 3005 O O . ASN A 1 355 ? -5.660 -14.198 6.154 1.00 90.38 355 ASN A O 1
ATOM 3009 N N . ALA A 1 356 ? -3.776 -13.013 5.859 1.00 92.69 356 ALA A N 1
ATOM 3010 C CA . ALA A 1 356 ? -3.429 -12.994 7.282 1.00 92.69 356 ALA A CA 1
ATOM 3011 C C . ALA A 1 356 ? -4.480 -12.280 8.150 1.00 92.69 356 ALA A C 1
ATOM 3013 O O . ALA A 1 356 ? -4.781 -12.744 9.247 1.00 92.69 356 ALA A O 1
ATOM 3014 N N . ALA A 1 357 ? -5.049 -11.176 7.664 1.00 94.62 357 ALA A N 1
ATOM 3015 C CA . ALA A 1 357 ? -6.054 -10.414 8.397 1.00 94.62 357 ALA A CA 1
ATOM 3016 C C . ALA A 1 357 ? -7.357 -11.198 8.560 1.00 94.62 357 ALA A C 1
ATOM 3018 O O . ALA A 1 357 ? -7.894 -11.269 9.653 1.00 94.62 357 ALA A O 1
ATOM 3019 N N . GLU A 1 358 ? -7.821 -11.881 7.520 1.00 94.81 358 GLU A N 1
ATOM 3020 C CA . GLU A 1 358 ? -9.011 -12.729 7.570 1.00 94.81 358 GLU A CA 1
ATOM 3021 C C . GLU A 1 358 ? -8.804 -13.957 8.472 1.00 94.81 358 GLU A C 1
ATOM 3023 O O . GLU A 1 358 ? -9.699 -14.341 9.223 1.00 94.81 358 GLU A O 1
ATOM 3028 N N . GLN A 1 359 ? -7.602 -14.551 8.464 1.00 95.75 359 GLN A N 1
ATOM 3029 C CA . GLN A 1 359 ? -7.225 -15.581 9.439 1.00 95.75 359 GLN A CA 1
ATOM 3030 C C . GLN A 1 359 ? -7.367 -15.051 10.873 1.00 95.75 359 GLN A C 1
ATOM 3032 O O . GLN A 1 359 ? -8.018 -15.692 11.697 1.00 95.75 359 GLN A O 1
ATOM 3037 N N . PHE A 1 360 ? -6.786 -13.883 11.142 1.00 97.88 360 PHE A N 1
ATOM 3038 C CA . PHE A 1 360 ? -6.811 -13.228 12.444 1.00 97.88 360 PHE A CA 1
ATOM 3039 C C . PHE A 1 360 ? -8.230 -12.837 12.886 1.00 97.88 360 PHE A C 1
ATOM 3041 O O . PHE A 1 360 ? -8.650 -13.191 13.983 1.00 97.88 360 PHE A O 1
ATOM 3048 N N . VAL A 1 361 ? -9.002 -12.175 12.024 1.00 97.88 361 VAL A N 1
ATOM 3049 C CA . VAL A 1 361 ? -10.379 -11.738 12.301 1.00 97.88 361 VAL A CA 1
ATOM 3050 C C . VAL A 1 361 ? -11.263 -12.931 12.654 1.00 97.88 361 VAL A C 1
ATOM 3052 O O . VAL A 1 361 ? -11.986 -12.878 13.648 1.00 97.88 361 VAL A O 1
ATOM 3055 N N . ASN A 1 362 ? -11.182 -14.024 11.887 1.00 96.88 362 ASN A N 1
ATOM 3056 C CA . ASN A 1 362 ? -11.973 -15.225 12.162 1.00 96.88 362 ASN A CA 1
ATOM 3057 C C . ASN A 1 362 ? -11.577 -15.871 13.495 1.00 96.88 362 ASN A C 1
ATOM 3059 O O . ASN A 1 362 ? -12.446 -16.360 14.211 1.00 96.88 362 ASN A O 1
ATOM 3063 N N . TYR A 1 363 ? -10.283 -15.871 13.828 1.00 98.19 363 TYR A N 1
ATOM 3064 C CA . TYR A 1 363 ? -9.791 -16.379 15.105 1.00 98.19 363 TYR A CA 1
ATOM 3065 C C . TYR A 1 363 ? -10.312 -15.532 16.278 1.00 98.19 363 TYR A C 1
ATOM 3067 O O . TYR A 1 363 ? -10.958 -16.060 17.178 1.00 98.19 363 TYR A O 1
ATOM 3075 N N . ILE A 1 364 ? -10.135 -14.208 16.240 1.00 98.25 364 ILE A N 1
ATOM 3076 C CA . ILE A 1 364 ? -10.535 -13.334 17.352 1.00 98.25 364 ILE A CA 1
ATOM 3077 C C . ILE A 1 364 ? -12.054 -13.300 17.547 1.00 98.25 364 ILE A C 1
ATOM 3079 O O . ILE A 1 364 ? -12.513 -13.341 18.686 1.00 98.25 364 ILE A O 1
ATOM 3083 N N . ARG A 1 365 ? -12.845 -13.292 16.463 1.00 97.25 365 ARG A N 1
ATOM 3084 C CA . ARG A 1 365 ? -14.317 -13.373 16.546 1.00 97.25 365 ARG A CA 1
ATOM 3085 C C . ARG A 1 365 ? -14.806 -14.685 17.160 1.00 97.25 365 ARG A C 1
ATOM 3087 O O . ARG A 1 365 ? -15.881 -14.712 17.744 1.00 97.25 365 ARG A O 1
ATOM 3094 N N . LYS A 1 366 ? -14.048 -15.773 16.995 1.00 97.88 366 LYS A N 1
ATOM 3095 C CA . LYS A 1 366 ? -14.386 -17.083 17.561 1.00 97.88 366 LYS A CA 1
ATOM 3096 C C . LYS A 1 366 ? -14.031 -17.177 19.047 1.00 97.88 366 LYS A C 1
ATOM 3098 O O . LYS A 1 366 ? -14.758 -17.831 19.786 1.00 97.88 366 LYS A O 1
ATOM 3103 N N . ASN A 1 367 ? -12.921 -16.567 19.460 1.00 97.69 367 ASN A N 1
ATOM 3104 C CA . ASN A 1 367 ? -12.342 -16.777 20.790 1.00 97.69 367 ASN A CA 1
ATOM 3105 C C . ASN A 1 367 ? -12.608 -15.630 21.778 1.00 97.69 367 ASN A C 1
ATOM 3107 O O . ASN A 1 367 ? -12.433 -15.813 22.978 1.00 97.69 367 ASN A O 1
ATOM 3111 N N . THR A 1 368 ? -13.058 -14.461 21.312 1.00 97.69 368 THR A N 1
ATOM 3112 C CA . THR A 1 368 ? -13.221 -13.271 22.162 1.00 97.69 368 THR A CA 1
ATOM 3113 C C . THR A 1 368 ? -14.501 -12.491 21.863 1.00 97.69 368 THR A C 1
ATOM 3115 O O . THR A 1 368 ? -15.127 -12.655 20.818 1.00 97.69 368 THR A O 1
ATOM 3118 N N . ASP A 1 369 ? -14.840 -11.568 22.763 1.00 96.56 369 ASP A N 1
ATOM 3119 C CA . ASP A 1 369 ? -15.890 -10.559 22.602 1.00 96.56 369 ASP A CA 1
ATOM 3120 C C . ASP A 1 369 ? -15.369 -9.217 22.042 1.00 96.56 369 ASP A C 1
ATOM 3122 O O . ASP A 1 369 ? -16.080 -8.208 22.076 1.00 96.56 369 ASP A O 1
ATOM 3126 N N . ILE A 1 370 ? -14.128 -9.165 21.537 1.00 97.81 370 ILE A N 1
ATOM 3127 C CA . ILE A 1 370 ? -13.546 -7.931 20.995 1.00 97.81 370 ILE A CA 1
ATOM 3128 C C . ILE A 1 370 ? -14.321 -7.502 19.743 1.00 97.81 370 ILE A C 1
ATOM 3130 O O . ILE A 1 370 ? -14.457 -8.248 18.771 1.00 97.81 370 ILE A O 1
ATOM 3134 N N . LYS A 1 371 ? -14.775 -6.246 19.734 1.00 98.38 371 LYS A N 1
ATOM 3135 C CA . LYS A 1 371 ? -15.430 -5.627 18.578 1.00 98.38 371 LYS A CA 1
ATOM 3136 C C . LYS A 1 371 ? -14.416 -5.403 17.457 1.00 98.38 371 LYS A C 1
ATOM 3138 O O . LYS A 1 371 ? -13.567 -4.516 17.554 1.00 98.38 371 LYS A O 1
ATOM 3143 N N . ILE A 1 372 ? -14.528 -6.195 16.388 1.00 98.12 372 ILE A N 1
ATOM 3144 C CA . ILE A 1 372 ? -13.660 -6.111 15.208 1.00 98.12 372 ILE A CA 1
ATOM 3145 C C . ILE A 1 372 ? -14.424 -5.678 13.961 1.00 98.12 372 ILE A C 1
ATOM 3147 O O . ILE A 1 372 ? -15.374 -6.342 13.533 1.00 98.12 372 ILE A O 1
ATOM 3151 N N . VAL A 1 373 ? -13.901 -4.638 13.311 1.00 98.50 373 VAL A N 1
ATOM 3152 C CA . VAL A 1 373 ? -14.360 -4.136 12.013 1.00 98.50 373 VAL A CA 1
ATOM 3153 C C . VAL A 1 373 ? -13.372 -4.572 10.929 1.00 98.50 373 VAL A C 1
ATOM 3155 O O . VAL A 1 373 ? -12.213 -4.164 10.945 1.00 98.50 373 VAL A O 1
ATOM 3158 N N . TYR A 1 374 ? -13.833 -5.381 9.971 1.00 98.19 374 TYR A N 1
ATOM 3159 C CA . TYR A 1 374 ? -13.068 -5.758 8.776 1.00 98.19 374 TYR A CA 1
ATOM 3160 C C . TYR A 1 374 ? -13.977 -5.692 7.538 1.00 98.19 374 TYR A C 1
ATOM 3162 O O . TYR A 1 374 ? -14.638 -6.680 7.223 1.00 98.19 374 TYR A O 1
ATOM 3170 N N . PRO A 1 375 ? -14.051 -4.545 6.835 1.00 97.38 375 PRO A N 1
ATOM 3171 C CA . PRO A 1 375 ? -15.079 -4.262 5.826 1.00 97.38 375 PRO A CA 1
ATOM 3172 C C . PRO A 1 375 ? -14.787 -4.895 4.452 1.00 97.38 375 PRO A C 1
ATOM 3174 O O . PRO A 1 375 ? -15.197 -4.366 3.421 1.00 97.38 375 PRO A O 1
ATOM 3177 N N . LYS A 1 376 ? -14.017 -5.990 4.390 1.00 96.81 376 LYS A N 1
ATOM 3178 C CA . LYS A 1 376 ? -13.590 -6.594 3.117 1.00 96.81 376 LYS A CA 1
ATOM 3179 C C . LYS A 1 376 ? -14.778 -7.088 2.294 1.00 96.81 376 LYS A C 1
ATOM 3181 O O . LYS A 1 376 ? -14.821 -6.815 1.097 1.00 96.81 376 LYS A O 1
ATOM 3186 N N . GLU A 1 377 ? -15.714 -7.804 2.909 1.00 95.56 377 GLU A N 1
ATOM 3187 C CA . GLU A 1 377 ? -16.880 -8.371 2.219 1.00 95.56 377 GLU A CA 1
ATOM 3188 C C . GLU A 1 377 ? -17.772 -7.266 1.640 1.00 95.56 377 GLU A C 1
ATOM 3190 O O . GLU A 1 377 ? -18.124 -7.288 0.459 1.00 95.56 377 GLU A O 1
ATOM 3195 N N . GLU A 1 378 ? -18.032 -6.226 2.425 1.00 95.00 378 GLU A N 1
ATOM 3196 C CA . GLU A 1 378 ? -18.801 -5.060 2.013 1.00 95.00 378 GLU A CA 1
ATOM 3197 C C . GLU A 1 378 ? -18.108 -4.289 0.892 1.00 95.00 378 GLU A C 1
ATOM 3199 O O . GLU A 1 378 ? -18.759 -3.907 -0.078 1.00 95.00 378 GLU A O 1
ATOM 3204 N N . LEU A 1 379 ? -16.789 -4.097 0.958 1.00 97.00 379 LEU A N 1
ATOM 3205 C CA . LEU A 1 379 ? -16.038 -3.479 -0.137 1.00 97.00 379 LEU A CA 1
ATOM 3206 C C . LEU A 1 379 ? -16.140 -4.309 -1.426 1.00 97.00 379 LEU A C 1
ATOM 3208 O O . LEU A 1 379 ? -16.345 -3.743 -2.501 1.00 97.00 379 LEU A O 1
ATOM 3212 N N . LEU A 1 380 ? -16.049 -5.642 -1.341 1.00 96.44 380 LEU A N 1
ATOM 3213 C CA . LEU A 1 380 ? -16.200 -6.528 -2.502 1.00 96.44 380 LEU A CA 1
ATOM 3214 C C . LEU A 1 380 ? -17.598 -6.430 -3.132 1.00 96.44 380 LEU A C 1
ATOM 3216 O O . LEU A 1 380 ? -17.696 -6.481 -4.356 1.00 96.44 380 LEU A O 1
ATOM 3220 N N . LYS A 1 381 ? -18.658 -6.218 -2.338 1.00 94.88 381 LYS A N 1
ATOM 3221 C CA . LYS A 1 381 ? -20.033 -6.020 -2.838 1.00 94.88 381 LYS A CA 1
ATOM 3222 C C . LYS A 1 381 ? -20.164 -4.796 -3.754 1.00 94.88 381 LYS A C 1
ATOM 3224 O O . LYS A 1 381 ? -20.967 -4.819 -4.683 1.00 94.88 381 LYS A O 1
ATOM 3229 N N . TYR A 1 382 ? -19.397 -3.732 -3.501 1.00 92.56 382 TYR A N 1
ATOM 3230 C CA . TYR A 1 382 ? -19.526 -2.455 -4.217 1.00 92.56 382 TYR A CA 1
ATOM 3231 C C . TYR A 1 382 ? -18.398 -2.165 -5.219 1.00 92.56 382 TYR A C 1
ATOM 3233 O O . TYR A 1 382 ? -18.530 -1.217 -5.995 1.00 92.56 382 TYR A O 1
ATOM 3241 N N . LYS A 1 383 ? -17.312 -2.957 -5.240 1.00 93.06 383 LYS A N 1
ATOM 3242 C CA . LYS A 1 383 ? -16.098 -2.674 -6.039 1.00 93.06 383 LYS A CA 1
ATOM 3243 C C . LYS A 1 383 ? -16.332 -2.575 -7.551 1.00 93.06 383 LYS A C 1
ATOM 3245 O O . LYS A 1 383 ? -15.538 -1.935 -8.238 1.00 93.06 383 LYS A O 1
ATOM 3250 N N . ASP A 1 384 ? -17.361 -3.261 -8.053 1.00 91.56 384 ASP A N 1
ATOM 3251 C CA . ASP A 1 384 ? -17.687 -3.330 -9.483 1.00 91.56 384 ASP A CA 1
ATOM 3252 C C . ASP A 1 384 ? -18.664 -2.213 -9.897 1.00 91.56 384 ASP A C 1
ATOM 3254 O O . ASP A 1 384 ? -18.690 -1.812 -11.059 1.00 91.56 384 ASP A O 1
ATOM 3258 N N . THR A 1 385 ? -19.421 -1.663 -8.940 1.00 90.19 385 THR A N 1
ATOM 3259 C CA . THR A 1 385 ? -20.345 -0.534 -9.147 1.00 90.19 385 THR A CA 1
ATOM 3260 C C . THR A 1 385 ? -19.633 0.806 -9.003 1.00 90.19 385 THR A C 1
ATOM 3262 O O . THR A 1 385 ? -19.874 1.735 -9.773 1.00 90.19 385 THR A O 1
ATOM 3265 N N . TYR A 1 386 ? -18.751 0.915 -8.010 1.00 90.06 386 TYR A N 1
ATOM 3266 C CA . TYR A 1 386 ? -18.022 2.135 -7.705 1.00 90.06 386 TYR A CA 1
ATOM 3267 C C . TYR A 1 386 ? -16.525 1.867 -7.625 1.00 90.06 386 TYR A C 1
ATOM 3269 O O . TYR A 1 386 ? -16.070 0.841 -7.125 1.00 90.06 386 TYR A O 1
ATOM 3277 N N . LEU A 1 387 ? -15.738 2.852 -8.048 1.00 90.50 387 LEU A N 1
ATOM 3278 C CA . LEU A 1 387 ? -14.332 2.899 -7.686 1.00 90.50 387 LEU A CA 1
ATOM 3279 C C . LEU A 1 387 ? -14.246 3.169 -6.177 1.00 90.50 387 LEU A C 1
ATOM 3281 O O . LEU A 1 387 ? -14.791 4.170 -5.720 1.00 90.50 387 LEU A O 1
ATOM 3285 N N . LEU A 1 388 ? -13.588 2.292 -5.417 1.00 93.75 388 LEU A N 1
ATOM 3286 C CA . LEU A 1 388 ? -13.470 2.363 -3.950 1.00 93.75 388 LEU A CA 1
ATOM 3287 C C . LEU A 1 388 ? -12.038 2.613 -3.475 1.00 93.75 388 LEU A C 1
ATOM 3289 O O . LEU A 1 388 ? -11.824 2.948 -2.316 1.00 93.75 388 LEU A O 1
ATOM 3293 N N . TYR A 1 389 ? -11.053 2.436 -4.353 1.00 93.38 389 TYR A N 1
ATOM 3294 C CA . TYR A 1 389 ? -9.649 2.758 -4.114 1.00 93.38 389 TYR A CA 1
ATOM 3295 C C . TYR A 1 389 ? -9.118 3.545 -5.291 1.00 93.38 389 TYR A C 1
ATOM 3297 O O . TYR A 1 389 ? -9.562 3.368 -6.422 1.00 93.38 389 TYR A O 1
ATOM 3305 N N . TYR A 1 390 ? -8.125 4.378 -5.035 1.00 89.31 390 TYR A N 1
ATOM 3306 C CA . TYR A 1 390 ? -7.465 5.112 -6.099 1.00 89.31 390 TYR A CA 1
ATOM 3307 C C . TYR A 1 390 ? -6.604 4.174 -6.940 1.00 89.31 390 TYR A C 1
ATOM 3309 O O . TYR A 1 390 ? -5.793 3.396 -6.425 1.00 89.31 390 TYR A O 1
ATOM 3317 N N . LYS A 1 391 ? -6.727 4.269 -8.263 1.00 88.75 391 LYS A N 1
ATOM 3318 C CA . LYS A 1 391 ? -5.975 3.412 -9.183 1.00 88.75 391 LYS A CA 1
ATOM 3319 C C . LYS A 1 391 ? -4.462 3.543 -9.036 1.00 88.75 391 LYS A C 1
ATOM 3321 O O . LYS A 1 391 ? -3.754 2.531 -9.078 1.00 88.75 391 LYS A O 1
ATOM 3326 N N . TYR A 1 392 ? -3.976 4.765 -8.820 1.00 87.94 392 TYR A N 1
ATOM 3327 C CA . TYR A 1 392 ? -2.547 5.077 -8.740 1.00 87.94 392 TYR A CA 1
ATOM 3328 C C . TYR A 1 392 ? -2.020 5.312 -7.315 1.00 87.94 392 TYR A C 1
ATOM 3330 O O . TYR A 1 392 ? -0.828 5.553 -7.155 1.00 87.94 392 TYR A O 1
ATOM 3338 N N . ASP A 1 393 ? -2.864 5.222 -6.286 1.00 87.00 393 ASP A N 1
ATOM 3339 C CA . ASP A 1 393 ? -2.477 5.410 -4.879 1.00 87.00 393 ASP A CA 1
ATOM 3340 C C . ASP A 1 393 ? -2.717 4.135 -4.054 1.00 87.00 393 ASP A C 1
ATOM 3342 O O . ASP A 1 393 ? -3.302 3.173 -4.549 1.00 87.00 393 ASP A O 1
ATOM 3346 N N . TYR A 1 394 ? -2.211 4.070 -2.826 1.00 87.94 394 TYR A N 1
ATOM 3347 C CA . TYR A 1 394 ? -2.397 2.910 -1.961 1.00 87.94 394 TYR A CA 1
ATOM 3348 C C . TYR A 1 394 ? -3.773 2.884 -1.283 1.00 87.94 394 TYR A C 1
ATOM 3350 O O . TYR A 1 394 ? -4.336 1.806 -1.081 1.00 87.94 394 TYR A O 1
ATOM 3358 N N . HIS A 1 395 ? -4.323 4.055 -0.969 1.00 91.38 395 HIS A N 1
ATOM 3359 C CA . HIS A 1 395 ? -5.486 4.190 -0.104 1.00 91.38 395 HIS A CA 1
ATOM 3360 C C . HIS A 1 395 ? -6.810 3.886 -0.808 1.00 91.38 395 HIS A C 1
ATOM 3362 O O . HIS A 1 395 ? -6.964 4.040 -2.028 1.00 91.38 395 HIS A O 1
ATOM 3368 N N . TRP A 1 396 ? -7.805 3.514 -0.001 1.00 93.62 396 TRP A N 1
ATOM 3369 C CA . TRP A 1 396 ? -9.199 3.629 -0.411 1.00 93.62 396 TRP A CA 1
ATOM 3370 C C . TRP A 1 396 ? -9.576 5.090 -0.684 1.00 93.62 396 TRP A C 1
ATOM 3372 O O . TRP A 1 396 ? -8.898 6.021 -0.246 1.00 93.62 396 TRP A O 1
ATOM 3382 N N . ASN A 1 397 ? -10.662 5.303 -1.414 1.00 91.25 397 ASN A N 1
ATOM 3383 C CA . ASN A 1 397 ? -11.220 6.628 -1.616 1.00 91.25 397 ASN A CA 1
ATOM 3384 C C . ASN A 1 397 ? -12.289 6.981 -0.588 1.00 91.25 397 ASN A C 1
ATOM 3386 O O . ASN A 1 397 ? -12.594 6.179 0.287 1.00 91.25 397 ASN A O 1
ATOM 3390 N N . TYR A 1 398 ? -12.847 8.189 -0.680 1.00 91.19 398 TYR A N 1
ATOM 3391 C CA . TYR A 1 398 ? -13.893 8.644 0.238 1.00 91.19 398 TYR A CA 1
ATOM 3392 C C . TYR A 1 398 ? -15.076 7.671 0.305 1.00 91.19 398 TYR A C 1
ATOM 3394 O O . TYR A 1 398 ? -15.555 7.361 1.389 1.00 91.19 398 TYR A O 1
ATOM 3402 N N . LEU A 1 399 ? -15.501 7.099 -0.824 1.00 92.62 399 LEU A N 1
ATOM 3403 C CA . LEU A 1 399 ? -16.589 6.126 -0.827 1.00 92.62 399 LEU A CA 1
ATOM 3404 C C . LEU A 1 399 ? -16.195 4.780 -0.193 1.00 92.62 399 LEU A C 1
ATOM 3406 O O . LEU A 1 399 ? -16.970 4.221 0.581 1.00 92.62 399 LEU A O 1
ATOM 3410 N N . GLY A 1 400 ? -14.987 4.276 -0.464 1.00 94.94 400 GLY A N 1
ATOM 3411 C CA . GLY A 1 400 ? -14.450 3.090 0.214 1.00 94.94 400 GLY A CA 1
ATOM 3412 C C . GLY A 1 400 ? -14.314 3.298 1.727 1.00 94.94 400 GLY A C 1
ATOM 3413 O O . GLY A 1 400 ? -14.717 2.448 2.519 1.00 94.94 400 GLY A O 1
ATOM 3414 N N . ALA A 1 401 ? -13.844 4.475 2.139 1.00 95.00 401 ALA A N 1
ATOM 3415 C CA . ALA A 1 401 ? -13.752 4.879 3.536 1.00 95.00 401 ALA A CA 1
ATOM 3416 C C . ALA A 1 401 ? -15.129 5.040 4.195 1.00 95.00 401 ALA A C 1
ATOM 3418 O O . ALA A 1 401 ? -15.287 4.703 5.366 1.00 95.00 401 ALA A O 1
ATOM 3419 N N . TYR A 1 402 ? -16.144 5.497 3.454 1.00 95.50 402 TYR A N 1
ATOM 3420 C CA . TYR A 1 402 ? -17.525 5.541 3.936 1.00 95.50 402 TYR A CA 1
ATOM 3421 C C . TYR A 1 402 ? -18.076 4.139 4.232 1.00 95.50 402 TYR A C 1
ATOM 3423 O O . TYR A 1 402 ? -18.813 3.967 5.203 1.00 95.50 402 TYR A O 1
ATOM 3431 N N . ILE A 1 403 ? -17.708 3.125 3.440 1.00 96.00 403 ILE A N 1
ATOM 3432 C CA . ILE A 1 403 ? -18.065 1.726 3.726 1.00 96.00 403 ILE A CA 1
ATOM 3433 C C . ILE A 1 403 ? -17.406 1.280 5.038 1.00 96.00 403 ILE A C 1
ATOM 3435 O O . ILE A 1 403 ? -18.099 0.789 5.924 1.00 96.00 403 ILE A O 1
ATOM 3439 N N . GLY A 1 404 ? -16.105 1.542 5.214 1.00 96.81 404 GLY A N 1
ATOM 3440 C CA . GLY A 1 404 ? -15.408 1.266 6.477 1.00 96.81 404 GLY A CA 1
ATOM 3441 C C . GLY A 1 404 ? -16.029 1.986 7.681 1.00 96.81 404 GLY A C 1
ATOM 3442 O O . GLY A 1 404 ? -16.238 1.379 8.729 1.00 96.81 404 GLY A O 1
ATOM 3443 N N . TYR A 1 405 ? -16.399 3.258 7.515 1.00 97.12 405 TYR A N 1
ATOM 3444 C CA . TYR A 1 405 ? -17.143 4.033 8.509 1.00 97.12 405 TYR A CA 1
ATOM 3445 C C . TYR A 1 405 ? -18.495 3.386 8.822 1.00 97.12 405 TYR A C 1
ATOM 3447 O O . TYR A 1 405 ? -18.821 3.206 9.988 1.00 97.12 405 TYR A O 1
ATOM 3455 N N . SER A 1 406 ? -19.264 2.989 7.808 1.00 96.19 406 SER A N 1
ATOM 3456 C CA . SER A 1 406 ? -20.592 2.395 7.997 1.00 96.19 406 SER A CA 1
ATOM 3457 C C . SER A 1 406 ? -20.518 1.092 8.797 1.00 96.19 406 SER A C 1
ATOM 3459 O O . SER A 1 406 ? -21.324 0.889 9.703 1.00 96.19 406 SER A O 1
ATOM 3461 N N . GLU A 1 407 ? -19.518 0.247 8.531 1.00 97.19 407 GLU A N 1
ATOM 3462 C CA . GLU A 1 407 ? -19.284 -0.982 9.301 1.00 97.19 407 GLU A CA 1
ATOM 3463 C C . GLU A 1 407 ? -18.837 -0.707 10.742 1.00 97.19 407 GLU A C 1
ATOM 3465 O O . GLU A 1 407 ? -19.292 -1.373 11.677 1.00 97.19 407 GLU A O 1
ATOM 3470 N N . PHE A 1 408 ? -18.013 0.323 10.958 1.00 97.94 408 PHE A N 1
ATOM 3471 C CA . PHE A 1 408 ? -17.683 0.788 12.306 1.00 97.94 408 PHE A CA 1
ATOM 3472 C C . PHE A 1 408 ? -18.932 1.236 13.074 1.00 97.94 408 PHE A C 1
ATOM 3474 O O . PHE A 1 408 ? -19.156 0.790 14.200 1.00 97.94 408 PHE A O 1
ATOM 3481 N N . MET A 1 409 ? -19.782 2.055 12.455 1.00 96.81 409 MET A N 1
ATOM 3482 C CA . MET A 1 409 ? -21.009 2.557 13.073 1.00 96.81 409 MET A CA 1
ATOM 3483 C C . MET A 1 409 ? -21.974 1.427 13.456 1.00 96.81 409 MET A C 1
ATOM 3485 O O . MET A 1 409 ? -22.467 1.405 14.585 1.00 96.81 409 MET A O 1
ATOM 3489 N N . LYS A 1 410 ? -22.172 0.438 12.571 1.00 95.94 410 LYS A N 1
ATOM 3490 C CA . LYS A 1 410 ? -22.965 -0.767 12.872 1.00 95.94 410 LYS A CA 1
ATOM 3491 C C . LYS A 1 410 ? -22.405 -1.529 14.072 1.00 95.94 410 LYS A C 1
ATOM 3493 O O . LYS A 1 410 ? -23.160 -1.913 14.961 1.00 95.94 410 LYS A O 1
ATOM 3498 N N . THR A 1 411 ? -21.083 -1.691 14.130 1.00 96.44 411 THR A N 1
ATOM 3499 C CA . THR A 1 411 ? -20.389 -2.409 15.214 1.00 96.44 411 THR A CA 1
ATOM 3500 C C . THR A 1 411 ? -20.590 -1.747 16.581 1.00 96.44 411 THR A C 1
ATOM 3502 O O . THR A 1 411 ? -20.647 -2.435 17.600 1.00 96.44 411 THR A O 1
ATOM 3505 N N . VAL A 1 412 ? -20.751 -0.420 16.624 1.00 95.56 412 VAL A N 1
ATOM 3506 C CA . VAL A 1 412 ? -21.039 0.325 17.864 1.00 95.56 412 VAL A CA 1
ATOM 3507 C C . VAL A 1 412 ? -22.537 0.543 18.118 1.00 95.56 412 VAL A C 1
ATOM 3509 O O . VAL A 1 412 ? -22.894 1.314 19.011 1.00 95.56 412 VAL A O 1
ATOM 3512 N N . GLY A 1 413 ? -23.407 -0.146 17.369 1.00 94.00 413 GLY A N 1
ATOM 3513 C CA . GLY A 1 413 ? -24.860 -0.147 17.561 1.00 94.00 413 GLY A CA 1
ATOM 3514 C C . GLY A 1 413 ? -25.588 1.048 16.945 1.00 94.00 413 GLY A C 1
ATOM 3515 O O . GLY A 1 413 ? -26.689 1.381 17.375 1.00 94.00 413 GLY A O 1
ATOM 3516 N N . ILE A 1 414 ? -24.984 1.721 15.963 1.00 91.12 414 ILE A N 1
ATOM 3517 C CA . ILE A 1 414 ? -25.541 2.923 15.342 1.00 91.12 414 ILE A CA 1
ATOM 3518 C C . ILE A 1 414 ? -25.922 2.610 13.901 1.00 91.12 414 ILE A C 1
ATOM 3520 O O . ILE A 1 414 ? -25.081 2.249 13.078 1.00 91.12 414 ILE A O 1
ATOM 3524 N N . ASN A 1 415 ? -27.208 2.766 13.587 1.00 84.62 415 ASN A N 1
ATOM 3525 C CA . ASN A 1 415 ? -27.704 2.501 12.247 1.00 84.62 415 ASN A CA 1
ATOM 3526 C C . ASN A 1 415 ? -27.307 3.632 11.290 1.00 84.62 415 ASN A C 1
ATOM 3528 O O . ASN A 1 415 ? -27.592 4.804 11.542 1.00 84.62 415 ASN A O 1
ATOM 3532 N N . VAL A 1 416 ? -26.683 3.268 10.173 1.00 84.31 416 VAL A N 1
ATOM 3533 C CA . VAL A 1 416 ? -26.336 4.186 9.086 1.00 84.31 416 VAL A CA 1
ATOM 3534 C C . VAL A 1 416 ? -27.069 3.712 7.835 1.00 84.31 416 VAL A C 1
ATOM 3536 O O . VAL A 1 416 ? -27.015 2.517 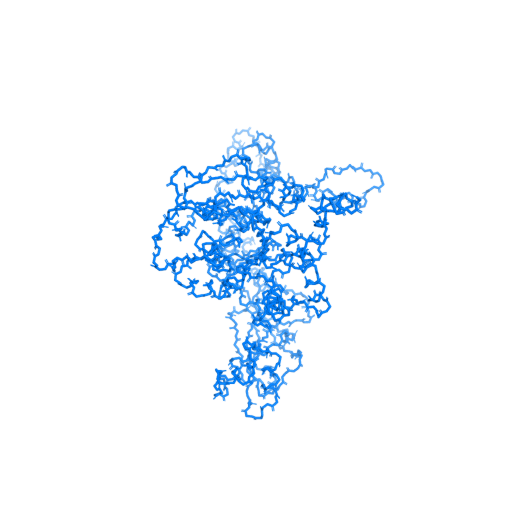7.540 1.00 84.31 416 VAL A O 1
ATOM 3539 N N . PRO A 1 417 ? -27.740 4.600 7.078 1.00 80.38 417 PRO A N 1
ATOM 3540 C CA . PRO A 1 417 ? -28.421 4.186 5.859 1.00 80.38 417 PRO A CA 1
ATOM 3541 C C . PRO A 1 417 ? -27.457 3.533 4.863 1.00 80.38 417 PRO A C 1
ATOM 3543 O O . PRO A 1 417 ? -26.318 3.989 4.695 1.00 80.38 417 PRO A O 1
ATOM 3546 N N . GLU A 1 418 ? -27.942 2.496 4.174 1.00 79.19 418 GLU A N 1
ATOM 3547 C CA . GLU A 1 418 ? -27.198 1.845 3.095 1.00 79.19 418 GLU A CA 1
ATOM 3548 C C . GLU A 1 418 ? -26.750 2.849 2.032 1.00 79.19 418 GLU A C 1
ATOM 3550 O O . GLU A 1 418 ? -27.431 3.838 1.758 1.00 79.19 418 GLU A O 1
ATOM 3555 N N . ILE A 1 419 ? -25.620 2.557 1.388 1.00 82.12 419 ILE A N 1
ATOM 3556 C CA . ILE A 1 419 ? -24.977 3.444 0.414 1.00 82.12 419 ILE A CA 1
ATOM 3557 C C . ILE A 1 419 ? -25.905 3.863 -0.738 1.00 82.12 419 ILE A C 1
ATOM 3559 O O . ILE A 1 419 ? -25.859 5.015 -1.154 1.00 82.12 419 ILE A O 1
ATOM 3563 N N . TYR A 1 420 ? -26.792 2.974 -1.202 1.00 78.62 420 TYR A N 1
ATOM 3564 C CA . TYR A 1 420 ? -27.757 3.261 -2.272 1.00 78.62 420 TYR A CA 1
ATOM 3565 C C . TYR A 1 420 ? -28.812 4.298 -1.872 1.00 78.62 420 TYR A C 1
ATOM 3567 O O . TYR A 1 420 ? -29.351 4.991 -2.728 1.00 78.62 420 TYR A O 1
ATOM 3575 N N . ASN A 1 421 ? -29.072 4.433 -0.571 1.00 80.25 421 ASN A N 1
ATOM 3576 C CA . ASN A 1 421 ? -30.010 5.403 -0.012 1.00 80.25 421 ASN A CA 1
ATOM 3577 C C . ASN A 1 421 ? -29.312 6.714 0.379 1.00 80.25 421 ASN A C 1
ATOM 3579 O O . ASN A 1 421 ? -29.908 7.574 1.031 1.00 80.25 421 ASN A O 1
ATOM 3583 N N . ARG A 1 422 ? -28.030 6.874 0.030 1.00 86.19 422 ARG A N 1
ATOM 3584 C CA . ARG A 1 422 ? -27.266 8.092 0.289 1.00 86.19 422 ARG A CA 1
ATOM 3585 C C . ARG A 1 422 ? -27.179 8.952 -0.961 1.00 86.19 422 ARG A C 1
ATOM 3587 O O . ARG A 1 422 ? -27.106 8.466 -2.084 1.00 86.19 422 ARG A O 1
ATOM 3594 N N . ASN A 1 423 ? -27.093 10.260 -0.742 1.00 86.81 423 ASN A N 1
ATOM 3595 C CA . ASN A 1 423 ? -26.783 11.203 -1.805 1.00 86.81 423 ASN A CA 1
ATOM 3596 C C . ASN A 1 423 ? -25.276 11.172 -2.116 1.00 86.81 423 ASN A C 1
ATOM 3598 O O . ASN A 1 423 ? -24.476 11.839 -1.442 1.00 86.81 423 ASN A O 1
ATOM 3602 N N . ILE A 1 424 ? -24.921 10.350 -3.107 1.00 88.12 424 ILE A N 1
ATOM 3603 C CA . ILE A 1 424 ? -23.571 10.187 -3.646 1.00 88.12 424 ILE A CA 1
ATOM 3604 C C . ILE A 1 424 ? -23.297 11.323 -4.633 1.00 88.12 424 ILE A C 1
ATOM 3606 O O . ILE A 1 424 ? -23.969 11.447 -5.655 1.00 88.12 424 ILE A O 1
ATOM 3610 N N . ILE A 1 425 ? -22.276 12.127 -4.352 1.00 87.12 425 ILE A N 1
ATOM 3611 C CA . ILE A 1 425 ? -21.871 13.246 -5.205 1.00 87.12 425 ILE A CA 1
ATOM 3612 C C . ILE A 1 425 ? -20.497 12.985 -5.817 1.00 87.12 425 ILE A C 1
ATOM 3614 O O . ILE A 1 425 ? -19.620 12.385 -5.190 1.00 87.12 425 ILE A O 1
ATOM 3618 N N . LEU A 1 426 ? -20.308 13.444 -7.055 1.00 83.19 426 LEU A N 1
ATOM 3619 C CA . LEU A 1 426 ? -18.994 13.467 -7.687 1.00 83.19 426 LEU A CA 1
ATOM 3620 C C . LEU A 1 426 ? -18.128 14.506 -6.969 1.00 83.19 426 LEU A C 1
ATOM 3622 O O . LEU A 1 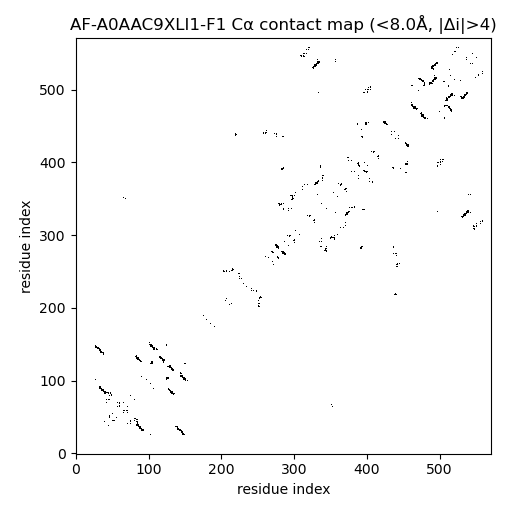426 ? -18.540 15.656 -6.815 1.00 83.19 426 LEU A O 1
ATOM 3626 N N . THR A 1 427 ? -16.931 14.110 -6.551 1.00 74.06 427 THR A N 1
ATOM 3627 C CA . THR A 1 427 ? -15.956 15.015 -5.950 1.00 74.06 427 THR A CA 1
ATOM 3628 C C . THR A 1 427 ? -14.760 15.204 -6.871 1.00 74.06 427 THR A C 1
ATOM 3630 O O . THR A 1 427 ? -14.203 14.247 -7.405 1.00 74.06 427 THR A O 1
ATOM 3633 N N . ASN A 1 428 ? -14.360 16.465 -7.036 1.00 62.50 428 ASN A N 1
ATOM 3634 C CA . ASN A 1 428 ? -13.124 16.844 -7.721 1.00 62.50 428 ASN A CA 1
ATOM 3635 C C . ASN A 1 428 ? -11.962 17.021 -6.729 1.00 62.50 428 ASN A C 1
ATOM 3637 O O . ASN A 1 428 ? -10.870 17.433 -7.120 1.00 62.50 428 ASN A O 1
ATOM 3641 N N . MET A 1 429 ? -12.196 16.750 -5.438 1.00 56.66 429 MET A N 1
ATOM 3642 C CA . MET A 1 429 ? -11.150 16.767 -4.426 1.00 56.66 429 MET A CA 1
ATOM 3643 C C . MET A 1 429 ? -10.252 15.556 -4.661 1.00 56.66 429 MET A C 1
ATOM 3645 O O . MET A 1 429 ? -10.632 14.420 -4.393 1.00 56.66 429 MET A O 1
ATOM 3649 N N . LEU A 1 430 ? -9.064 15.819 -5.197 1.00 54.34 430 LEU A N 1
ATOM 3650 C CA . LEU A 1 430 ? -7.954 14.880 -5.199 1.00 54.34 430 LEU A CA 1
ATOM 3651 C C . LEU A 1 430 ? -7.346 14.895 -3.794 1.00 54.34 430 LEU A C 1
ATOM 3653 O O . LEU A 1 430 ? -6.791 15.928 -3.403 1.00 54.34 430 LEU A O 1
ATOM 3657 N N . PRO A 1 431 ? -7.395 13.798 -3.023 1.00 51.97 431 PRO A N 1
ATOM 3658 C CA . PRO A 1 431 ? -6.461 13.687 -1.932 1.00 51.97 431 PRO A CA 1
ATOM 3659 C C . PRO A 1 431 ? -5.021 13.749 -2.408 1.00 51.97 431 PRO A C 1
ATOM 3661 O O . PRO A 1 431 ? -4.675 13.690 -3.588 1.00 51.97 431 PRO A O 1
ATOM 3664 N N . PHE A 1 432 ? -4.171 13.936 -1.420 1.00 54.66 432 PHE A N 1
ATOM 3665 C CA . PHE A 1 432 ? -2.751 14.157 -1.552 1.00 54.66 432 PHE A CA 1
ATOM 3666 C C . PHE A 1 432 ? -2.044 12.857 -2.003 1.00 54.66 432 PHE A C 1
ATOM 3668 O O . PHE A 1 432 ? -1.346 12.227 -1.221 1.00 54.66 432 PHE A O 1
ATOM 3675 N N . TYR A 1 433 ? -2.233 12.412 -3.253 1.00 57.38 433 TYR A N 1
ATOM 3676 C CA . TYR A 1 433 ? -1.714 11.124 -3.753 1.00 57.38 433 TYR A CA 1
ATOM 3677 C C . TYR A 1 433 ? -0.261 11.197 -4.188 1.00 57.38 433 TYR A C 1
ATOM 3679 O O . TYR A 1 433 ? 0.064 11.134 -5.375 1.00 57.38 433 TYR A O 1
ATOM 3687 N N . LYS A 1 434 ? 0.643 11.347 -3.230 1.00 61.34 434 LYS A N 1
ATOM 3688 C CA . LYS A 1 434 ? 2.075 11.242 -3.517 1.00 61.34 434 LYS A CA 1
ATOM 3689 C C . LYS A 1 434 ? 2.673 9.916 -3.094 1.00 61.34 434 LYS A C 1
ATOM 3691 O O . LYS A 1 434 ? 3.865 9.757 -3.304 1.00 61.34 434 LYS A O 1
ATOM 3696 N N . ASP A 1 435 ? 1.901 8.964 -2.582 1.00 72.56 435 ASP A N 1
ATOM 3697 C CA . ASP A 1 435 ? 2.498 7.746 -2.044 1.00 72.56 435 ASP A CA 1
ATOM 3698 C C . ASP A 1 435 ? 3.080 6.911 -3.183 1.00 72.56 435 ASP A C 1
ATOM 3700 O O . ASP A 1 435 ? 4.264 7.002 -3.503 1.00 72.56 435 ASP A O 1
ATOM 3704 N N . LEU A 1 436 ? 2.249 6.156 -3.899 1.00 81.06 436 LEU A N 1
ATOM 3705 C CA . LEU A 1 436 ? 2.758 5.249 -4.929 1.00 81.06 436 LEU A CA 1
ATOM 3706 C C . LEU A 1 436 ? 3.347 5.985 -6.134 1.00 81.06 436 LEU A C 1
ATOM 3708 O O . LEU A 1 436 ? 4.470 5.690 -6.546 1.00 81.06 436 LEU A O 1
ATOM 3712 N N . THR A 1 437 ? 2.622 6.958 -6.695 1.00 81.56 437 THR A N 1
ATOM 3713 C CA . THR A 1 437 ? 3.127 7.720 -7.853 1.00 81.56 437 THR A CA 1
ATOM 3714 C C . THR A 1 437 ? 4.274 8.664 -7.519 1.00 81.56 437 THR A C 1
ATOM 3716 O O . THR A 1 437 ? 5.056 8.981 -8.418 1.00 81.56 437 THR A O 1
ATOM 3719 N N . GLY A 1 438 ? 4.407 9.099 -6.262 1.00 81.44 438 GLY A N 1
ATOM 3720 C CA . GLY A 1 438 ? 5.584 9.839 -5.822 1.00 81.44 438 GLY A CA 1
ATOM 3721 C C . GLY A 1 438 ? 6.786 8.914 -5.719 1.00 81.44 438 GLY A C 1
ATOM 3722 O O . GLY A 1 438 ? 7.799 9.241 -6.321 1.00 81.44 438 GLY A O 1
ATOM 3723 N N . PHE A 1 439 ? 6.664 7.718 -5.125 1.00 80.25 439 PHE A N 1
ATOM 3724 C CA . PHE A 1 439 ? 7.774 6.750 -5.053 1.00 80.25 439 PHE A CA 1
ATOM 3725 C C . PHE A 1 439 ? 8.339 6.336 -6.418 1.00 80.25 439 PHE A C 1
ATOM 3727 O O . PHE A 1 439 ? 9.494 5.925 -6.509 1.00 80.25 439 PHE A O 1
ATOM 3734 N N . ILE A 1 440 ? 7.545 6.438 -7.487 1.00 85.38 440 ILE A N 1
ATOM 3735 C CA . ILE A 1 440 ? 7.981 6.137 -8.859 1.00 85.38 440 ILE A CA 1
ATOM 3736 C C . ILE A 1 440 ? 8.140 7.381 -9.739 1.00 85.38 440 ILE A C 1
ATOM 3738 O O . ILE A 1 440 ? 8.324 7.240 -10.944 1.00 85.38 440 ILE A O 1
ATOM 3742 N N . ASN A 1 441 ? 8.078 8.589 -9.170 1.00 87.31 441 ASN A N 1
ATOM 3743 C CA . ASN A 1 441 ? 8.244 9.853 -9.892 1.00 87.31 441 ASN A CA 1
ATOM 3744 C C . ASN A 1 441 ? 7.340 9.966 -11.148 1.00 87.31 441 ASN A C 1
ATOM 3746 O O . ASN A 1 441 ? 7.769 10.389 -12.221 1.00 87.31 441 ASN A O 1
ATOM 3750 N N . LEU A 1 442 ? 6.076 9.546 -11.020 1.00 87.31 442 LEU A N 1
ATOM 3751 C CA . LEU A 1 442 ? 5.046 9.636 -12.068 1.00 87.31 442 LEU A CA 1
ATOM 3752 C C . LEU A 1 442 ? 3.860 10.527 -11.683 1.00 87.31 442 LEU A C 1
ATOM 3754 O O . LEU A 1 442 ? 2.948 10.705 -12.489 1.00 87.31 442 LEU A O 1
ATOM 3758 N N . TYR A 1 443 ? 3.856 11.107 -10.480 1.00 83.56 443 TYR A N 1
ATOM 3759 C CA . TYR A 1 443 ? 2.732 11.908 -9.987 1.00 83.56 443 TYR A CA 1
ATOM 3760 C C . TYR A 1 443 ? 2.339 13.048 -10.940 1.00 83.56 443 TYR A C 1
ATOM 3762 O O . TYR A 1 443 ? 1.169 13.199 -11.286 1.00 83.56 443 TYR A O 1
ATOM 3770 N N . SER A 1 444 ? 3.310 13.837 -11.417 1.00 81.56 444 SER A N 1
ATOM 3771 C CA . SER A 1 444 ? 3.061 14.982 -12.312 1.00 81.56 444 SER A CA 1
ATOM 3772 C C . SER A 1 444 ? 2.404 14.580 -13.639 1.00 81.56 444 SER A C 1
ATOM 3774 O O . SER A 1 444 ? 1.650 15.370 -14.214 1.00 81.56 444 SER A O 1
ATOM 3776 N N . PHE A 1 445 ? 2.693 13.365 -14.106 1.00 83.50 445 PHE A N 1
ATOM 3777 C CA . PHE A 1 445 ? 2.177 12.794 -15.338 1.00 83.50 445 PHE A CA 1
ATOM 3778 C C . PHE A 1 445 ? 0.774 12.212 -15.124 1.00 83.50 445 PHE A C 1
ATOM 3780 O O . PHE A 1 445 ? -0.153 12.571 -15.848 1.00 83.50 445 PHE A O 1
ATOM 3787 N N . LEU A 1 446 ? 0.604 11.383 -14.090 1.00 83.25 446 LEU A N 1
ATOM 3788 C CA . LEU A 1 446 ? -0.629 10.633 -13.833 1.00 83.25 446 LEU A CA 1
ATOM 3789 C C . LEU A 1 446 ? -1.737 11.460 -13.177 1.00 83.25 446 LEU A C 1
ATOM 3791 O O . LEU A 1 446 ? -2.902 11.117 -13.338 1.00 83.25 446 LEU A O 1
ATOM 3795 N N . LYS A 1 447 ? -1.426 12.587 -12.520 1.00 75.88 447 LYS A N 1
ATOM 3796 C CA . LYS A 1 447 ? -2.450 13.488 -11.946 1.00 75.88 447 LYS A CA 1
ATOM 3797 C C . LYS A 1 447 ? -3.457 14.031 -12.971 1.00 75.88 447 LYS A C 1
ATOM 3799 O O . LYS A 1 447 ? -4.455 14.621 -12.579 1.00 75.88 447 LYS A O 1
ATOM 3804 N N . LYS A 1 448 ? -3.163 13.906 -14.271 1.00 69.31 448 LYS A N 1
ATOM 3805 C CA . LYS A 1 448 ? -4.046 14.320 -15.372 1.00 69.31 448 LYS A CA 1
ATOM 3806 C C . LYS A 1 448 ? -5.162 13.303 -15.652 1.00 69.31 448 LYS A C 1
ATOM 3808 O O . LYS A 1 448 ? -6.202 13.701 -16.162 1.00 69.31 448 LYS A O 1
ATOM 3813 N N . ASP A 1 449 ? -4.967 12.036 -15.284 1.00 69.06 449 ASP A N 1
ATOM 3814 C CA . ASP A 1 449 ? -5.973 10.966 -15.355 1.00 69.06 449 ASP A CA 1
ATOM 3815 C C . ASP A 1 449 ? -6.827 10.971 -14.074 1.00 69.06 449 ASP A C 1
ATOM 3817 O O . ASP A 1 449 ? -6.751 10.066 -13.241 1.00 69.06 449 ASP A O 1
ATOM 3821 N N . ILE A 1 450 ? -7.612 12.032 -13.869 1.00 64.75 450 ILE A N 1
ATOM 3822 C CA . ILE A 1 450 ? -8.494 12.121 -12.699 1.00 64.75 450 ILE A CA 1
ATOM 3823 C C . ILE A 1 450 ? -9.673 11.169 -12.908 1.00 64.75 450 ILE A C 1
ATOM 3825 O O . ILE A 1 450 ? -10.560 11.418 -13.726 1.00 64.75 450 ILE A O 1
ATOM 3829 N N . GLU A 1 451 ? -9.681 10.063 -12.168 1.00 71.56 451 GLU A N 1
ATOM 3830 C CA . GLU A 1 451 ? -10.835 9.170 -12.116 1.00 71.56 451 GLU A CA 1
ATOM 3831 C C . GLU A 1 451 ? -12.014 9.866 -11.427 1.00 71.56 451 GLU A C 1
ATOM 3833 O O . GLU A 1 451 ? -11.837 10.707 -10.546 1.00 71.56 451 GLU A O 1
ATOM 3838 N N . LYS A 1 452 ? -13.242 9.513 -11.825 1.00 76.25 452 LYS A N 1
ATOM 3839 C CA . LYS A 1 452 ? -14.448 9.995 -11.145 1.00 76.25 452 LYS A CA 1
ATOM 3840 C C . LYS A 1 452 ? -14.479 9.414 -9.733 1.00 76.25 452 LYS A C 1
ATOM 3842 O O . LYS A 1 452 ? -14.702 8.217 -9.562 1.00 76.25 452 LYS A O 1
ATOM 3847 N N . ILE A 1 453 ? -14.242 10.261 -8.737 1.00 80.12 453 ILE A N 1
ATOM 3848 C CA . ILE A 1 453 ? -14.281 9.893 -7.322 1.00 80.12 453 ILE A CA 1
ATOM 3849 C C . ILE A 1 453 ? -15.613 10.355 -6.747 1.00 80.12 453 ILE A C 1
ATOM 3851 O O . ILE A 1 453 ? -16.113 11.431 -7.072 1.00 80.12 453 ILE A O 1
ATOM 3855 N N . TYR A 1 454 ? -16.182 9.536 -5.876 1.00 85.88 454 TYR A N 1
ATOM 3856 C CA . TYR A 1 454 ? -17.470 9.789 -5.255 1.00 85.88 454 TYR A CA 1
ATOM 3857 C C . TYR A 1 454 ? -17.309 9.965 -3.746 1.00 85.88 454 TYR A C 1
ATOM 3859 O O . TYR A 1 454 ? -16.431 9.359 -3.132 1.00 85.88 454 TYR A O 1
ATOM 3867 N N . THR A 1 455 ? -18.163 10.792 -3.150 1.00 89.62 455 THR A N 1
ATOM 3868 C CA . THR A 1 455 ? -18.275 10.959 -1.695 1.00 89.62 455 THR A CA 1
ATOM 3869 C C . THR A 1 455 ? -19.744 11.025 -1.289 1.00 89.62 455 THR A C 1
ATOM 3871 O O . THR A 1 455 ? -20.618 11.327 -2.106 1.00 89.62 455 THR A O 1
ATOM 3874 N N . ILE A 1 456 ? -20.021 10.748 -0.018 1.00 91.12 456 ILE A N 1
ATOM 3875 C CA . ILE A 1 456 ? -21.343 10.933 0.568 1.00 91.12 456 ILE A CA 1
ATOM 3876 C C . ILE A 1 456 ? -21.484 12.367 1.082 1.00 91.12 456 ILE A C 1
ATOM 3878 O O . ILE A 1 456 ? -20.713 12.815 1.929 1.00 91.12 456 ILE A O 1
ATOM 3882 N N . SER A 1 457 ? -22.493 13.082 0.586 1.00 89.88 457 SER A N 1
ATOM 3883 C CA . SER A 1 457 ? -22.801 14.441 1.049 1.00 89.88 457 SER A CA 1
ATOM 3884 C C . SER A 1 457 ? -23.342 14.471 2.492 1.00 89.88 457 SER A C 1
ATOM 3886 O O . SER A 1 457 ? -23.840 13.471 3.016 1.00 89.88 457 SER A O 1
ATOM 3888 N N . GLY A 1 458 ? -23.254 15.641 3.139 1.00 87.31 458 GLY A N 1
ATOM 3889 C CA . GLY A 1 458 ? -23.799 15.885 4.485 1.00 87.31 458 GLY A CA 1
ATOM 3890 C C . GLY A 1 458 ? -22.821 15.693 5.652 1.00 87.31 458 GLY A C 1
ATOM 3891 O O . GLY A 1 458 ? -23.222 15.842 6.803 1.00 87.31 458 GLY A O 1
ATOM 3892 N N . TYR A 1 459 ? -21.546 15.405 5.374 1.00 88.50 459 TYR A N 1
ATOM 3893 C CA . TYR A 1 459 ? -20.507 15.141 6.380 1.00 88.50 459 TYR A CA 1
ATOM 3894 C C . TYR A 1 459 ? -19.457 16.260 6.507 1.00 88.50 459 TYR A C 1
ATOM 3896 O O . TYR A 1 459 ? -18.277 16.016 6.717 1.00 88.50 459 TYR A O 1
ATOM 3904 N N . ASN A 1 460 ? -19.886 17.517 6.417 1.00 87.56 460 ASN A N 1
ATOM 3905 C CA . ASN A 1 460 ? -19.039 18.711 6.551 1.00 87.56 460 ASN A CA 1
ATOM 3906 C C . ASN A 1 460 ? -19.412 19.562 7.786 1.00 87.56 460 ASN A C 1
ATOM 3908 O O . ASN A 1 460 ? -19.231 20.788 7.810 1.00 87.56 460 ASN A O 1
ATOM 3912 N N . ASN A 1 461 ? -19.972 18.914 8.809 1.00 89.81 461 ASN A N 1
ATOM 3913 C CA . ASN A 1 461 ? -20.652 19.544 9.939 1.00 89.81 461 ASN A CA 1
ATOM 3914 C C . ASN A 1 461 ? -19.817 19.535 11.228 1.00 89.81 461 ASN A C 1
ATOM 3916 O O . ASN A 1 461 ? -20.328 19.287 12.315 1.00 89.81 461 ASN A O 1
ATOM 3920 N N . TYR A 1 462 ? -18.529 19.857 11.113 1.00 93.25 462 TYR A N 1
ATOM 3921 C CA . TYR A 1 462 ? -17.584 19.899 12.229 1.00 93.25 462 TYR A CA 1
ATOM 3922 C C . TYR A 1 462 ? -16.700 21.151 12.191 1.00 93.25 462 TYR A C 1
ATOM 3924 O O . TYR A 1 462 ? -16.573 21.811 11.159 1.00 93.25 462 TYR A O 1
ATOM 3932 N N . ASN A 1 463 ? -16.082 21.450 13.330 1.00 94.31 463 ASN A N 1
ATOM 3933 C CA . ASN A 1 463 ? -15.063 22.468 13.533 1.00 94.31 463 ASN A CA 1
ATOM 3934 C C . ASN A 1 463 ? -13.826 21.809 14.150 1.00 94.31 463 ASN A C 1
ATOM 3936 O O . ASN A 1 463 ? -13.936 21.030 15.099 1.00 94.31 463 ASN A O 1
ATOM 3940 N N . ILE A 1 464 ? -12.648 22.145 13.628 1.00 94.00 464 ILE A N 1
ATOM 3941 C CA . ILE A 1 464 ? -11.378 21.767 14.250 1.00 94.00 464 ILE A CA 1
ATOM 3942 C C . ILE A 1 464 ? -11.130 22.719 15.421 1.00 94.00 464 ILE A C 1
ATOM 3944 O O . ILE A 1 464 ? -11.126 23.934 15.241 1.00 94.00 464 ILE A O 1
ATOM 3948 N N . ILE A 1 465 ? -10.962 22.157 16.614 1.00 94.62 465 ILE A N 1
ATOM 3949 C CA . ILE A 1 465 ? -10.759 22.890 17.869 1.00 94.62 465 ILE A CA 1
ATOM 3950 C C . ILE A 1 465 ? -9.274 22.941 18.233 1.00 94.62 465 ILE A C 1
ATOM 3952 O O . ILE A 1 465 ? -8.788 23.962 18.707 1.00 94.62 465 ILE A O 1
ATOM 3956 N N . GLU A 1 466 ? -8.548 21.848 17.990 1.00 93.00 466 GLU A N 1
ATOM 3957 C CA . GLU A 1 466 ? -7.109 21.744 18.237 1.00 93.00 466 GLU A CA 1
ATOM 3958 C C . GLU A 1 466 ? -6.431 21.036 17.062 1.00 93.00 466 GLU A C 1
ATOM 3960 O O . GLU A 1 466 ? -6.985 20.092 16.494 1.00 93.00 466 GLU A O 1
ATOM 3965 N N . GLY A 1 467 ? -5.213 21.472 16.733 1.00 87.19 467 GLY A N 1
ATOM 3966 C CA . GLY A 1 467 ? -4.413 20.927 15.640 1.00 87.19 467 GLY A CA 1
ATOM 3967 C C . GLY A 1 467 ? -4.711 21.581 14.291 1.00 87.19 467 GLY A C 1
ATOM 3968 O O . GLY A 1 467 ? -5.781 22.128 14.050 1.00 87.19 467 GLY A O 1
ATOM 3969 N N . THR A 1 468 ? -3.729 21.547 13.394 1.00 77.25 468 THR A N 1
ATOM 3970 C CA . THR A 1 468 ? -3.859 22.113 12.036 1.00 77.25 468 THR A CA 1
ATOM 3971 C C . THR A 1 468 ? -3.574 21.083 10.954 1.00 77.25 468 THR A C 1
ATOM 3973 O O . THR A 1 468 ? -4.014 21.233 9.816 1.00 77.25 468 THR A O 1
ATOM 3976 N N . ASN A 1 469 ? -2.864 20.009 11.306 1.00 76.38 469 ASN A N 1
ATOM 3977 C CA . ASN A 1 469 ? -2.496 18.950 10.385 1.00 76.38 469 ASN A CA 1
ATOM 3978 C C . ASN A 1 469 ? -3.153 17.622 10.782 1.00 76.38 469 ASN A C 1
ATOM 3980 O O . ASN A 1 469 ? -2.567 16.814 11.511 1.00 76.38 469 ASN A O 1
ATOM 3984 N N . VAL A 1 470 ? -4.337 17.378 10.215 1.00 68.06 470 VAL A N 1
ATOM 3985 C CA . VAL A 1 470 ? -5.107 16.124 10.338 1.00 68.06 470 VAL A CA 1
ATOM 3986 C C . VAL A 1 470 ? -4.314 14.872 9.970 1.00 68.06 470 VAL A C 1
ATOM 3988 O O . VAL A 1 470 ? -4.662 13.779 10.407 1.00 68.06 470 VAL A O 1
ATOM 3991 N N . PHE A 1 471 ? -3.209 15.008 9.234 1.00 66.19 471 PHE A N 1
ATOM 3992 C CA . PHE A 1 471 ? -2.411 13.889 8.746 1.00 66.19 471 PHE A CA 1
ATOM 3993 C C . PHE A 1 471 ? -1.345 13.425 9.740 1.00 66.19 471 PHE A C 1
ATOM 3995 O O . PHE A 1 471 ? -1.104 12.222 9.841 1.00 66.19 471 PHE A O 1
ATOM 4002 N N . SER A 1 472 ? -0.762 14.322 10.543 1.00 68.50 472 SER A N 1
ATOM 4003 C CA . SER A 1 472 ? 0.415 13.995 11.376 1.00 68.50 472 SER A CA 1
ATOM 4004 C C . SER A 1 472 ? 0.354 14.444 12.840 1.00 68.50 472 SER A C 1
ATOM 4006 O O . SER A 1 472 ? 1.222 14.060 13.635 1.00 68.50 472 SER A O 1
ATOM 4008 N N . GLN A 1 473 ? -0.632 15.261 13.210 1.00 79.56 473 GLN A N 1
ATOM 4009 C CA . GLN A 1 473 ? -0.750 15.836 14.549 1.00 79.56 473 GLN A CA 1
ATOM 4010 C C . GLN A 1 473 ? -1.930 15.245 15.320 1.00 79.56 473 GLN A C 1
ATOM 4012 O O . GLN A 1 473 ? -2.754 14.514 14.772 1.00 79.56 473 GLN A O 1
ATOM 4017 N N . TYR A 1 474 ? -1.962 15.552 16.619 1.00 90.62 474 TYR A N 1
ATOM 4018 C CA . TYR A 1 474 ? -3.197 15.445 17.385 1.00 90.62 474 TYR A CA 1
ATOM 4019 C C . TYR A 1 474 ? -4.210 16.425 16.795 1.00 90.62 474 TYR A C 1
ATOM 4021 O O . TYR A 1 474 ? -3.853 17.576 16.537 1.00 90.62 474 TYR A O 1
ATOM 4029 N N . VAL A 1 475 ? -5.434 15.961 16.568 1.00 93.81 475 VAL A N 1
ATOM 4030 C CA . VAL A 1 475 ? -6.539 16.818 16.141 1.00 93.81 475 VAL A CA 1
ATOM 4031 C C . VAL A 1 475 ? -7.746 16.546 17.011 1.00 93.81 475 VAL A C 1
ATOM 4033 O O . VAL A 1 475 ? -8.141 15.395 17.163 1.00 93.81 475 VAL A O 1
ATOM 4036 N N . LEU A 1 476 ? -8.344 17.614 17.526 1.00 95.31 476 LEU A N 1
ATOM 4037 C CA . LEU A 1 476 ? -9.614 17.585 18.237 1.00 95.31 476 LEU A CA 1
ATOM 4038 C C . LEU A 1 476 ? -10.662 18.289 17.385 1.00 95.31 476 LEU A C 1
ATOM 4040 O O . LEU A 1 476 ? -10.451 19.422 16.950 1.00 95.31 476 LEU A O 1
ATOM 4044 N N . VAL A 1 477 ? -11.807 17.647 17.191 1.00 95.50 477 VAL A N 1
ATOM 4045 C CA . VAL A 1 477 ? -12.951 18.232 16.496 1.00 95.50 477 VAL A CA 1
ATOM 4046 C C . VAL A 1 477 ? -14.204 18.175 17.352 1.00 95.50 477 VAL A C 1
ATOM 4048 O O . VAL A 1 477 ? -14.407 17.260 18.155 1.00 95.50 477 VAL A O 1
ATOM 4051 N N . LYS A 1 478 ? -15.071 19.160 17.133 1.00 95.12 478 LYS A N 1
ATOM 4052 C CA . LYS A 1 478 ? -16.431 19.192 17.662 1.00 95.12 478 LYS A CA 1
ATOM 4053 C C . LYS A 1 478 ? -17.410 19.520 16.542 1.00 95.12 478 LYS A C 1
ATOM 4055 O O . LYS A 1 478 ? -17.036 20.221 15.600 1.00 95.12 478 LYS A O 1
ATOM 4060 N N . PRO A 1 479 ? -18.651 19.041 16.622 1.00 92.06 479 PRO A N 1
ATOM 4061 C CA . PRO A 1 479 ? -19.653 19.339 15.618 1.00 92.06 479 PRO A CA 1
ATOM 4062 C C . PRO A 1 479 ? -20.021 20.831 15.591 1.00 92.06 479 PRO A C 1
ATOM 4064 O O . PRO A 1 479 ? -19.835 21.559 16.571 1.00 92.06 479 PRO A O 1
ATOM 4067 N N . LYS A 1 480 ? -20.552 21.306 14.459 1.00 92.19 480 LYS A N 1
ATOM 4068 C CA . LYS A 1 480 ? -21.134 22.658 14.365 1.00 92.19 480 LYS A CA 1
ATOM 4069 C C . LYS A 1 480 ? -22.393 22.752 15.240 1.00 92.19 480 LYS A C 1
ATOM 4071 O O . LYS A 1 480 ? -23.062 21.748 15.478 1.00 92.19 480 LYS A O 1
ATOM 4076 N N . LEU A 1 481 ? -22.734 23.958 15.702 1.00 83.75 481 LEU A N 1
ATOM 4077 C CA . LEU A 1 481 ? -23.948 24.191 16.499 1.00 83.75 481 LEU A CA 1
ATOM 4078 C C . LEU A 1 481 ? -25.204 23.670 15.772 1.00 83.75 481 LEU A C 1
ATOM 4080 O O . LEU A 1 481 ? -25.298 23.781 14.551 1.00 83.75 481 LEU A O 1
ATOM 4084 N N . ASN A 1 482 ? -26.165 23.136 16.535 1.00 79.00 482 ASN A N 1
ATOM 4085 C CA . ASN A 1 482 ? -27.458 22.615 16.056 1.00 79.00 482 ASN A CA 1
ATOM 4086 C C . ASN A 1 482 ? -27.376 21.446 15.056 1.00 79.00 482 ASN A C 1
ATOM 4088 O O . ASN A 1 482 ? -28.275 21.258 14.237 1.00 79.00 482 ASN A O 1
ATOM 4092 N N . THR A 1 483 ? -26.315 20.647 15.115 1.00 82.25 483 THR A N 1
ATOM 4093 C CA . THR A 1 483 ? -26.200 19.415 14.326 1.00 82.25 483 THR A CA 1
ATOM 4094 C C . THR A 1 483 ? -26.643 18.217 15.160 1.00 82.25 483 THR A C 1
ATOM 4096 O O . THR A 1 483 ? -26.336 18.122 16.349 1.00 82.25 483 THR A O 1
ATOM 4099 N N . ASN A 1 484 ? -27.401 17.306 14.549 1.00 85.62 484 ASN A N 1
ATOM 4100 C CA . ASN A 1 484 ? -27.784 16.066 15.212 1.00 85.62 484 ASN A CA 1
ATOM 4101 C C . ASN A 1 484 ? -26.578 15.121 15.223 1.00 85.62 484 ASN A C 1
ATOM 4103 O O . ASN A 1 484 ? -26.092 14.733 14.160 1.00 85.62 484 ASN A O 1
ATOM 4107 N N . VAL A 1 485 ? -26.096 14.783 16.414 1.00 91.38 485 VAL A N 1
ATOM 4108 C CA . VAL A 1 485 ? -24.880 13.995 16.616 1.00 91.38 485 VAL A CA 1
ATOM 4109 C C . VAL A 1 485 ? -25.112 12.907 17.644 1.00 91.38 485 VAL A C 1
ATOM 4111 O O . VAL A 1 485 ? -25.986 12.990 18.504 1.00 91.38 485 VAL A O 1
ATOM 4114 N N . ILE A 1 486 ? -24.273 11.886 17.582 1.00 93.44 486 ILE A N 1
ATOM 4115 C CA . ILE A 1 486 ? -24.212 10.841 18.588 1.00 93.44 486 ILE A CA 1
ATOM 4116 C C . ILE A 1 486 ? -23.574 11.439 19.832 1.00 93.44 486 ILE A C 1
ATOM 4118 O O . ILE A 1 486 ? -22.443 11.926 19.786 1.00 93.44 486 ILE A O 1
ATOM 4122 N N . ASN A 1 487 ? -24.286 11.370 20.955 1.00 94.06 487 ASN A N 1
ATOM 4123 C CA . ASN A 1 487 ? -23.790 11.835 22.244 1.00 94.06 487 ASN A CA 1
ATOM 4124 C C . ASN A 1 487 ? -22.775 10.847 22.852 1.00 94.06 487 ASN A C 1
ATOM 4126 O O . ASN A 1 487 ? -23.015 10.260 23.903 1.00 94.06 487 ASN A O 1
ATOM 4130 N N . ARG A 1 488 ? -21.673 10.618 22.134 1.00 96.25 488 ARG A N 1
ATOM 4131 C CA . ARG A 1 488 ? -20.500 9.839 22.540 1.00 96.25 488 ARG A CA 1
ATOM 4132 C C . ARG A 1 488 ? -19.254 10.549 22.016 1.00 96.25 488 ARG A C 1
ATOM 4134 O O . ARG A 1 488 ? -19.268 11.090 20.911 1.00 96.25 488 ARG A O 1
ATOM 4141 N N . LYS A 1 489 ? -18.172 10.512 22.782 1.00 98.12 489 LYS A N 1
ATOM 4142 C CA . LYS A 1 489 ? -16.845 10.989 22.406 1.00 98.12 489 LYS A CA 1
ATOM 4143 C C . LYS A 1 489 ? -16.031 9.849 21.804 1.00 98.12 489 LYS A C 1
ATOM 4145 O O . LYS A 1 489 ? -15.929 8.772 22.390 1.00 98.12 489 LYS A O 1
ATOM 4150 N N . LEU A 1 490 ? -15.413 10.106 20.661 1.00 98.44 490 LEU A N 1
ATOM 4151 C CA . LEU A 1 490 ? -14.574 9.151 19.948 1.00 98.44 490 LEU A CA 1
ATOM 4152 C C . LEU A 1 490 ? -13.099 9.549 20.050 1.00 98.44 490 LEU A C 1
ATOM 4154 O O . LEU A 1 490 ? -12.746 10.695 19.789 1.00 98.44 490 LEU A O 1
ATOM 4158 N N . PHE A 1 491 ? -12.220 8.598 20.345 1.00 98.31 491 PHE A N 1
ATOM 4159 C CA . PHE A 1 491 ? -10.777 8.763 20.193 1.00 98.31 491 PHE A CA 1
ATOM 4160 C C . PHE A 1 491 ? -10.248 7.755 19.174 1.00 98.31 491 PHE A C 1
ATOM 4162 O O . PHE A 1 491 ? -10.424 6.550 19.330 1.00 98.31 491 PHE A O 1
ATOM 4169 N N . VAL A 1 492 ? -9.598 8.242 18.123 1.00 97.88 492 VAL A N 1
ATOM 4170 C CA . VAL A 1 492 ? -9.124 7.436 17.000 1.00 97.88 492 VAL A CA 1
ATOM 4171 C C . VAL A 1 492 ? -7.599 7.364 17.017 1.00 97.88 492 VAL A C 1
ATOM 4173 O O . VAL A 1 492 ? -6.912 8.347 16.722 1.00 97.88 492 VAL A O 1
ATOM 4176 N N . ILE A 1 493 ? -7.071 6.183 17.334 1.00 97.19 493 ILE A N 1
ATOM 4177 C CA . ILE A 1 493 ? -5.661 5.827 17.153 1.00 97.19 493 ILE A CA 1
ATOM 4178 C C . ILE A 1 493 ? -5.542 5.234 15.752 1.00 97.19 493 ILE A C 1
ATOM 4180 O O . ILE A 1 493 ? -6.155 4.210 15.479 1.00 97.19 493 ILE A O 1
ATOM 4184 N N . ARG A 1 494 ? -4.812 5.883 14.844 1.00 94.12 494 ARG A N 1
ATOM 4185 C CA . ARG A 1 494 ? -4.956 5.598 13.406 1.00 94.12 494 ARG A CA 1
ATOM 4186 C C . ARG A 1 494 ? -3.671 5.644 12.599 1.00 94.12 494 ARG A C 1
ATOM 4188 O O . ARG A 1 494 ? -2.681 6.235 13.042 1.00 94.12 494 ARG A O 1
ATOM 4195 N N . ASP A 1 495 ? -3.728 5.137 11.370 1.00 91.62 495 ASP A N 1
ATOM 4196 C CA . ASP A 1 495 ? -2.720 5.382 10.337 1.00 91.62 495 ASP A CA 1
ATOM 4197 C C . ASP A 1 495 ? -3.221 6.386 9.272 1.00 91.62 495 ASP A C 1
ATOM 4199 O O . ASP A 1 495 ? -3.918 7.351 9.601 1.00 91.62 495 ASP A O 1
ATOM 4203 N N . SER A 1 496 ? -2.781 6.295 8.019 1.00 90.12 496 SER A N 1
ATOM 4204 C CA . SER A 1 496 ? -3.227 7.180 6.941 1.00 90.12 496 SER A CA 1
ATOM 4205 C C . SER A 1 496 ? -4.572 6.780 6.316 1.00 90.12 496 SER A C 1
ATOM 4207 O O . SER A 1 496 ? -5.198 7.626 5.679 1.00 90.12 496 SER A O 1
ATOM 4209 N N . PHE A 1 497 ? -5.085 5.564 6.528 1.00 91.88 497 PHE A N 1
ATOM 4210 C CA . PHE A 1 497 ? -6.360 5.117 5.957 1.00 91.88 497 PHE A CA 1
ATOM 4211 C C . PHE A 1 497 ? -7.560 5.857 6.545 1.00 91.88 497 PHE A C 1
ATOM 4213 O O . PHE A 1 497 ? -8.452 6.268 5.797 1.00 91.88 497 PHE A O 1
ATOM 4220 N N . SER A 1 498 ? -7.563 6.147 7.847 1.00 91.38 498 SER A N 1
ATOM 4221 C CA . SER A 1 498 ? -8.633 6.955 8.457 1.00 91.38 498 SER A CA 1
ATOM 4222 C C . SER A 1 498 ? -8.757 8.389 7.909 1.00 91.38 498 SER A C 1
ATOM 4224 O O . SER A 1 498 ? -9.768 9.043 8.163 1.00 91.38 498 SER A O 1
ATOM 4226 N N . GLN A 1 499 ? -7.795 8.901 7.127 1.00 89.62 499 GLN A N 1
ATOM 4227 C CA . GLN A 1 499 ? -7.867 10.257 6.561 1.00 89.62 499 GLN A CA 1
ATOM 4228 C C . GLN A 1 499 ? -9.119 10.458 5.702 1.00 89.62 499 GLN A C 1
ATOM 4230 O O . GLN A 1 499 ? -9.786 11.484 5.808 1.00 89.62 499 GLN A O 1
ATOM 4235 N N . ALA A 1 500 ? -9.476 9.461 4.890 1.00 90.56 500 ALA A N 1
ATOM 4236 C CA . ALA A 1 500 ? -10.688 9.501 4.074 1.00 90.56 500 ALA A CA 1
ATOM 4237 C C . ALA A 1 500 ? -11.971 9.256 4.897 1.00 90.56 500 ALA A C 1
ATOM 4239 O O . ALA A 1 500 ? -13.063 9.541 4.416 1.00 90.56 500 ALA A O 1
ATOM 4240 N N . MET A 1 501 ? -11.850 8.768 6.139 1.00 93.00 501 MET A N 1
ATOM 4241 C CA . MET A 1 501 ? -12.963 8.618 7.087 1.00 93.00 501 MET A CA 1
ATOM 4242 C C . MET A 1 501 ? -13.195 9.868 7.943 1.00 93.00 501 MET A C 1
ATOM 4244 O O . MET A 1 501 ? -14.227 9.970 8.607 1.00 93.00 501 MET A O 1
ATOM 4248 N N . PHE A 1 502 ? -12.234 10.796 7.960 1.00 92.81 502 PHE A N 1
ATOM 4249 C CA . PHE A 1 502 ? -12.183 11.907 8.906 1.00 92.81 502 PHE A CA 1
ATOM 4250 C C . PHE A 1 502 ? -13.471 12.732 8.918 1.00 92.81 502 PHE A C 1
ATOM 4252 O O . PHE A 1 502 ? -14.017 12.982 9.986 1.00 92.81 502 PHE A O 1
ATOM 4259 N N . GLU A 1 503 ? -13.991 13.115 7.752 1.00 91.25 503 GLU A N 1
ATOM 4260 C CA . GLU A 1 503 ? -15.226 13.903 7.631 1.00 91.25 503 GLU A CA 1
ATOM 4261 C C . GLU A 1 503 ? -16.453 13.160 8.187 1.00 91.25 503 GLU A C 1
ATOM 4263 O O . GLU A 1 503 ? -17.273 13.739 8.913 1.00 91.25 503 GLU A O 1
ATOM 4268 N N . TYR A 1 504 ? -16.539 11.856 7.901 1.00 93.69 504 TYR A N 1
ATOM 4269 C CA . TYR A 1 504 ? -17.640 10.999 8.334 1.00 93.69 504 TYR A CA 1
ATOM 4270 C C . TYR A 1 504 ? -17.665 10.840 9.851 1.00 93.69 504 TYR A C 1
ATOM 4272 O O . TYR A 1 504 ? -18.696 11.069 10.483 1.00 93.69 504 TYR A O 1
ATOM 4280 N N . LEU A 1 505 ? -16.516 10.517 10.447 1.00 95.00 505 LEU A N 1
ATOM 4281 C CA . LEU A 1 505 ? -16.372 10.387 11.895 1.00 95.00 505 LEU A CA 1
ATOM 4282 C C . LEU A 1 505 ? -16.572 11.742 12.593 1.00 95.00 505 LEU A C 1
ATOM 4284 O O . LEU A 1 505 ? -17.373 11.848 13.519 1.00 95.00 505 LEU A O 1
ATOM 4288 N N . SER A 1 506 ? -15.931 12.804 12.101 1.00 94.62 506 SER A N 1
ATOM 4289 C CA . SER A 1 506 ? -15.952 14.137 12.724 1.00 94.62 506 SER A CA 1
ATOM 4290 C C . SER A 1 506 ? -17.334 14.777 12.764 1.00 94.62 506 SER A C 1
ATOM 4292 O O . SER A 1 506 ? -17.625 15.531 13.687 1.00 94.62 506 SER A O 1
ATOM 4294 N N . SER A 1 507 ? -18.189 14.486 11.781 1.00 93.56 507 SER A N 1
ATOM 4295 C CA . SER A 1 507 ? -19.561 15.009 11.754 1.00 93.56 507 SER A CA 1
ATOM 4296 C C . SER A 1 507 ? -20.561 14.144 12.526 1.00 93.56 507 SER A C 1
ATOM 4298 O O . SER A 1 507 ? -21.715 14.539 12.650 1.00 93.56 507 SER A O 1
ATOM 4300 N N . SER A 1 508 ? -20.163 12.953 12.986 1.00 94.06 508 SER A N 1
ATOM 4301 C CA . SER A 1 508 ? -21.084 11.988 13.601 1.00 94.06 508 SER A CA 1
ATOM 4302 C C . SER A 1 508 ? -21.114 12.083 15.126 1.00 94.06 508 SER A C 1
ATOM 4304 O O . SER A 1 508 ? -22.170 11.904 15.723 1.00 94.06 508 SER A O 1
ATOM 4306 N N . PHE A 1 509 ? -19.978 12.352 15.768 1.00 95.62 509 PHE A N 1
ATOM 4307 C CA . PHE A 1 509 ? -19.829 12.286 17.226 1.00 95.62 509 PHE A CA 1
ATOM 4308 C C . PHE A 1 509 ? -19.865 13.676 17.878 1.00 95.62 509 PHE A C 1
ATOM 4310 O O . PHE A 1 509 ? -19.457 14.666 17.272 1.00 95.62 509 PHE A O 1
ATOM 4317 N N . SER A 1 510 ? -20.308 13.753 19.138 1.00 95.88 510 SER A N 1
ATOM 4318 C CA . SER A 1 510 ? -20.311 14.999 19.924 1.00 95.88 510 SER A CA 1
ATOM 4319 C C . SER A 1 510 ? -18.901 15.549 20.168 1.00 95.88 510 SER A C 1
ATOM 4321 O O . SER A 1 510 ? -18.719 16.750 20.381 1.00 95.88 510 SER A O 1
ATOM 4323 N N . GLN A 1 511 ? -17.895 14.678 20.085 1.00 96.94 511 GLN A N 1
ATOM 4324 C CA . GLN A 1 511 ? -16.481 15.014 20.012 1.00 96.94 511 GLN A CA 1
ATOM 4325 C C . GLN A 1 511 ? -15.730 13.876 19.316 1.00 96.94 511 GLN A C 1
ATOM 4327 O O . GLN A 1 511 ? -16.009 12.706 19.582 1.00 96.94 511 GLN A O 1
ATOM 4332 N N . ALA A 1 512 ? -14.743 14.202 18.483 1.00 96.94 512 ALA A N 1
ATOM 4333 C CA . ALA A 1 512 ? -13.786 13.215 17.996 1.00 96.94 512 ALA A CA 1
ATOM 4334 C C . ALA A 1 512 ? -12.349 13.734 18.123 1.00 96.94 512 ALA A C 1
ATOM 4336 O O . ALA A 1 512 ? -12.063 14.893 17.825 1.00 96.94 512 ALA A O 1
ATOM 4337 N N . SER A 1 513 ? -11.441 12.868 18.552 1.00 96.38 513 SER A N 1
ATOM 4338 C CA . SER A 1 513 ? -10.012 13.150 18.644 1.00 96.38 513 SER A CA 1
ATOM 4339 C C . SER A 1 513 ? -9.240 12.150 17.798 1.00 96.38 513 SER A C 1
ATOM 4341 O O . SER A 1 513 ? -9.582 10.973 17.766 1.00 96.38 513 SER A O 1
ATOM 4343 N N . TYR A 1 514 ? -8.190 12.598 17.120 1.00 96.06 514 TYR A N 1
ATOM 4344 C CA . TYR A 1 514 ? -7.413 11.777 16.196 1.00 96.06 514 TYR A CA 1
ATOM 4345 C C . TYR A 1 514 ? -5.939 11.864 16.527 1.00 96.06 514 TYR A C 1
ATOM 4347 O O . TYR A 1 514 ? -5.384 12.953 16.697 1.00 96.06 514 TYR A O 1
ATOM 4355 N N . ARG A 1 515 ? -5.278 10.710 16.538 1.00 94.75 515 ARG A N 1
ATOM 4356 C CA . ARG A 1 515 ? -3.850 10.625 16.797 1.00 94.75 515 ARG A CA 1
ATOM 4357 C C . ARG A 1 515 ? -3.196 9.577 15.918 1.00 94.75 515 ARG A C 1
ATOM 4359 O O . ARG A 1 515 ? -3.646 8.438 15.848 1.00 94.75 515 ARG A O 1
ATOM 4366 N N . HIS A 1 516 ? -2.106 9.968 15.260 1.00 93.12 516 HIS A N 1
ATOM 4367 C CA . HIS A 1 516 ? -1.287 9.009 14.530 1.00 93.12 516 HIS A CA 1
ATOM 4368 C C . HIS A 1 516 ? -0.710 7.976 15.504 1.00 93.12 516 HIS A C 1
ATOM 4370 O O . HIS A 1 516 ? -0.131 8.346 16.528 1.00 93.12 516 HIS A O 1
ATOM 4376 N N . ILE A 1 517 ? -0.832 6.704 15.146 1.00 93.00 517 ILE A N 1
ATOM 4377 C CA . ILE A 1 517 ? -0.457 5.532 15.939 1.00 93.00 517 ILE A CA 1
ATOM 4378 C C . ILE A 1 517 ? 0.979 5.628 16.498 1.00 93.00 517 ILE A C 1
ATOM 4380 O O . ILE A 1 517 ? 1.210 5.434 17.688 1.00 93.00 517 ILE A O 1
ATOM 4384 N N . ASP A 1 518 ? 1.941 6.076 15.688 1.00 89.25 518 ASP A N 1
ATOM 4385 C CA . ASP A 1 518 ? 3.347 6.215 16.106 1.00 89.25 518 ASP A CA 1
ATOM 4386 C C . ASP A 1 518 ? 3.612 7.377 17.099 1.00 89.25 518 ASP A C 1
ATOM 4388 O O . ASP A 1 518 ? 4.734 7.543 17.572 1.00 89.25 518 ASP A O 1
ATOM 4392 N N . ARG A 1 519 ? 2.617 8.227 17.398 1.00 91.44 519 ARG A N 1
ATOM 4393 C CA . ARG A 1 519 ? 2.741 9.398 18.300 1.00 91.44 519 ARG A CA 1
ATOM 4394 C C . ARG A 1 519 ? 1.739 9.402 19.455 1.00 91.44 519 ARG A C 1
ATOM 4396 O O . ARG A 1 519 ? 1.669 10.391 20.196 1.00 91.44 519 ARG A O 1
ATOM 4403 N N . TYR A 1 520 ? 0.949 8.340 19.569 1.00 93.38 520 TYR A N 1
ATOM 4404 C CA . TYR A 1 520 ? -0.057 8.184 20.608 1.00 93.38 520 TYR A CA 1
ATOM 4405 C C . TYR A 1 520 ? 0.566 8.153 22.007 1.00 93.38 520 TYR A C 1
ATOM 4407 O O . TYR A 1 520 ? 1.650 7.602 22.205 1.00 93.38 520 TYR A O 1
ATOM 4415 N N . LYS A 1 521 ? -0.124 8.774 22.970 1.00 93.62 521 LYS A N 1
ATOM 4416 C CA . LYS A 1 521 ? 0.241 8.763 24.390 1.00 93.62 521 LYS A CA 1
ATOM 4417 C C . LYS A 1 521 ? -0.998 8.519 25.247 1.00 93.62 521 LYS A C 1
ATOM 4419 O O . LYS A 1 521 ? -2.011 9.184 25.059 1.00 93.62 521 LYS A O 1
ATOM 4424 N N . ASN A 1 522 ? -0.881 7.669 26.266 1.00 94.56 522 ASN A N 1
ATOM 4425 C CA . ASN A 1 522 ? -1.977 7.351 27.193 1.00 94.56 522 ASN A CA 1
ATOM 4426 C C . ASN A 1 522 ? -2.596 8.572 27.882 1.00 94.56 522 ASN A C 1
ATOM 4428 O O . ASN A 1 522 ? -3.802 8.603 28.115 1.00 94.56 522 ASN A O 1
ATOM 4432 N N . SER A 1 523 ? -1.800 9.611 28.157 1.00 93.00 523 SER A N 1
ATOM 4433 C CA . SER A 1 523 ? -2.286 10.864 28.748 1.00 93.00 523 SER A CA 1
ATOM 4434 C C . SER A 1 523 ? -3.376 11.544 27.912 1.00 93.00 523 SER A C 1
ATOM 4436 O O . SER A 1 523 ? -4.139 12.346 28.435 1.00 93.00 523 SER A O 1
ATOM 4438 N N . GLU A 1 524 ? -3.455 11.242 26.616 1.00 93.81 524 GLU A N 1
ATOM 4439 C CA . GLU A 1 524 ? -4.470 11.782 25.709 1.00 93.81 524 GLU A CA 1
ATOM 4440 C C . GLU A 1 524 ? -5.829 11.113 25.936 1.00 93.81 524 GLU A C 1
ATOM 4442 O O . GLU A 1 524 ? -6.844 11.801 25.911 1.00 93.81 524 GLU A O 1
ATOM 4447 N N . ILE A 1 525 ? -5.860 9.817 26.266 1.00 95.50 525 ILE A N 1
ATOM 4448 C CA . ILE A 1 525 ? -7.092 9.141 26.705 1.00 95.50 525 ILE A CA 1
ATOM 4449 C C . ILE A 1 525 ? -7.573 9.714 28.036 1.00 95.50 525 ILE A C 1
ATOM 4451 O O . ILE A 1 525 ? -8.764 9.971 28.185 1.00 95.50 525 ILE A O 1
ATOM 4455 N N . ILE A 1 526 ? -6.656 9.980 28.972 1.00 93.69 526 ILE A N 1
ATOM 4456 C CA . ILE A 1 526 ? -6.991 10.599 30.264 1.00 93.69 526 ILE A CA 1
ATOM 4457 C C . ILE A 1 526 ? -7.556 12.015 30.056 1.00 93.69 526 ILE A C 1
ATOM 4459 O O . ILE A 1 526 ? -8.576 12.355 30.648 1.00 93.69 526 ILE A O 1
ATOM 4463 N N . LYS A 1 527 ? -6.920 12.828 29.196 1.00 93.06 527 LYS A N 1
ATOM 4464 C CA . LYS A 1 527 ? -7.351 14.204 28.884 1.00 93.06 527 LYS A CA 1
ATOM 4465 C C . LYS A 1 527 ? -8.736 14.236 28.237 1.00 93.06 527 LYS A C 1
ATOM 4467 O O . LYS A 1 527 ? -9.575 15.041 28.627 1.00 93.06 527 LYS A O 1
ATOM 4472 N N . GLU A 1 528 ? -8.954 13.412 27.216 1.00 94.06 528 GLU A N 1
ATOM 4473 C CA . GLU A 1 528 ? -10.172 13.487 26.403 1.00 94.06 528 GLU A CA 1
ATOM 4474 C C . GLU A 1 528 ? -11.350 12.723 27.019 1.00 94.06 528 GLU A C 1
ATOM 4476 O O . GLU A 1 528 ? -12.508 13.099 26.799 1.00 94.06 528 GLU A O 1
ATOM 4481 N N . TYR A 1 529 ? -11.046 11.690 27.813 1.00 95.38 529 TYR A N 1
ATOM 4482 C CA . TYR A 1 529 ? -11.994 10.780 28.456 1.00 95.38 529 TYR A CA 1
ATOM 4483 C C . TYR A 1 529 ? -13.084 10.310 27.473 1.00 95.38 529 TYR A C 1
ATOM 4485 O O . TYR A 1 529 ? -14.244 10.728 27.583 1.00 95.38 529 TYR A O 1
ATOM 4493 N N . PRO A 1 530 ? -12.697 9.552 26.426 1.00 98.06 530 PRO A N 1
ATOM 4494 C CA . PRO A 1 530 ? -13.606 9.157 25.359 1.00 98.06 530 PRO A CA 1
ATOM 4495 C C . PRO A 1 530 ? -14.550 8.030 25.789 1.00 98.06 530 PRO A C 1
ATOM 4497 O O . PRO A 1 530 ? -14.192 7.203 26.617 1.00 98.06 530 PRO A O 1
ATOM 4500 N N . ASP A 1 531 ? -15.713 7.929 25.147 1.00 98.50 531 ASP A N 1
ATOM 4501 C CA . ASP A 1 531 ? -16.624 6.787 25.312 1.00 98.50 531 ASP A CA 1
ATOM 4502 C C . ASP A 1 531 ? -16.211 5.594 24.436 1.00 98.50 531 ASP A C 1
ATOM 4504 O O . ASP A 1 531 ? -16.598 4.453 24.696 1.00 98.50 531 ASP A O 1
ATOM 4508 N N . ILE A 1 532 ? -15.473 5.861 23.351 1.00 98.62 532 ILE A N 1
ATOM 4509 C CA . ILE A 1 532 ? -14.993 4.860 22.395 1.00 98.62 532 ILE A CA 1
ATOM 4510 C C . ILE A 1 532 ? -13.547 5.157 22.017 1.00 98.62 532 ILE A C 1
ATOM 4512 O O . ILE A 1 532 ? -13.231 6.268 21.588 1.00 98.62 532 ILE A O 1
ATOM 4516 N N . VAL A 1 533 ? -12.698 4.134 22.061 1.00 98.75 533 VAL A N 1
ATOM 4517 C CA . VAL A 1 533 ? -11.404 4.116 21.377 1.00 98.75 533 VAL A CA 1
ATOM 4518 C C . VAL A 1 533 ? -11.510 3.242 20.134 1.00 98.75 533 VAL A C 1
ATOM 4520 O O . VAL A 1 533 ? -11.737 2.036 20.225 1.00 98.75 533 VAL A O 1
ATOM 4523 N N . LEU A 1 534 ? -11.322 3.859 18.968 1.00 98.69 534 LEU A N 1
ATOM 4524 C CA . LEU A 1 534 ? -11.163 3.179 17.687 1.00 98.69 534 LEU A CA 1
ATOM 4525 C C . LEU A 1 534 ? -9.671 3.075 17.374 1.00 98.69 534 LEU A C 1
ATOM 4527 O O . LEU A 1 534 ? -9.010 4.092 17.168 1.00 98.69 534 LEU A O 1
ATOM 4531 N N . PHE A 1 535 ? -9.147 1.855 17.318 1.00 98.56 535 PHE A N 1
ATOM 4532 C CA . PHE A 1 535 ? -7.803 1.599 16.814 1.00 98.56 535 PHE A CA 1
ATOM 4533 C C . PHE A 1 535 ? -7.899 1.118 15.369 1.00 98.56 535 PHE A C 1
ATOM 4535 O O . PHE A 1 535 ? -8.419 0.038 15.109 1.00 98.56 535 PHE A O 1
ATOM 4542 N N . GLU A 1 536 ? -7.405 1.924 14.439 1.00 97.62 536 GLU A N 1
ATOM 4543 C CA . GLU A 1 536 ? -7.454 1.697 12.997 1.00 97.62 536 GLU A CA 1
ATOM 4544 C C . GLU A 1 536 ? -6.053 1.375 12.459 1.00 97.62 536 GLU A C 1
ATOM 4546 O O . GLU A 1 536 ? -5.083 2.076 12.762 1.00 97.62 536 GLU A O 1
ATOM 4551 N N . THR A 1 537 ? -5.946 0.302 11.674 1.00 96.31 537 THR A N 1
ATOM 4552 C CA . THR A 1 537 ? -4.718 -0.077 10.963 1.00 96.31 537 THR A CA 1
ATOM 4553 C C . THR A 1 537 ? -5.032 -0.721 9.620 1.00 96.31 537 THR A C 1
ATOM 4555 O O . THR A 1 537 ? -5.983 -1.486 9.497 1.00 96.31 537 THR A O 1
ATOM 4558 N N . VAL A 1 538 ? -4.167 -0.541 8.628 1.00 93.88 538 VAL A N 1
ATOM 4559 C CA . VAL A 1 538 ? -4.224 -1.316 7.380 1.00 93.88 538 VAL A CA 1
ATOM 4560 C C . VAL A 1 538 ? -3.714 -2.761 7.551 1.00 93.88 538 VAL A C 1
ATOM 4562 O O . VAL A 1 538 ? -2.791 -3.018 8.336 1.00 93.88 538 VAL A O 1
ATOM 4565 N N . ASP A 1 539 ? -4.289 -3.699 6.785 1.00 91.75 539 ASP A N 1
ATOM 4566 C CA . ASP A 1 539 ? -3.986 -5.144 6.756 1.00 91.75 539 ASP A CA 1
ATOM 4567 C C . ASP A 1 539 ? -2.477 -5.436 6.736 1.00 91.75 539 ASP A C 1
ATOM 4569 O O . ASP A 1 539 ? -1.981 -6.252 7.519 1.00 91.75 539 ASP A O 1
ATOM 4573 N N . SER A 1 540 ? -1.714 -4.752 5.878 1.00 89.44 540 SER A N 1
ATOM 4574 C CA . SER A 1 540 ? -0.273 -4.993 5.732 1.00 89.44 540 SER A CA 1
ATOM 4575 C C . SER A 1 540 ? 0.573 -4.634 6.963 1.00 89.44 540 SER A C 1
ATOM 4577 O O . SER A 1 540 ? 1.727 -5.053 7.062 1.00 89.44 540 SER A O 1
ATOM 4579 N N . PHE A 1 541 ? 0.041 -3.846 7.901 1.00 91.94 541 PHE A N 1
ATOM 4580 C CA . PHE A 1 541 ? 0.721 -3.470 9.148 1.00 91.94 541 PHE A CA 1
ATOM 4581 C C . PHE A 1 541 ? 0.217 -4.259 10.363 1.00 91.94 541 PHE A C 1
ATOM 4583 O O . PHE A 1 541 ? 0.781 -4.123 11.449 1.00 91.94 541 PHE A O 1
ATOM 4590 N N . LEU A 1 542 ? -0.788 -5.123 10.191 1.00 94.88 542 LEU A N 1
ATOM 4591 C CA . LEU A 1 542 ? -1.517 -5.770 11.280 1.00 94.88 542 LEU A CA 1
ATOM 4592 C C . LEU A 1 542 ? -0.607 -6.444 12.321 1.00 94.88 542 LEU A C 1
ATOM 4594 O O . LEU A 1 542 ? -0.669 -6.098 13.500 1.00 94.88 542 LEU A O 1
ATOM 4598 N N . LYS A 1 543 ? 0.295 -7.347 11.905 1.00 95.00 543 LYS A N 1
ATOM 4599 C CA . LYS A 1 543 ? 1.216 -8.027 12.840 1.00 95.00 543 LYS A CA 1
ATOM 4600 C C . LYS A 1 543 ? 2.114 -7.055 13.594 1.00 95.00 543 LYS A C 1
ATOM 4602 O O . LYS A 1 543 ? 2.357 -7.224 14.782 1.00 95.00 543 LYS A O 1
ATOM 4607 N N . GLU A 1 544 ? 2.634 -6.036 12.913 1.00 93.88 544 GLU A N 1
ATOM 4608 C CA . GLU A 1 544 ? 3.459 -5.038 13.588 1.00 93.88 544 GLU A CA 1
ATOM 4609 C C . GLU A 1 544 ? 2.648 -4.290 14.640 1.00 93.88 544 GLU A C 1
ATOM 4611 O O . GLU A 1 544 ? 3.143 -4.096 15.749 1.00 93.88 544 GLU A O 1
ATOM 4616 N N . ARG A 1 545 ? 1.412 -3.890 14.323 1.00 95.56 545 ARG A N 1
ATOM 4617 C CA . ARG A 1 545 ? 0.582 -3.168 15.287 1.00 95.56 545 ARG A CA 1
ATOM 4618 C C . ARG A 1 545 ? 0.269 -4.032 16.508 1.00 95.56 545 ARG A C 1
ATOM 4620 O O . ARG A 1 545 ? 0.428 -3.554 17.629 1.00 95.56 545 ARG A O 1
ATOM 4627 N N . LEU A 1 546 ? -0.053 -5.307 16.294 1.00 97.38 546 LEU A N 1
ATOM 4628 C CA . LEU A 1 546 ? -0.374 -6.265 17.356 1.00 97.38 546 LEU A CA 1
ATOM 4629 C C . LEU A 1 546 ? 0.827 -6.637 18.238 1.00 97.38 546 LEU A C 1
ATOM 4631 O O . LEU A 1 546 ? 0.654 -6.806 19.441 1.00 97.38 546 LEU A O 1
ATOM 4635 N N . PHE A 1 547 ? 2.034 -6.759 17.675 1.00 96.62 547 PHE A N 1
ATOM 4636 C CA . PHE A 1 547 ? 3.200 -7.273 18.413 1.00 96.62 547 PHE A CA 1
ATOM 4637 C C . PHE A 1 547 ? 4.214 -6.210 18.830 1.00 96.62 547 PHE A C 1
ATOM 4639 O O . PHE A 1 547 ? 5.009 -6.449 19.732 1.00 96.62 547 PHE A O 1
ATOM 4646 N N . LYS A 1 548 ? 4.233 -5.048 18.169 1.00 95.12 548 LYS A N 1
ATOM 4647 C CA . LYS A 1 548 ? 5.258 -4.012 18.388 1.00 95.12 548 LYS A CA 1
ATOM 4648 C C . LYS A 1 548 ? 4.700 -2.644 18.748 1.00 95.12 548 LYS A C 1
ATOM 4650 O O . LYS A 1 548 ? 5.484 -1.766 19.092 1.00 95.12 548 LYS A O 1
ATOM 4655 N N . VAL A 1 549 ? 3.391 -2.422 18.643 1.00 96.00 549 VAL A N 1
ATOM 4656 C CA . VAL A 1 549 ? 2.809 -1.102 18.918 1.00 96.00 549 VAL A CA 1
ATOM 4657 C C . VAL A 1 549 ? 1.873 -1.144 20.108 1.00 96.00 549 VAL A C 1
ATOM 4659 O O . VAL A 1 549 ? 2.181 -0.519 21.115 1.00 96.00 549 VAL A O 1
ATOM 4662 N N . ILE A 1 550 ? 0.792 -1.922 20.032 1.00 96.50 550 ILE A N 1
ATOM 4663 C CA . ILE A 1 550 ? -0.187 -2.034 21.122 1.00 96.50 550 ILE A CA 1
ATOM 4664 C C . ILE A 1 550 ? 0.478 -2.416 22.454 1.00 96.50 550 ILE A C 1
ATOM 4666 O O . ILE A 1 550 ? 0.238 -1.716 23.438 1.00 96.50 550 ILE A O 1
ATOM 4670 N N . PRO A 1 551 ? 1.380 -3.419 22.512 1.00 95.31 551 PRO A N 1
ATOM 4671 C CA . PRO A 1 551 ? 2.033 -3.786 23.772 1.00 95.31 551 PRO A CA 1
ATOM 4672 C C . PRO A 1 551 ? 2.927 -2.677 24.342 1.00 95.31 551 PRO A C 1
ATOM 4674 O O . PRO A 1 551 ? 3.116 -2.581 25.549 1.00 95.31 551 PRO A O 1
ATOM 4677 N N . ASN A 1 552 ? 3.459 -1.802 23.483 1.00 95.19 552 ASN A N 1
ATOM 4678 C CA . ASN A 1 552 ? 4.363 -0.727 23.891 1.00 95.19 552 ASN A CA 1
ATOM 4679 C C . ASN A 1 552 ? 3.640 0.494 24.461 1.00 95.19 552 ASN A C 1
ATOM 4681 O O . ASN A 1 552 ? 4.293 1.388 25.000 1.00 95.19 552 ASN A O 1
ATOM 4685 N N . TYR A 1 553 ? 2.312 0.551 24.361 1.00 95.00 553 TYR A N 1
ATOM 4686 C CA . TYR A 1 553 ? 1.553 1.661 24.915 1.00 95.00 553 TYR A CA 1
ATOM 4687 C C . TYR A 1 553 ? 1.459 1.637 26.435 1.00 95.00 553 TYR A C 1
ATOM 4689 O O . TYR A 1 553 ? 1.183 2.693 26.982 1.00 95.00 553 TYR A O 1
ATOM 4697 N N . LYS A 1 554 ? 1.718 0.515 27.127 1.00 93.12 554 LYS A N 1
ATOM 4698 C CA . LYS A 1 554 ? 1.571 0.416 28.598 1.00 93.12 554 LYS A CA 1
ATOM 4699 C C . LYS A 1 554 ? 0.219 0.958 29.071 1.00 93.12 554 LYS A C 1
ATOM 4701 O O . LYS A 1 554 ? 0.142 1.881 29.879 1.00 93.12 554 LYS A O 1
ATOM 4706 N N . ILE A 1 555 ? -0.856 0.494 28.441 1.00 96.12 555 ILE A N 1
ATOM 4707 C CA . ILE A 1 555 ? -2.182 1.116 28.540 1.00 96.12 555 ILE A CA 1
ATOM 4708 C C . ILE A 1 555 ? -2.720 1.178 29.979 1.00 96.12 555 ILE A C 1
ATOM 4710 O O . ILE A 1 555 ? -3.478 2.085 30.300 1.00 96.12 555 ILE A O 1
ATOM 4714 N N . GLU A 1 556 ? -2.254 0.298 30.866 1.00 94.81 556 GLU A N 1
ATOM 4715 C CA . GLU A 1 556 ? -2.545 0.282 32.300 1.00 94.81 556 GLU A CA 1
ATOM 4716 C C . GLU A 1 556 ? -2.242 1.615 33.008 1.00 94.81 556 GLU A C 1
ATOM 4718 O O . GLU A 1 556 ? -2.864 1.942 34.017 1.00 94.81 556 GLU A O 1
ATOM 4723 N N . GLU A 1 557 ? -1.353 2.451 32.458 1.00 94.25 557 GLU A N 1
ATOM 4724 C CA . GLU A 1 557 ? -1.042 3.759 33.038 1.00 94.25 557 GLU A CA 1
ATOM 4725 C C . GLU A 1 557 ? -2.239 4.715 33.101 1.00 94.25 557 GLU A C 1
ATOM 4727 O O . GLU A 1 557 ? -2.214 5.647 33.906 1.00 94.25 557 GLU A O 1
ATOM 4732 N N . ILE A 1 558 ? -3.293 4.490 32.306 1.00 94.38 558 ILE A N 1
ATOM 4733 C CA . ILE A 1 558 ? -4.525 5.291 32.382 1.00 94.38 558 ILE A CA 1
ATOM 4734 C C . ILE A 1 558 ? -5.309 5.055 33.678 1.00 94.38 558 ILE A C 1
ATOM 4736 O O . ILE A 1 558 ? -6.184 5.854 33.993 1.00 94.38 558 ILE A O 1
ATOM 4740 N N . ASN A 1 559 ? -5.012 3.972 34.404 1.00 93.56 559 ASN A N 1
ATOM 4741 C CA . ASN A 1 559 ? -5.744 3.522 35.587 1.00 93.56 559 ASN A CA 1
ATOM 4742 C C . ASN A 1 559 ? -5.031 3.824 36.914 1.00 93.56 559 ASN A C 1
ATOM 4744 O O . ASN A 1 559 ? -5.565 3.491 37.970 1.00 93.56 559 ASN A O 1
ATOM 4748 N N . LYS A 1 560 ? -3.858 4.475 36.892 1.00 85.25 560 LYS A N 1
ATOM 4749 C CA . LYS A 1 560 ? -3.047 4.750 38.099 1.00 85.25 560 LYS A CA 1
ATOM 4750 C C . LYS A 1 560 ? -3.800 5.530 39.191 1.00 85.25 560 LYS A C 1
ATOM 4752 O O . LYS A 1 560 ? -3.546 5.338 40.372 1.00 85.25 560 LYS A O 1
ATOM 4757 N N . ASP A 1 561 ? -4.740 6.386 38.810 1.00 74.31 561 ASP A N 1
ATOM 4758 C CA . ASP A 1 561 ? -5.611 7.150 39.713 1.00 74.31 561 ASP A CA 1
ATOM 4759 C C . ASP A 1 561 ? -6.723 6.305 40.373 1.00 74.31 561 ASP A C 1
ATOM 4761 O O . ASP A 1 561 ? -7.205 6.648 41.455 1.00 74.31 561 ASP A O 1
ATOM 4765 N N . LEU A 1 562 ? -7.127 5.183 39.764 1.00 65.12 562 LEU A N 1
ATOM 4766 C CA . LEU A 1 562 ? -8.084 4.242 40.364 1.00 65.12 562 LEU A CA 1
ATOM 4767 C C . LEU A 1 562 ? -7.439 3.441 41.501 1.00 65.12 562 LEU A C 1
ATOM 4769 O O . LEU A 1 562 ? -8.083 3.190 42.519 1.00 65.12 562 LEU A O 1
ATOM 4773 N N . GLU A 1 563 ? -6.158 3.093 41.359 1.00 58.69 563 GLU A N 1
ATOM 4774 C CA . GLU A 1 563 ? -5.400 2.374 42.388 1.00 58.69 563 GLU A CA 1
ATOM 4775 C C . GLU A 1 563 ? -5.226 3.231 43.652 1.00 58.69 563 GLU A C 1
ATOM 4777 O O . GLU A 1 563 ? -5.461 2.746 44.759 1.00 58.69 563 GLU A O 1
ATOM 4782 N N . THR A 1 564 ? -4.948 4.533 43.507 1.00 55.31 564 THR A N 1
ATOM 4783 C CA . THR A 1 564 ? -4.814 5.459 44.647 1.00 55.31 564 THR A CA 1
ATOM 4784 C C . THR A 1 564 ? -6.120 5.711 45.406 1.00 55.31 564 THR A C 1
ATOM 4786 O O . THR A 1 564 ? -6.078 5.939 46.612 1.00 55.31 564 THR A O 1
ATOM 4789 N N . ASN A 1 565 ? -7.277 5.635 44.739 1.00 50.38 565 ASN A N 1
ATOM 4790 C CA . ASN A 1 565 ? -8.582 5.870 45.372 1.00 50.38 565 ASN A CA 1
ATOM 4791 C C . ASN A 1 565 ? -9.142 4.632 46.094 1.00 50.38 565 ASN A C 1
ATOM 4793 O O . ASN A 1 565 ? -9.931 4.773 47.023 1.00 50.38 565 ASN A O 1
ATOM 4797 N N . SER A 1 566 ? -8.714 3.424 45.716 1.00 51.19 566 SER A N 1
ATOM 4798 C CA . SER A 1 566 ? -9.072 2.190 46.436 1.00 51.19 566 SER A CA 1
ATOM 4799 C C . SER A 1 566 ? -8.366 2.043 47.792 1.00 51.19 566 SER A C 1
ATOM 4801 O O . SER A 1 566 ? -8.876 1.374 48.689 1.00 51.19 566 SER A O 1
ATOM 4803 N N . ALA A 1 567 ? -7.215 2.702 47.968 1.00 50.62 567 ALA A N 1
ATOM 4804 C CA . ALA A 1 567 ? -6.458 2.689 49.220 1.00 50.62 567 ALA A CA 1
ATOM 4805 C C . ALA A 1 567 ? -6.996 3.684 50.266 1.00 50.62 567 ALA A C 1
ATOM 4807 O O . ALA A 1 567 ? -6.761 3.503 51.457 1.00 50.62 567 ALA A O 1
ATOM 4808 N N . THR A 1 568 ? -7.728 4.721 49.849 1.00 49.88 568 THR A N 1
ATOM 4809 C CA . THR A 1 568 ? -8.287 5.749 50.745 1.00 49.88 568 THR A CA 1
ATOM 4810 C C . THR A 1 568 ? -9.728 5.479 51.177 1.00 49.88 568 THR A C 1
ATOM 4812 O O . THR A 1 568 ? -10.170 6.076 52.151 1.00 49.88 568 THR A O 1
ATOM 4815 N N . SER A 1 569 ? -10.451 4.563 50.522 1.00 47.50 569 SER A N 1
ATOM 4816 C CA . SER A 1 569 ? -11.816 4.168 50.915 1.00 47.50 569 SER A CA 1
ATOM 4817 C C . SER A 1 569 ? -11.882 2.999 51.910 1.00 47.50 569 SER A C 1
ATOM 4819 O O . SER A 1 569 ? -12.980 2.596 52.284 1.00 47.50 569 SER A O 1
ATOM 4821 N N . ASN A 1 570 ? -10.733 2.441 52.310 1.00 46.28 570 ASN A N 1
ATOM 4822 C CA . ASN A 1 570 ? -10.617 1.310 53.243 1.00 46.28 570 ASN A CA 1
ATOM 4823 C C . ASN A 1 570 ? -10.021 1.694 54.614 1.00 46.28 570 ASN A C 1
ATOM 4825 O O . ASN A 1 570 ? -9.589 0.804 55.344 1.00 46.28 570 ASN A O 1
ATOM 4829 N N . ASN A 1 571 ? -10.003 2.986 54.966 1.00 36.41 571 ASN A N 1
ATOM 4830 C CA . ASN A 1 571 ? -9.601 3.468 56.293 1.00 36.41 571 ASN A CA 1
ATOM 4831 C C . ASN A 1 571 ? -10.745 4.178 57.010 1.00 36.41 571 ASN A C 1
ATOM 4833 O O . ASN A 1 571 ? -11.346 5.082 56.387 1.00 36.41 571 ASN A O 1
#